Protein AF-0000000085127262 (afdb_homodimer)

Structure (mmCIF, N/CA/C/O backbone):
data_AF-0000000085127262-model_v1
#
loop_
_entity.id
_entity.type
_entity.pdbx_description
1 polymer 'Phenylacetate-CoA oxygenase, PaaI subunit'
#
loop_
_atom_site.group_PDB
_atom_site.id
_atom_site.type_symbol
_atom_site.label_atom_id
_atom_site.label_alt_id
_atom_site.label_comp_id
_atom_site.label_asym_id
_atom_site.label_entity_id
_atom_site.label_seq_id
_atom_site.pdbx_PDB_ins_code
_atom_site.Cartn_x
_atom_site.Cartn_y
_atom_site.Cartn_z
_atom_site.occupancy
_atom_site.B_iso_or_equiv
_atom_site.auth_seq_id
_atom_site.auth_comp_id
_atom_site.auth_asym_id
_atom_site.auth_atom_id
_atom_site.pdbx_PDB_model_num
ATOM 1 N N . MET A 1 1 ? 25.922 8.578 -22.516 1 26.19 1 MET A N 1
ATOM 2 C CA . MET A 1 1 ? 25.25 7.395 -23.062 1 26.19 1 MET A CA 1
ATOM 3 C C . MET A 1 1 ? 24.344 6.762 -22 1 26.19 1 MET A C 1
ATOM 5 O O . MET A 1 1 ? 24.812 6.395 -20.922 1 26.19 1 MET A O 1
ATOM 9 N N . ASN A 1 2 ? 23.125 7.168 -21.75 1 32.66 2 ASN A N 1
ATOM 10 C CA . ASN A 1 2 ? 22.047 6.719 -20.875 1 32.66 2 ASN A CA 1
ATOM 11 C C . ASN A 1 2 ? 21.891 5.203 -20.922 1 32.66 2 ASN A C 1
ATOM 13 O O . ASN A 1 2 ? 21.391 4.656 -21.906 1 32.66 2 ASN A O 1
ATOM 17 N N . ALA A 1 3 ? 22.766 4.441 -20.516 1 37.06 3 ALA A N 1
ATOM 18 C CA . ALA A 1 3 ? 22.719 2.992 -20.688 1 37.06 3 ALA A CA 1
ATOM 19 C C . ALA A 1 3 ? 21.406 2.424 -20.188 1 37.06 3 ALA A C 1
ATOM 21 O O . ALA A 1 3 ? 21.078 2.547 -19 1 37.06 3 ALA A O 1
ATOM 22 N N . SER A 1 4 ? 20.344 2.504 -20.859 1 49 4 SER A N 1
ATOM 23 C CA . SER A 1 4 ? 19.109 1.771 -20.625 1 49 4 SER A CA 1
ATOM 24 C C . SER A 1 4 ? 19.391 0.397 -20.016 1 49 4 SER A C 1
ATOM 26 O O . SER A 1 4 ? 20.188 -0.372 -20.562 1 49 4 SER A O 1
ATOM 28 N N . ALA A 1 5 ? 19.25 0.271 -18.781 1 59.34 5 ALA A N 1
ATOM 29 C CA . ALA A 1 5 ? 19.578 -1.028 -18.188 1 59.34 5 ALA A CA 1
ATOM 30 C C . ALA A 1 5 ? 19.031 -2.166 -19.047 1 59.34 5 ALA A C 1
ATOM 32 O O . ALA A 1 5 ? 17.844 -2.213 -19.359 1 59.34 5 ALA A O 1
ATOM 33 N N . SER A 1 6 ? 19.797 -2.885 -19.656 1 76.62 6 SER A N 1
ATOM 34 C CA . SER A 1 6 ? 19.453 -4.035 -20.484 1 76.62 6 SER A CA 1
ATOM 35 C C . SER A 1 6 ? 18.766 -5.121 -19.656 1 76.62 6 SER A C 1
ATOM 37 O O . SER A 1 6 ? 19.031 -5.254 -18.453 1 76.62 6 SER A O 1
ATOM 39 N N . SER A 1 7 ? 17.672 -5.707 -20.094 1 87.81 7 SER A N 1
ATOM 40 C CA . SER A 1 7 ? 16.953 -6.812 -19.469 1 87.81 7 SER A CA 1
ATOM 41 C C . SER A 1 7 ? 17.859 -8.016 -19.25 1 87.81 7 SER A C 1
ATOM 43 O O . SER A 1 7 ? 18.734 -8.289 -20.062 1 87.81 7 SER A O 1
ATOM 45 N N . ILE A 1 8 ? 17.688 -8.594 -18.125 1 90.75 8 ILE A N 1
ATOM 46 C CA . ILE A 1 8 ? 18.5 -9.766 -17.828 1 90.75 8 ILE A CA 1
ATOM 47 C C . ILE A 1 8 ? 17.922 -10.984 -18.547 1 90.75 8 ILE A C 1
ATOM 49 O O . ILE A 1 8 ? 16.734 -11.016 -18.875 1 90.75 8 ILE A O 1
ATOM 53 N N . ALA A 1 9 ? 18.766 -12 -18.75 1 90.88 9 ALA A N 1
ATOM 54 C CA . ALA A 1 9 ? 18.328 -13.289 -19.281 1 90.88 9 ALA A CA 1
ATOM 55 C C . ALA A 1 9 ? 18.109 -14.297 -18.156 1 90.88 9 ALA A C 1
ATOM 57 O O . ALA A 1 9 ? 18.938 -14.398 -17.234 1 90.88 9 ALA A O 1
ATOM 58 N N . ILE A 1 10 ? 16.984 -14.984 -18.188 1 90.81 10 ILE A N 1
ATOM 59 C CA . ILE A 1 10 ? 16.703 -15.953 -17.141 1 90.81 10 ILE A CA 1
ATOM 60 C C . ILE A 1 10 ? 16.938 -17.375 -17.672 1 90.81 10 ILE A C 1
ATOM 62 O O . ILE A 1 10 ? 16.844 -17.594 -18.875 1 90.81 10 ILE A O 1
ATOM 66 N N . ASP A 1 11 ? 17.312 -18.266 -16.812 1 86.5 11 ASP A N 1
ATOM 67 C CA . ASP A 1 11 ? 17.453 -19.672 -17.156 1 86.5 11 ASP A CA 1
ATOM 68 C C . ASP A 1 11 ? 16.094 -20.375 -17.172 1 86.5 11 ASP A C 1
ATOM 70 O O . ASP A 1 11 ? 15.289 -20.188 -16.25 1 86.5 11 ASP A O 1
ATOM 74 N N . ALA A 1 12 ? 15.836 -21.156 -18.141 1 80.19 12 ALA A N 1
ATOM 75 C CA . ALA A 1 12 ? 14.539 -21.797 -18.359 1 80.19 12 ALA A CA 1
ATOM 76 C C . ALA A 1 12 ? 14.43 -23.109 -17.609 1 80.19 12 ALA A C 1
ATOM 78 O O . ALA A 1 12 ? 13.562 -23.938 -17.891 1 80.19 12 ALA A O 1
ATOM 79 N N . ARG A 1 13 ? 15.273 -23.297 -16.562 1 93.31 13 ARG A N 1
ATOM 80 C CA . ARG A 1 13 ? 15.164 -24.531 -15.773 1 93.31 13 ARG A CA 1
ATOM 81 C C . ARG A 1 13 ? 13.789 -24.625 -15.117 1 93.31 13 ARG A C 1
ATOM 83 O O . ARG A 1 13 ? 13.25 -23.641 -14.617 1 93.31 13 ARG A O 1
ATOM 90 N N . PRO A 1 14 ? 13.297 -25.875 -15.086 1 95.5 14 PRO A N 1
ATOM 91 C CA . PRO A 1 14 ? 11.93 -26.047 -14.578 1 95.5 14 PRO A CA 1
ATOM 92 C C . PRO A 1 14 ? 11.789 -25.625 -13.109 1 95.5 14 PRO A C 1
ATOM 94 O O . PRO A 1 14 ? 10.758 -25.094 -12.719 1 95.5 14 PRO A O 1
ATOM 97 N N . ASP A 1 15 ? 12.812 -25.953 -12.266 1 96.25 15 ASP A N 1
ATOM 98 C CA . ASP A 1 15 ? 12.734 -25.594 -10.852 1 96.25 15 ASP A CA 1
ATOM 99 C C . ASP A 1 15 ? 12.727 -24.078 -10.664 1 96.25 15 ASP A C 1
ATOM 101 O O . ASP A 1 15 ? 11.961 -23.547 -9.859 1 96.25 15 ASP A O 1
ATOM 105 N N . VAL A 1 16 ? 13.531 -23.359 -11.445 1 96.88 16 VAL A N 1
ATOM 106 C CA . VAL A 1 16 ? 13.57 -21.906 -11.414 1 96.88 16 VAL A CA 1
ATOM 107 C C . VAL A 1 16 ? 12.234 -21.344 -11.898 1 96.88 16 VAL A C 1
ATOM 109 O O . VAL A 1 16 ? 11.648 -20.469 -11.258 1 96.88 16 VAL A O 1
ATOM 112 N N . GLN A 1 17 ? 11.75 -21.891 -12.992 1 97.19 17 GLN A N 1
ATOM 113 C CA . GLN A 1 17 ? 10.492 -21.422 -13.555 1 97.19 17 GLN A CA 1
ATOM 114 C C . GLN A 1 17 ? 9.344 -21.625 -12.57 1 97.19 17 GLN A C 1
ATOM 116 O O . GLN A 1 17 ? 8.453 -20.781 -12.461 1 97.19 17 GLN A O 1
ATOM 121 N N . TYR A 1 18 ? 9.344 -22.75 -11.883 1 98.19 18 TYR A N 1
ATOM 122 C CA . TYR A 1 18 ? 8.32 -23.062 -10.891 1 98.19 18 TYR A CA 1
ATOM 123 C C . TYR A 1 18 ? 8.289 -22 -9.797 1 98.19 18 TYR A C 1
ATOM 125 O O . TYR A 1 18 ? 7.223 -21.5 -9.43 1 98.19 18 TYR A O 1
ATOM 133 N N . LEU A 1 19 ? 9.445 -21.594 -9.289 1 98.25 19 LEU A N 1
ATOM 134 C CA . LEU A 1 19 ? 9.547 -20.578 -8.242 1 98.25 19 LEU A CA 1
ATOM 135 C C . LEU A 1 19 ? 9.164 -19.203 -8.781 1 98.25 19 LEU A C 1
ATOM 137 O O . LEU A 1 19 ? 8.516 -18.406 -8.086 1 98.25 19 LEU A O 1
ATOM 141 N N . LEU A 1 20 ? 9.547 -18.906 -10.023 1 98.19 20 LEU A N 1
ATOM 142 C CA . LEU A 1 20 ? 9.211 -17.609 -10.625 1 98.19 20 LEU A CA 1
ATOM 143 C C . LEU A 1 20 ? 7.707 -17.484 -10.812 1 98.19 20 LEU A C 1
ATOM 145 O O . LEU A 1 20 ? 7.152 -16.391 -10.641 1 98.19 20 LEU A O 1
ATOM 149 N N . ARG A 1 21 ? 7.008 -18.562 -11.172 1 98.5 21 ARG A N 1
ATOM 150 C CA . ARG A 1 21 ? 5.555 -18.531 -11.305 1 98.5 21 ARG A CA 1
ATOM 151 C C . ARG A 1 21 ? 4.891 -18.094 -10.008 1 98.5 21 ARG A C 1
ATOM 153 O O . ARG A 1 21 ? 4.008 -17.234 -10.016 1 98.5 21 ARG A O 1
ATOM 160 N N . LEU A 1 22 ? 5.355 -18.656 -8.906 1 98.62 22 LEU A N 1
ATOM 161 C CA . LEU A 1 22 ? 4.812 -18.328 -7.594 1 98.62 22 LEU A CA 1
ATOM 162 C C . LEU A 1 22 ? 5.199 -16.906 -7.188 1 98.62 22 LEU A C 1
ATOM 164 O O . LEU A 1 22 ? 4.34 -16.125 -6.785 1 98.62 22 LEU A O 1
ATOM 168 N N . GLY A 1 23 ? 6.496 -16.625 -7.309 1 98.5 23 GLY A N 1
ATOM 169 C CA . GLY A 1 23 ? 7 -15.312 -6.922 1 98.5 23 GLY A CA 1
ATOM 170 C C . GLY A 1 23 ? 6.363 -14.18 -7.699 1 98.5 23 GLY A C 1
ATOM 171 O O . GLY A 1 23 ? 5.969 -13.164 -7.117 1 98.5 23 GLY A O 1
ATOM 172 N N . ASP A 1 24 ? 6.262 -14.359 -9.039 1 98.25 24 ASP A N 1
ATOM 173 C CA . ASP A 1 24 ? 5.66 -13.344 -9.898 1 98.25 24 ASP A CA 1
ATOM 174 C C . ASP A 1 24 ? 4.18 -13.156 -9.57 1 98.25 24 ASP A C 1
ATOM 176 O O . ASP A 1 24 ? 3.67 -12.031 -9.594 1 98.25 24 ASP A O 1
ATOM 180 N N . THR A 1 25 ? 3.453 -14.242 -9.32 1 98.69 25 THR A N 1
ATOM 181 C CA . THR A 1 25 ? 2.041 -14.148 -8.969 1 98.69 25 THR A CA 1
ATOM 182 C C . THR A 1 25 ? 1.852 -13.32 -7.699 1 98.69 25 THR A C 1
ATOM 184 O O . THR A 1 25 ? 1 -12.43 -7.652 1 98.69 25 THR A O 1
ATOM 187 N N . CYS A 1 26 ? 2.682 -13.578 -6.695 1 98.62 26 CYS A N 1
ATOM 188 C CA . CYS A 1 26 ? 2.627 -12.82 -5.449 1 98.62 26 CYS A CA 1
ATOM 189 C C . CYS A 1 26 ? 2.973 -11.352 -5.691 1 98.62 26 CYS A C 1
ATOM 191 O O . CYS A 1 26 ? 2.275 -10.461 -5.207 1 98.62 26 CYS A O 1
ATOM 193 N N . LEU A 1 27 ? 3.998 -11.094 -6.461 1 98 27 LEU A N 1
ATOM 194 C CA . LEU A 1 27 ? 4.496 -9.75 -6.707 1 98 27 LEU A CA 1
ATOM 195 C C . LEU A 1 27 ? 3.443 -8.898 -7.418 1 98 27 LEU A C 1
ATOM 197 O O . LEU A 1 27 ? 3.145 -7.785 -6.988 1 98 27 LEU A O 1
ATOM 201 N N . ILE A 1 28 ? 2.861 -9.43 -8.477 1 97.69 28 ILE A N 1
ATOM 202 C CA . ILE A 1 28 ? 1.907 -8.695 -9.297 1 97.69 28 ILE A CA 1
ATOM 203 C C . ILE A 1 28 ? 0.607 -8.492 -8.523 1 97.69 28 ILE A C 1
ATOM 205 O O . ILE A 1 28 ? 0.006 -7.422 -8.578 1 97.69 28 ILE A O 1
ATOM 209 N N . LEU A 1 29 ? 0.164 -9.484 -7.789 1 97.88 29 LEU A N 1
ATOM 210 C CA . LEU A 1 29 ? -1.033 -9.344 -6.969 1 97.88 29 LEU A CA 1
ATOM 211 C C . LEU A 1 29 ? -0.826 -8.289 -5.883 1 97.88 29 LEU A C 1
ATOM 213 O O . LEU A 1 29 ? -1.742 -7.527 -5.57 1 97.88 29 LEU A O 1
ATOM 217 N N . ALA A 1 30 ? 0.397 -8.266 -5.285 1 97 30 ALA A N 1
ATOM 218 C CA . ALA A 1 30 ? 0.725 -7.27 -4.266 1 97 30 ALA A CA 1
ATOM 219 C C . ALA A 1 30 ? 0.559 -5.855 -4.809 1 97 30 ALA A C 1
ATOM 221 O O . ALA A 1 30 ? 0.05 -4.973 -4.117 1 97 30 ALA A O 1
ATOM 222 N N . GLN A 1 31 ? 0.988 -5.695 -6.035 1 94.5 31 GLN A N 1
ATOM 223 C CA . GLN A 1 31 ? 0.865 -4.391 -6.68 1 94.5 31 GLN A CA 1
ATOM 224 C C . GLN A 1 31 ? -0.598 -3.973 -6.801 1 94.5 31 GLN A C 1
ATOM 226 O O . GLN A 1 31 ? -0.949 -2.83 -6.504 1 94.5 31 GLN A O 1
ATOM 231 N N . ARG A 1 32 ? -1.413 -4.871 -7.207 1 95.5 32 ARG A N 1
ATOM 232 C CA . ARG A 1 32 ? -2.832 -4.57 -7.363 1 95.5 32 ARG A CA 1
ATOM 233 C C . ARG A 1 32 ? -3.479 -4.262 -6.016 1 95.5 32 ARG A C 1
ATOM 235 O O . ARG A 1 32 ? -4.277 -3.332 -5.902 1 95.5 32 ARG A O 1
ATOM 242 N N . LEU A 1 33 ? -3.115 -5 -4.977 1 95.56 33 LEU A N 1
ATOM 243 C CA . LEU A 1 33 ? -3.686 -4.773 -3.652 1 95.56 33 LEU A CA 1
ATOM 244 C C . LEU A 1 33 ? -3.184 -3.459 -3.062 1 95.56 33 LEU A C 1
ATOM 246 O O . LEU A 1 33 ? -3.914 -2.781 -2.336 1 95.56 33 LEU A O 1
ATOM 250 N N . GLY A 1 34 ? -1.936 -3.148 -3.373 1 93.38 34 GLY A N 1
ATOM 251 C CA . GLY A 1 34 ? -1.371 -1.899 -2.887 1 93.38 34 GLY A CA 1
ATOM 252 C C . GLY A 1 34 ? -2.133 -0.676 -3.359 1 93.38 34 GLY A C 1
ATOM 253 O O . GLY A 1 34 ? -2.104 0.37 -2.707 1 93.38 34 GLY A O 1
ATOM 254 N N . GLN A 1 35 ? -2.889 -0.796 -4.422 1 90.5 35 GLN A N 1
ATOM 255 C CA . GLN A 1 35 ? -3.656 0.304 -4.996 1 90.5 35 GLN A CA 1
ATOM 256 C C . GLN A 1 35 ? -4.824 0.689 -4.094 1 90.5 35 GLN A C 1
ATOM 258 O O . GLN A 1 35 ? -5.434 1.744 -4.277 1 90.5 35 GLN A O 1
ATOM 263 N N . TRP A 1 36 ? -5.086 -0.109 -3.131 1 91.19 36 TRP A N 1
ATOM 264 C CA . TRP A 1 36 ? -6.23 0.143 -2.26 1 91.19 36 TRP A CA 1
ATOM 265 C C . TRP A 1 36 ? -5.82 0.961 -1.041 1 91.19 36 TRP A C 1
ATOM 267 O O . TRP A 1 36 ? -6.672 1.429 -0.282 1 91.19 36 TRP A O 1
ATOM 277 N N . CYS A 1 37 ? -4.527 1.23 -0.863 1 89.88 37 CYS A N 1
ATOM 278 C CA . CYS A 1 37 ? -4.102 2.051 0.266 1 89.88 37 CYS A CA 1
ATOM 279 C C . CYS A 1 37 ? -4.719 3.443 0.189 1 89.88 37 CYS A C 1
ATOM 281 O O . CYS A 1 37 ? -4.449 4.195 -0.751 1 89.88 37 CYS A O 1
ATOM 283 N N . GLY A 1 38 ? -5.59 3.779 1.088 1 84.56 38 GLY A N 1
ATOM 284 C CA . GLY A 1 38 ? -6.266 5.066 1.129 1 84.56 38 GLY A CA 1
ATOM 285 C C . GLY A 1 38 ? -7.5 5.121 0.251 1 84.56 38 GLY A C 1
ATOM 286 O O . GLY A 1 38 ? -8.117 6.18 0.101 1 84.56 38 GLY A O 1
ATOM 287 N N . HIS A 1 39 ? -7.879 3.959 -0.284 1 84.38 39 HIS A N 1
ATOM 288 C CA . HIS A 1 39 ? -8.977 3.967 -1.249 1 84.38 39 HIS A CA 1
ATOM 289 C C . HIS A 1 39 ? -10.039 2.936 -0.886 1 84.38 39 HIS A C 1
ATOM 291 O O . HIS A 1 39 ? -11.07 2.846 -1.548 1 84.38 39 HIS A O 1
ATOM 297 N N . ALA A 1 40 ? -9.797 2.141 0.13 1 84.75 40 ALA A N 1
ATOM 298 C CA . ALA A 1 40 ? -10.758 1.109 0.515 1 84.75 40 ALA A CA 1
ATOM 299 C C . ALA A 1 40 ? -12.039 1.729 1.058 1 84.75 40 ALA A C 1
ATOM 301 O O . ALA A 1 40 ? -12.086 2.932 1.332 1 84.75 40 ALA A O 1
ATOM 302 N N . PRO A 1 41 ? -13.07 0.961 1.174 1 83.69 41 PRO A N 1
ATOM 303 C CA . PRO A 1 41 ? -14.359 1.522 1.578 1 83.69 41 PRO A CA 1
ATOM 304 C C . PRO A 1 41 ? -14.352 2.059 3.008 1 83.69 41 PRO A C 1
ATOM 306 O O . PRO A 1 41 ? -15.125 2.955 3.342 1 83.69 41 PRO A O 1
ATOM 309 N N . ILE A 1 42 ? -13.562 1.481 3.885 1 89.69 42 ILE A N 1
ATOM 310 C CA . ILE A 1 42 ? -13.375 1.938 5.258 1 89.69 42 ILE A CA 1
ATOM 311 C C . ILE A 1 42 ? -11.898 1.825 5.645 1 89.69 42 ILE A C 1
ATOM 313 O O . ILE A 1 42 ? -11.148 1.071 5.027 1 89.69 42 ILE A O 1
ATOM 317 N N . LEU A 1 43 ? -11.523 2.561 6.629 1 91.94 43 LEU A N 1
ATOM 318 C CA . LEU A 1 43 ? -10.125 2.627 7.039 1 91.94 43 LEU A CA 1
ATOM 319 C C . LEU A 1 43 ? -9.625 1.256 7.477 1 91.94 43 LEU A C 1
ATOM 321 O O . LEU A 1 43 ? -8.477 0.898 7.203 1 91.94 43 LEU A O 1
ATOM 325 N N . GLU A 1 44 ? -10.477 0.498 8.133 1 92.06 44 GLU A N 1
ATOM 326 C CA . GLU A 1 44 ? -10.102 -0.85 8.555 1 92.06 44 GLU A CA 1
ATOM 327 C C . GLU A 1 44 ? -9.688 -1.704 7.355 1 92.06 44 GLU A C 1
ATOM 329 O O . GLU A 1 44 ? -8.711 -2.447 7.43 1 92.06 44 GLU A O 1
ATOM 334 N N . GLU A 1 45 ? -10.375 -1.584 6.289 1 92.31 45 GLU A N 1
ATOM 335 C CA . GLU A 1 45 ? -10.055 -2.35 5.086 1 92.31 45 GLU A CA 1
ATOM 336 C C . GLU A 1 45 ? -8.797 -1.812 4.402 1 92.31 45 GLU A C 1
ATOM 338 O O . GLU A 1 45 ? -8.039 -2.57 3.799 1 92.31 45 GLU A O 1
ATOM 343 N N . ASP A 1 46 ? -8.586 -0.513 4.473 1 92.94 46 ASP A N 1
ATOM 344 C CA . ASP A 1 46 ? -7.32 0.049 3.996 1 92.94 46 ASP A CA 1
ATOM 345 C C . ASP A 1 46 ? -6.133 -0.622 4.68 1 92.94 46 ASP A C 1
ATOM 347 O O . ASP A 1 46 ? -5.168 -1.009 4.016 1 92.94 46 ASP A O 1
ATOM 351 N N . ILE A 1 47 ? -6.242 -0.746 5.902 1 94.69 47 ILE A N 1
ATOM 352 C CA . ILE A 1 47 ? -5.188 -1.367 6.695 1 94.69 47 ILE A CA 1
ATOM 353 C C . ILE A 1 47 ? -5.043 -2.836 6.305 1 94.69 47 ILE A C 1
ATOM 355 O O . ILE A 1 47 ? -3.936 -3.316 6.055 1 94.69 47 ILE A O 1
ATOM 359 N N . ALA A 1 48 ? -6.152 -3.545 6.195 1 96.25 48 ALA A N 1
ATOM 360 C CA . ALA A 1 48 ? -6.129 -4.973 5.887 1 96.25 48 ALA A CA 1
ATOM 361 C C . ALA A 1 48 ? -5.508 -5.227 4.516 1 96.25 48 ALA A C 1
ATOM 363 O O . ALA A 1 48 ? -4.617 -6.07 4.379 1 96.25 48 ALA A O 1
ATOM 364 N N . MET A 1 49 ? -5.945 -4.473 3.506 1 96 49 MET A N 1
ATOM 365 C CA . MET A 1 49 ? -5.457 -4.668 2.143 1 96 49 MET A CA 1
ATOM 366 C C . MET A 1 49 ? -3.98 -4.309 2.037 1 96 49 MET A C 1
ATOM 368 O O . MET A 1 49 ? -3.221 -4.984 1.34 1 96 49 MET A O 1
ATOM 372 N N . THR A 1 50 ? -3.59 -3.252 2.686 1 96.12 50 THR A N 1
ATOM 373 C CA . THR A 1 50 ? -2.186 -2.857 2.676 1 96.12 50 THR A CA 1
ATOM 374 C C . THR A 1 50 ? -1.321 -3.912 3.359 1 96.12 50 THR A C 1
ATOM 376 O O . THR A 1 50 ? -0.224 -4.223 2.893 1 96.12 50 THR A O 1
ATOM 379 N N . ASN A 1 51 ? -1.816 -4.484 4.426 1 97.25 51 ASN A N 1
ATOM 380 C CA . ASN A 1 51 ? -1.111 -5.574 5.09 1 97.25 51 ASN A CA 1
ATOM 381 C C . ASN A 1 51 ? -0.967 -6.789 4.18 1 97.25 51 ASN A C 1
ATOM 383 O O . ASN A 1 51 ? 0.091 -7.418 4.141 1 97.25 51 ASN A O 1
ATOM 387 N N . MET A 1 52 ? -1.99 -7.117 3.504 1 98.12 52 MET A N 1
ATOM 388 C CA . MET A 1 52 ? -1.938 -8.266 2.602 1 98.12 52 MET A CA 1
ATOM 389 C C . MET A 1 52 ? -0.942 -8.023 1.472 1 98.12 52 MET A C 1
ATOM 391 O O . MET A 1 52 ? -0.22 -8.938 1.069 1 98.12 52 MET A O 1
ATOM 395 N N . ALA A 1 53 ? -0.957 -6.797 0.956 1 97.38 53 ALA A N 1
ATOM 396 C CA . ALA A 1 53 ? 0.04 -6.445 -0.051 1 97.38 53 ALA A CA 1
ATOM 397 C C . ALA A 1 53 ? 1.455 -6.652 0.481 1 97.38 53 ALA A C 1
ATOM 399 O O . ALA A 1 53 ? 2.307 -7.219 -0.207 1 97.38 53 ALA A O 1
ATOM 400 N N . LEU A 1 54 ? 1.694 -6.262 1.678 1 96.81 54 LEU A N 1
ATOM 401 C CA . LEU A 1 54 ? 2.996 -6.398 2.324 1 96.81 54 LEU A CA 1
ATOM 402 C C . LEU A 1 54 ? 3.387 -7.863 2.457 1 96.81 54 LEU A C 1
ATOM 404 O O . LEU A 1 54 ? 4.527 -8.234 2.174 1 96.81 54 LEU A O 1
ATOM 408 N N . ASP A 1 55 ? 2.449 -8.695 2.896 1 98 55 ASP A N 1
ATOM 409 C CA . ASP A 1 55 ? 2.688 -10.133 2.99 1 98 55 ASP A CA 1
ATOM 410 C C . ASP A 1 55 ? 3.115 -10.703 1.643 1 98 55 ASP A C 1
ATOM 412 O O . ASP A 1 55 ? 4.078 -11.469 1.564 1 98 55 ASP A O 1
ATOM 416 N N . LEU A 1 56 ? 2.441 -10.305 0.634 1 98.56 56 LEU A N 1
ATOM 417 C CA . LEU A 1 56 ? 2.682 -10.836 -0.702 1 98.56 56 LEU A CA 1
ATOM 418 C C . LEU A 1 56 ? 4.027 -10.367 -1.241 1 98.56 56 LEU A C 1
ATOM 420 O O . LEU A 1 56 ? 4.738 -11.133 -1.898 1 98.56 56 LEU A O 1
ATOM 424 N N . VAL A 1 57 ? 4.402 -9.141 -1.02 1 97.5 57 VAL A N 1
ATOM 425 C CA . VAL A 1 57 ? 5.727 -8.672 -1.414 1 97.5 57 VAL A CA 1
ATOM 426 C C . VAL A 1 57 ? 6.801 -9.484 -0.701 1 97.5 57 VAL A C 1
ATOM 428 O O . VAL A 1 57 ? 7.809 -9.859 -1.307 1 97.5 57 VAL A O 1
ATOM 431 N N . GLY A 1 58 ? 6.574 -9.727 0.587 1 97.38 58 GLY A N 1
ATOM 432 C CA . GLY A 1 58 ? 7.5 -10.562 1.337 1 97.38 58 GLY A CA 1
ATOM 433 C C . GLY A 1 58 ? 7.641 -11.961 0.763 1 97.38 58 GLY A C 1
ATOM 434 O O . GLY A 1 58 ? 8.758 -12.477 0.639 1 97.38 58 GLY A O 1
ATOM 435 N N . GLN A 1 59 ? 6.547 -12.578 0.429 1 98.62 59 GLN A N 1
ATOM 436 C CA . GLN A 1 59 ? 6.555 -13.891 -0.205 1 98.62 59 GLN A CA 1
ATOM 437 C C . GLN A 1 59 ? 7.309 -13.859 -1.533 1 98.62 59 GLN A C 1
ATOM 439 O O . GLN A 1 59 ? 8.141 -14.727 -1.802 1 98.62 59 GLN A O 1
ATOM 444 N N . ALA A 1 60 ? 7.016 -12.836 -2.32 1 98.44 60 ALA A N 1
ATOM 445 C CA . ALA A 1 60 ? 7.684 -12.68 -3.607 1 98.44 60 ALA A CA 1
ATOM 446 C C . ALA A 1 60 ? 9.195 -12.555 -3.43 1 98.44 60 ALA A C 1
ATOM 448 O O . ALA A 1 60 ? 9.961 -13.219 -4.129 1 98.44 60 ALA A O 1
ATOM 449 N N . ARG A 1 61 ? 9.633 -11.75 -2.521 1 97.69 61 ARG A N 1
ATOM 450 C CA . ARG A 1 61 ? 11.055 -11.539 -2.27 1 97.69 61 ARG A CA 1
ATOM 451 C C . ARG A 1 61 ? 11.75 -12.852 -1.913 1 97.69 61 ARG A C 1
ATOM 453 O O . ARG A 1 61 ? 12.805 -13.172 -2.461 1 97.69 61 ARG A O 1
ATOM 460 N N . ALA A 1 62 ? 11.148 -13.594 -1.002 1 98.38 62 ALA A N 1
ATOM 461 C CA . ALA A 1 62 ? 11.727 -14.867 -0.573 1 98.38 62 ALA A CA 1
ATOM 462 C C . ALA A 1 62 ? 11.82 -15.844 -1.738 1 98.38 62 ALA A C 1
ATOM 464 O O . ALA A 1 62 ? 12.859 -16.484 -1.935 1 98.38 62 ALA A O 1
ATOM 465 N N . LEU A 1 63 ? 10.781 -15.938 -2.547 1 98.56 63 LEU A N 1
ATOM 466 C CA . LEU A 1 63 ? 10.727 -16.859 -3.67 1 98.56 63 LEU A CA 1
ATOM 467 C C . LEU A 1 63 ? 11.727 -16.469 -4.754 1 98.56 63 LEU A C 1
ATOM 469 O O . LEU A 1 63 ? 12.422 -17.328 -5.309 1 98.56 63 LEU A O 1
ATOM 473 N N . LEU A 1 64 ? 11.797 -15.188 -5.066 1 97.69 64 LEU A N 1
ATOM 474 C CA . LEU A 1 64 ? 12.711 -14.711 -6.098 1 97.69 64 LEU A CA 1
ATOM 475 C C . LEU A 1 64 ? 14.156 -14.867 -5.652 1 97.69 64 LEU A C 1
ATOM 477 O O . LEU A 1 64 ? 15.031 -15.172 -6.469 1 97.69 64 LEU A O 1
ATOM 481 N N . THR A 1 65 ? 14.414 -14.641 -4.344 1 97.38 65 THR A N 1
ATOM 482 C CA . THR A 1 65 ? 15.742 -14.906 -3.812 1 97.38 65 THR A CA 1
ATOM 483 C C . THR A 1 65 ? 16.125 -16.375 -4.02 1 97.38 65 THR A C 1
ATOM 485 O O . THR A 1 65 ? 17.203 -16.672 -4.527 1 97.38 65 THR A O 1
ATOM 488 N N . ARG A 1 66 ? 15.219 -17.281 -3.658 1 97.69 66 ARG A N 1
ATOM 489 C CA . ARG A 1 66 ? 15.492 -18.703 -3.805 1 97.69 66 ARG A CA 1
ATOM 490 C C . ARG A 1 66 ? 15.68 -19.078 -5.273 1 97.69 66 ARG A C 1
ATOM 492 O O . ARG A 1 66 ? 16.562 -19.875 -5.609 1 97.69 66 ARG A O 1
ATOM 499 N N . ALA A 1 67 ? 14.836 -18.516 -6.145 1 97.31 67 ALA A N 1
ATOM 500 C CA . ALA A 1 67 ? 14.969 -18.766 -7.582 1 97.31 67 ALA A CA 1
ATOM 501 C C . ALA A 1 67 ? 16.359 -18.359 -8.078 1 97.31 67 ALA A C 1
ATOM 503 O O . ALA A 1 67 ? 16.969 -19.078 -8.867 1 97.31 67 ALA A O 1
ATOM 504 N N . GLY A 1 68 ? 16.797 -17.172 -7.637 1 96 68 GLY A N 1
ATOM 505 C CA . GLY A 1 68 ? 18.125 -16.719 -8.008 1 96 68 GLY A CA 1
ATOM 506 C C . GLY A 1 68 ? 19.219 -17.672 -7.559 1 96 68 GLY A C 1
ATOM 507 O O . GLY A 1 68 ? 20.188 -17.891 -8.289 1 96 68 GLY A O 1
ATOM 508 N N . GLN A 1 69 ? 19.094 -18.234 -6.391 1 95.31 69 GLN A N 1
ATOM 509 C CA . GLN A 1 69 ? 20.078 -19.188 -5.859 1 95.31 69 GLN A CA 1
ATOM 510 C C . GLN A 1 69 ? 20.094 -20.469 -6.688 1 95.31 69 GLN A C 1
ATOM 512 O O . GLN A 1 69 ? 21.172 -21.031 -6.93 1 95.31 69 GLN A O 1
ATOM 517 N N . LEU A 1 70 ? 18.969 -20.891 -7.156 1 94.19 70 LEU A N 1
ATOM 518 C CA . LEU A 1 70 ? 18.875 -22.125 -7.914 1 94.19 70 LEU A CA 1
ATOM 519 C C . LEU A 1 70 ? 19.359 -21.922 -9.344 1 94.19 70 LEU A C 1
ATOM 521 O O . LEU A 1 70 ? 19.938 -22.844 -9.938 1 94.19 70 LEU A O 1
ATOM 525 N N . GLU A 1 71 ? 19.016 -20.797 -9.922 1 90.62 71 GLU A N 1
ATOM 526 C CA . GLU A 1 71 ? 19.359 -20.516 -11.312 1 90.62 71 GLU A CA 1
ATOM 527 C C . GLU A 1 71 ? 20.859 -20.625 -11.547 1 90.62 71 GLU A C 1
ATOM 529 O O . GLU A 1 71 ? 21.297 -21.109 -12.594 1 90.62 71 GLU A O 1
ATOM 534 N N . GLY A 1 72 ? 21.672 -20.219 -10.578 1 83.25 72 GLY A N 1
ATOM 535 C CA . GLY A 1 72 ? 23.125 -20.312 -10.68 1 83.25 72 GLY A CA 1
ATOM 536 C C . GLY A 1 72 ? 23.734 -19.172 -11.469 1 83.25 72 GLY A C 1
ATOM 537 O O . GLY A 1 72 ? 24.953 -19.125 -11.664 1 83.25 72 GLY A O 1
ATOM 538 N N . ARG A 1 73 ? 23.031 -18.203 -12.055 1 84.31 73 ARG A N 1
ATOM 539 C CA . ARG A 1 73 ? 23.531 -17.047 -12.789 1 84.31 73 ARG A CA 1
ATOM 540 C C . ARG A 1 73 ? 23.734 -15.852 -11.875 1 84.31 73 ARG A C 1
ATOM 542 O O . ARG A 1 73 ? 24.016 -14.75 -12.336 1 84.31 73 ARG A O 1
ATOM 549 N N . ALA A 1 74 ? 23.469 -15.969 -10.586 1 81.88 74 ALA A N 1
ATOM 550 C CA . ALA A 1 74 ? 23.766 -14.984 -9.547 1 81.88 74 ALA A CA 1
ATOM 551 C C . ALA A 1 74 ? 22.797 -13.805 -9.633 1 81.88 74 ALA A C 1
ATOM 553 O O . ALA A 1 74 ? 23.188 -12.656 -9.406 1 81.88 74 ALA A O 1
ATOM 554 N N . HIS A 1 75 ? 21.672 -13.945 -10.234 1 92.12 75 HIS A N 1
ATOM 555 C CA . HIS A 1 75 ? 20.688 -12.867 -10.156 1 92.12 75 HIS A CA 1
ATOM 556 C C . HIS A 1 75 ? 20.109 -12.75 -8.742 1 92.12 75 HIS A C 1
ATOM 558 O O . HIS A 1 75 ? 19.797 -13.758 -8.109 1 92.12 75 HIS A O 1
ATOM 564 N N . ASP A 1 76 ? 20.062 -11.539 -8.219 1 93.19 76 ASP A N 1
ATOM 565 C CA . ASP A 1 76 ? 19.406 -11.336 -6.93 1 93.19 76 ASP A CA 1
ATOM 566 C C . ASP A 1 76 ? 17.922 -11.062 -7.098 1 93.19 76 ASP A C 1
ATOM 568 O O . ASP A 1 76 ? 17.406 -11.031 -8.227 1 93.19 76 ASP A O 1
ATOM 572 N N . GLU A 1 77 ? 17.156 -11.016 -5.984 1 94.94 77 GLU A N 1
ATOM 573 C CA . GLU A 1 77 ? 15.711 -10.859 -6.008 1 94.94 77 GLU A CA 1
ATOM 574 C C . GLU A 1 77 ? 15.297 -9.57 -6.715 1 94.94 77 GLU A C 1
ATOM 576 O O . GLU A 1 77 ? 14.266 -9.523 -7.387 1 94.94 77 GLU A O 1
ATOM 581 N N . ASP A 1 78 ? 16.094 -8.492 -6.672 1 92.81 78 ASP A N 1
ATOM 582 C CA . ASP A 1 78 ? 15.758 -7.223 -7.312 1 92.81 78 ASP A CA 1
ATOM 583 C C . ASP A 1 78 ? 15.898 -7.32 -8.828 1 92.81 78 ASP A C 1
ATOM 585 O O . ASP A 1 78 ? 15.055 -6.816 -9.57 1 92.81 78 ASP A O 1
ATOM 589 N N . GLN A 1 79 ? 16.969 -7.887 -9.227 1 92.38 79 GLN A N 1
ATOM 590 C CA . GLN A 1 79 ? 17.141 -8.094 -10.664 1 92.38 79 GLN A CA 1
ATOM 591 C C . GLN A 1 79 ? 16 -8.922 -11.242 1 92.38 79 GLN A C 1
ATOM 593 O O . GLN A 1 79 ? 15.445 -8.578 -12.289 1 92.38 79 GLN A O 1
ATOM 598 N N . LEU A 1 80 ? 15.641 -9.945 -10.523 1 94.62 80 LEU A N 1
ATOM 599 C CA . LEU A 1 80 ? 14.578 -10.828 -11 1 94.62 80 LEU A CA 1
ATOM 600 C C . LEU A 1 80 ? 13.219 -10.133 -10.93 1 94.62 80 LEU A C 1
ATOM 602 O O . LEU A 1 80 ? 12.352 -10.375 -11.773 1 94.62 80 LEU A O 1
ATOM 606 N N . ALA A 1 81 ? 13.047 -9.227 -10.023 1 94.81 81 ALA A N 1
ATOM 607 C CA . ALA A 1 81 ? 11.773 -8.531 -9.867 1 94.81 81 ALA A CA 1
ATOM 608 C C . ALA A 1 81 ? 11.617 -7.426 -10.906 1 94.81 81 ALA A C 1
ATOM 610 O O . ALA A 1 81 ? 10.516 -7.16 -11.375 1 94.81 81 ALA A O 1
ATOM 611 N N . PHE A 1 82 ? 12.773 -6.82 -11.352 1 93.12 82 PHE A N 1
ATOM 612 C CA . PHE A 1 82 ? 12.555 -5.527 -11.992 1 93.12 82 PHE A CA 1
ATOM 613 C C . PHE A 1 82 ? 13.273 -5.461 -13.336 1 93.12 82 PHE A C 1
ATOM 615 O O . PHE A 1 82 ? 13.039 -4.547 -14.125 1 93.12 82 PHE A O 1
ATOM 622 N N . LEU A 1 83 ? 14.086 -6.395 -13.656 1 91.81 83 LEU A N 1
ATOM 623 C CA . LEU A 1 83 ? 14.922 -6.207 -14.836 1 91.81 83 LEU A CA 1
ATOM 624 C C . LEU A 1 83 ? 14.617 -7.262 -15.891 1 91.81 83 LEU A C 1
ATOM 626 O O . LEU A 1 83 ? 15.359 -7.398 -16.875 1 91.81 83 LEU A O 1
ATOM 630 N N . ARG A 1 84 ? 13.547 -7.988 -15.711 1 94.38 84 ARG A N 1
ATOM 631 C CA . ARG A 1 84 ? 13.148 -8.969 -16.719 1 94.38 84 ARG A CA 1
ATOM 632 C C . ARG A 1 84 ? 12.234 -8.344 -17.766 1 94.38 84 ARG A C 1
ATOM 634 O O . ARG A 1 84 ? 11.594 -7.324 -17.5 1 94.38 84 ARG A O 1
ATOM 641 N N . ASP A 1 85 ? 12.195 -9.023 -18.922 1 94 85 ASP A N 1
ATOM 642 C CA . ASP A 1 85 ? 11.219 -8.633 -19.938 1 94 85 ASP A CA 1
ATOM 643 C C . ASP A 1 85 ? 9.836 -9.195 -19.625 1 94 85 ASP A C 1
ATOM 645 O O . ASP A 1 85 ? 9.711 -10.164 -18.875 1 94 85 ASP A O 1
ATOM 649 N N . GLU A 1 86 ? 8.836 -8.609 -20.188 1 95.56 86 GLU A N 1
ATOM 650 C CA . GLU A 1 86 ? 7.445 -8.977 -19.938 1 95.56 86 GLU A CA 1
ATOM 651 C C . GLU A 1 86 ? 7.223 -10.477 -20.109 1 95.56 86 GLU A C 1
ATOM 653 O O . GLU A 1 86 ? 6.551 -11.109 -19.297 1 95.56 86 GLU A O 1
ATOM 658 N N . ARG A 1 87 ? 7.812 -11.094 -21.141 1 95.56 87 ARG A N 1
ATOM 659 C CA . ARG A 1 87 ? 7.605 -12.5 -21.469 1 95.56 87 ARG A CA 1
ATOM 660 C C . ARG A 1 87 ? 8.273 -13.406 -20.453 1 95.56 87 ARG A C 1
ATOM 662 O O . ARG A 1 87 ? 8.016 -14.609 -20.406 1 95.56 87 ARG A O 1
ATOM 669 N N . ASP A 1 88 ? 9.102 -12.781 -19.594 1 96.19 88 ASP A N 1
ATOM 670 C CA . ASP A 1 88 ? 9.836 -13.562 -18.594 1 96.19 88 ASP A CA 1
ATOM 671 C C . ASP A 1 88 ? 9.18 -13.469 -17.219 1 96.19 88 ASP A C 1
ATOM 673 O O . ASP A 1 88 ? 9.742 -13.93 -16.219 1 96.19 88 ASP A O 1
ATOM 677 N N . TYR A 1 89 ? 8.055 -12.805 -17.172 1 97.38 89 TYR A N 1
ATOM 678 C CA . TYR A 1 89 ? 7.176 -12.906 -16.016 1 97.38 89 TYR A CA 1
ATOM 679 C C . TYR A 1 89 ? 6.172 -14.039 -16.188 1 97.38 89 TYR A C 1
ATOM 681 O O . TYR A 1 89 ? 5.637 -14.242 -17.281 1 97.38 89 TYR A O 1
ATOM 689 N N . PHE A 1 90 ? 5.891 -14.719 -15.047 1 97.94 90 PHE A N 1
ATOM 690 C CA . PHE A 1 90 ? 5.109 -15.945 -15.195 1 97.94 90 PHE A CA 1
ATOM 691 C C . PHE A 1 90 ? 3.947 -15.969 -14.211 1 97.94 90 PHE A C 1
ATOM 693 O O . PHE A 1 90 ? 3.523 -17.031 -13.766 1 97.94 90 PHE A O 1
ATOM 700 N N . ASN A 1 91 ? 3.5 -14.805 -13.797 1 98.38 91 ASN A N 1
ATOM 701 C CA . ASN A 1 91 ? 2.332 -14.719 -12.93 1 98.38 91 ASN A CA 1
ATOM 702 C C . ASN A 1 91 ? 1.073 -15.219 -13.633 1 98.38 91 ASN A C 1
ATOM 704 O O . ASN A 1 91 ? 0.941 -15.078 -14.852 1 98.38 91 ASN A O 1
ATOM 708 N N . ALA A 1 92 ? 0.157 -15.805 -12.844 1 98.31 92 ALA A N 1
ATOM 709 C CA . ALA A 1 92 ? -1.177 -16.094 -13.359 1 98.31 92 ALA A CA 1
ATOM 710 C C . ALA A 1 92 ? -1.866 -14.812 -13.836 1 98.31 92 ALA A C 1
ATOM 712 O O . ALA A 1 92 ? -1.76 -13.766 -13.195 1 98.31 92 ALA A O 1
ATOM 713 N N . THR A 1 93 ? -2.656 -14.914 -14.945 1 98.44 93 THR A N 1
ATOM 714 C CA . THR A 1 93 ? -3.344 -13.758 -15.508 1 98.44 93 THR A CA 1
ATOM 715 C C . THR A 1 93 ? -4.293 -13.133 -14.492 1 98.44 93 THR A C 1
ATOM 717 O O . THR A 1 93 ? -4.465 -11.914 -14.453 1 98.44 93 THR A O 1
ATOM 720 N N . LEU A 1 94 ? -4.867 -13.945 -13.648 1 98.06 94 LEU A N 1
ATOM 721 C CA . LEU A 1 94 ? -5.77 -13.5 -12.594 1 98.06 94 LEU A CA 1
ATOM 722 C C . LEU A 1 94 ? -5.141 -12.367 -11.781 1 98.06 94 LEU A C 1
ATOM 724 O O . LEU A 1 94 ? -5.824 -11.422 -11.391 1 98.06 94 LEU A O 1
ATOM 728 N N . ALA A 1 95 ? -3.801 -12.398 -11.562 1 97.75 95 ALA A N 1
ATOM 729 C CA . ALA A 1 95 ? -3.092 -11.461 -10.695 1 97.75 95 ALA A CA 1
ATOM 730 C C . ALA A 1 95 ? -2.896 -10.117 -11.383 1 97.75 95 ALA A C 1
ATOM 732 O O . ALA A 1 95 ? -2.713 -9.094 -10.719 1 97.75 95 ALA A O 1
ATOM 733 N N . GLU A 1 96 ? -2.875 -10.102 -12.742 1 97.31 96 GLU A N 1
ATOM 734 C CA . GLU A 1 96 ? -2.498 -8.875 -13.43 1 97.31 96 GLU A CA 1
ATOM 735 C C . GLU A 1 96 ? -3.729 -8.07 -13.844 1 97.31 96 GLU A C 1
ATOM 737 O O . GLU A 1 96 ? -3.607 -6.98 -14.398 1 97.31 96 GLU A O 1
ATOM 742 N N . LEU A 1 97 ? -4.961 -8.617 -13.578 1 97.19 97 LEU A N 1
ATOM 743 C CA . LEU A 1 97 ? -6.176 -7.887 -13.914 1 97.19 97 LEU A CA 1
ATOM 744 C C . LEU A 1 97 ? -6.277 -6.594 -13.117 1 97.19 97 LEU A C 1
ATOM 746 O O . LEU A 1 97 ? -5.785 -6.512 -11.992 1 97.19 97 LEU A O 1
ATOM 750 N N . PRO A 1 98 ? -6.887 -5.598 -13.672 1 93.5 98 PRO A N 1
ATOM 751 C CA . PRO A 1 98 ? -6.984 -4.305 -12.992 1 93.5 98 PRO A CA 1
ATOM 752 C C . PRO A 1 98 ? -7.754 -4.391 -11.672 1 93.5 98 PRO A C 1
ATOM 754 O O . PRO A 1 98 ? -8.516 -5.34 -11.461 1 93.5 98 PRO A O 1
ATOM 757 N N . ARG A 1 99 ? -7.465 -3.463 -10.766 1 87.5 99 ARG A N 1
ATOM 758 C CA . ARG A 1 99 ? -8.023 -3.422 -9.414 1 87.5 99 ARG A CA 1
ATOM 759 C C . ARG A 1 99 ? -9.539 -3.572 -9.445 1 87.5 99 ARG A C 1
ATOM 761 O O . ARG A 1 99 ? -10.109 -4.273 -8.609 1 87.5 99 ARG A O 1
ATOM 768 N N . GLY A 1 100 ? -10.266 -2.9 -10.5 1 85.75 100 GLY A N 1
ATOM 769 C CA . GLY A 1 100 ? -11.719 -2.934 -10.523 1 85.75 100 GLY A CA 1
ATOM 770 C C . GLY A 1 100 ? -12.352 -2.311 -9.297 1 85.75 100 GLY A C 1
ATOM 771 O O . GLY A 1 100 ? -11.773 -1.415 -8.68 1 85.75 100 GLY A O 1
ATOM 772 N N . ASP A 1 101 ? -13.664 -2.756 -8.984 1 88.88 101 ASP A N 1
ATOM 773 C CA . ASP A 1 101 ? -14.289 -2.271 -7.754 1 88.88 101 ASP A CA 1
ATOM 774 C C . ASP A 1 101 ? -14.016 -3.225 -6.59 1 88.88 101 ASP A C 1
ATOM 776 O O . ASP A 1 101 ? -13.258 -4.184 -6.73 1 88.88 101 ASP A O 1
ATOM 780 N N . PHE A 1 102 ? -14.602 -2.963 -5.461 1 92.12 102 PHE A N 1
ATOM 781 C CA . PHE A 1 102 ? -14.266 -3.697 -4.246 1 92.12 102 PHE A CA 1
ATOM 782 C C . PHE A 1 102 ? -14.742 -5.141 -4.34 1 92.12 102 PHE A C 1
ATOM 784 O O . PHE A 1 102 ? -14.055 -6.059 -3.891 1 92.12 102 PHE A O 1
ATOM 791 N N . ALA A 1 103 ? -15.93 -5.355 -4.938 1 93.44 103 ALA A N 1
ATOM 792 C CA . ALA A 1 103 ? -16.438 -6.711 -5.129 1 93.44 103 ALA A CA 1
ATOM 793 C C . ALA A 1 103 ? -15.484 -7.539 -5.988 1 93.44 103 ALA A C 1
ATOM 795 O O . ALA A 1 103 ? -15.195 -8.695 -5.664 1 93.44 103 ALA A O 1
ATOM 796 N N . PHE A 1 104 ? -14.984 -6.949 -7.059 1 96.06 104 PHE A N 1
ATOM 797 C CA . PHE A 1 104 ? -14.008 -7.586 -7.941 1 96.06 104 PHE A CA 1
ATOM 798 C C . PHE A 1 104 ? -12.75 -7.953 -7.172 1 96.06 104 PHE A C 1
ATOM 800 O O . PHE A 1 104 ? -12.258 -9.078 -7.277 1 96.06 104 PHE A O 1
ATOM 807 N N . THR A 1 105 ? -12.297 -7.031 -6.371 1 96 105 THR A N 1
ATOM 808 C CA . THR A 1 105 ? -11.047 -7.207 -5.637 1 96 105 THR A CA 1
ATOM 809 C C . THR A 1 105 ? -11.172 -8.344 -4.625 1 96 105 THR A C 1
ATOM 811 O O . THR A 1 105 ? -10.297 -9.211 -4.551 1 96 105 THR A O 1
ATOM 814 N N . VAL A 1 106 ? -12.219 -8.336 -3.852 1 96.38 106 VAL A N 1
ATOM 815 C CA . VAL A 1 106 ? -12.305 -9.328 -2.785 1 96.38 106 VAL A CA 1
ATOM 816 C C . VAL A 1 106 ? -12.539 -10.711 -3.383 1 96.38 106 VAL A C 1
ATOM 818 O O . VAL A 1 106 ? -12.062 -11.711 -2.848 1 96.38 106 VAL A O 1
ATOM 821 N N . LEU A 1 107 ? -13.266 -10.82 -4.5 1 98.12 107 LEU A N 1
ATOM 822 C CA . LEU A 1 107 ? -13.43 -12.117 -5.152 1 98.12 107 LEU A CA 1
ATOM 823 C C . LEU A 1 107 ? -12.109 -12.602 -5.734 1 98.12 107 LEU A C 1
ATOM 825 O O .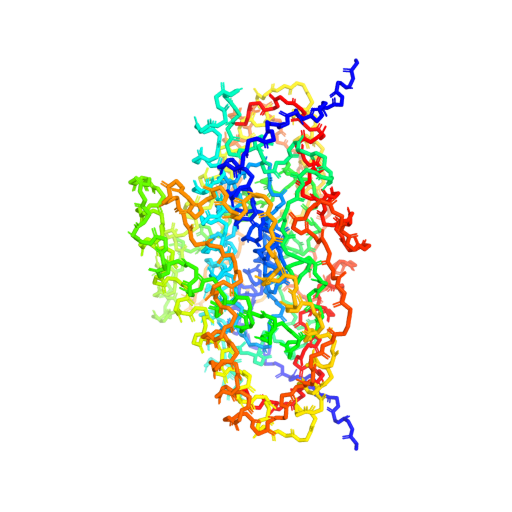 LEU A 1 107 ? -11.758 -13.773 -5.586 1 98.12 107 LEU A O 1
ATOM 829 N N . ARG A 1 108 ? -11.43 -11.727 -6.406 1 98.5 108 ARG A N 1
ATOM 830 C CA . ARG A 1 108 ? -10.109 -12.094 -6.918 1 98.5 108 ARG A CA 1
ATOM 831 C C . ARG A 1 108 ? -9.211 -12.602 -5.797 1 98.5 108 ARG A C 1
ATOM 833 O O . ARG A 1 108 ? -8.516 -13.609 -5.957 1 98.5 108 ARG A O 1
ATOM 840 N N . ASN A 1 109 ? -9.227 -11.852 -4.711 1 98.38 109 ASN A N 1
ATOM 841 C CA . ASN A 1 109 ? -8.398 -12.234 -3.57 1 98.38 109 ASN A CA 1
ATOM 842 C C . ASN A 1 109 ? -8.828 -13.586 -3.002 1 98.38 109 ASN A C 1
ATOM 844 O O . ASN A 1 109 ? -7.988 -14.383 -2.576 1 98.38 109 ASN A O 1
ATOM 848 N N . ALA A 1 110 ? -10.117 -13.828 -2.945 1 98.75 110 ALA A N 1
ATOM 849 C CA . ALA A 1 110 ? -10.594 -15.117 -2.465 1 98.75 110 ALA A CA 1
ATOM 850 C C . ALA A 1 110 ? -10.094 -16.25 -3.357 1 98.75 110 ALA A C 1
ATOM 852 O O . ALA A 1 110 ? -9.602 -17.266 -2.863 1 98.75 110 ALA A O 1
ATOM 853 N N . MET A 1 111 ? -10.211 -16.078 -4.656 1 98.69 111 MET A N 1
ATOM 854 C CA . MET A 1 111 ? -9.758 -17.078 -5.625 1 98.69 111 MET A CA 1
ATOM 855 C C . MET A 1 111 ? -8.258 -17.312 -5.508 1 98.69 111 MET A C 1
ATOM 857 O O . MET A 1 111 ? -7.809 -18.453 -5.406 1 98.69 111 MET A O 1
ATOM 861 N N . ALA A 1 112 ? -7.488 -16.25 -5.492 1 98.81 112 ALA A N 1
ATOM 862 C CA . ALA A 1 112 ? -6.031 -16.328 -5.461 1 98.81 112 ALA A CA 1
ATOM 863 C C . ALA A 1 112 ? -5.539 -16.859 -4.113 1 98.81 112 ALA A C 1
ATOM 865 O O . ALA A 1 112 ? -4.648 -17.703 -4.062 1 98.81 112 ALA A O 1
ATOM 866 N N . ALA A 1 113 ? -6.141 -16.344 -3.021 1 98.81 113 ALA A N 1
ATOM 867 C CA . ALA A 1 113 ? -5.695 -16.734 -1.688 1 98.81 113 ALA A CA 1
ATOM 868 C C . ALA A 1 113 ? -6 -18.203 -1.418 1 98.81 113 ALA A C 1
ATOM 870 O O . ALA A 1 113 ? -5.223 -18.891 -0.759 1 98.81 113 ALA A O 1
ATOM 871 N N . THR A 1 114 ? -7.141 -18.672 -1.846 1 98.88 114 THR A N 1
ATOM 872 C CA . THR A 1 114 ? -7.453 -20.094 -1.698 1 98.88 114 THR A CA 1
ATOM 873 C C . THR A 1 114 ? -6.438 -20.953 -2.445 1 98.88 114 THR A C 1
ATOM 875 O O . THR A 1 114 ? -5.93 -21.938 -1.899 1 98.88 114 THR A O 1
ATOM 878 N N . TRP A 1 115 ? -6.102 -20.578 -3.664 1 98.81 115 TRP A N 1
ATOM 879 C CA . TRP A 1 115 ? -5.113 -21.312 -4.449 1 98.81 115 TRP A CA 1
ATOM 880 C C . TRP A 1 115 ? -3.748 -21.281 -3.77 1 98.81 115 TRP A C 1
ATOM 882 O O . TRP A 1 115 ? -3.092 -22.312 -3.629 1 98.81 115 TRP A O 1
ATOM 892 N N . LEU A 1 116 ? -3.332 -20.094 -3.326 1 98.88 116 LEU A N 1
ATOM 893 C CA . LEU A 1 116 ? -2.041 -19.938 -2.666 1 98.88 116 LEU A CA 1
ATOM 894 C C . LEU A 1 116 ? -1.987 -20.75 -1.377 1 98.88 116 LEU A C 1
ATOM 896 O O . LEU A 1 116 ? -0.968 -21.375 -1.072 1 98.88 116 LEU A O 1
ATOM 900 N N . ARG A 1 117 ? -3.068 -20.688 -0.587 1 98.88 117 ARG A N 1
ATOM 901 C CA . ARG A 1 117 ? -3.107 -21.438 0.664 1 98.88 117 ARG A CA 1
ATOM 902 C C . ARG A 1 117 ? -2.928 -22.938 0.411 1 98.88 117 ARG A C 1
ATOM 904 O O . ARG A 1 117 ? -2.15 -23.594 1.102 1 98.88 117 ARG A O 1
ATOM 911 N N . LEU A 1 118 ? -3.633 -23.5 -0.552 1 98.88 118 LEU A N 1
ATOM 912 C CA . LEU A 1 118 ? -3.506 -24.906 -0.909 1 98.88 118 LEU A CA 1
ATOM 913 C C . LEU A 1 118 ? -2.096 -25.219 -1.399 1 98.88 118 LEU A C 1
ATOM 915 O O . LEU A 1 118 ? -1.534 -26.266 -1.065 1 98.88 118 LEU A O 1
ATOM 919 N N . MET A 1 119 ? -1.505 -24.312 -2.203 1 98.88 119 MET A N 1
ATOM 920 C CA . MET A 1 119 ? -0.144 -24.469 -2.713 1 98.88 119 MET A CA 1
ATOM 921 C C . MET A 1 119 ? 0.865 -24.484 -1.569 1 98.88 119 MET A C 1
ATOM 923 O O . MET A 1 119 ? 1.694 -25.391 -1.487 1 98.88 119 MET A O 1
ATOM 927 N N . TRP A 1 120 ? 0.758 -23.5 -0.675 1 98.88 120 TRP A N 1
ATOM 928 C CA . TRP A 1 120 ? 1.69 -23.422 0.445 1 98.88 120 TRP A CA 1
ATOM 929 C C . TRP A 1 120 ? 1.564 -24.641 1.343 1 98.88 120 TRP A C 1
ATOM 931 O O . TRP A 1 120 ? 2.564 -25.156 1.851 1 98.88 120 TRP A O 1
ATOM 941 N N . GLU A 1 121 ? 0.368 -25.125 1.562 1 98.75 121 GLU A N 1
ATOM 942 C CA . GLU A 1 121 ? 0.132 -26.312 2.361 1 98.75 121 GLU A CA 1
ATOM 943 C C . GLU A 1 121 ? 0.917 -27.516 1.819 1 98.75 121 GLU A C 1
ATOM 945 O O . GLU A 1 121 ? 1.454 -28.312 2.59 1 98.75 121 GLU A O 1
ATOM 950 N N . ARG A 1 122 ? 0.951 -27.641 0.514 1 98.81 122 ARG A N 1
ATOM 951 C CA . ARG A 1 122 ? 1.707 -28.719 -0.119 1 98.81 122 ARG A CA 1
ATOM 952 C C . ARG A 1 122 ? 3.205 -28.438 -0.065 1 98.81 122 ARG A C 1
ATOM 954 O O . ARG A 1 122 ? 4.004 -29.344 0.169 1 98.81 122 ARG A O 1
ATOM 961 N N . LEU A 1 123 ? 3.633 -27.188 -0.197 1 98.81 123 LEU A N 1
ATOM 962 C CA . LEU A 1 123 ? 5.035 -26.812 -0.324 1 98.81 123 LEU A CA 1
ATOM 963 C C . LEU A 1 123 ? 5.746 -26.891 1.022 1 98.81 123 LEU A C 1
ATOM 965 O O . LEU A 1 123 ? 6.977 -26.938 1.079 1 98.81 123 LEU A O 1
ATOM 969 N N . VAL A 1 124 ? 4.996 -26.922 2.117 1 98.69 124 VAL A N 1
ATOM 970 C CA . VAL A 1 124 ? 5.605 -27.125 3.428 1 98.69 124 VAL A CA 1
ATOM 971 C C . VAL A 1 124 ? 6.359 -28.438 3.453 1 98.69 124 VAL A C 1
ATOM 973 O O . VAL A 1 124 ? 7.336 -28.594 4.191 1 98.69 124 VAL A O 1
ATOM 976 N N . GLN A 1 125 ? 5.98 -29.375 2.543 1 98.25 125 GLN A N 1
ATOM 977 C CA . GLN A 1 125 ? 6.59 -30.703 2.479 1 98.25 125 GLN A CA 1
ATOM 978 C C . GLN A 1 125 ? 7.566 -30.797 1.309 1 98.25 125 GLN A C 1
ATOM 980 O O . GLN A 1 125 ? 7.93 -31.891 0.889 1 98.25 125 GLN A O 1
ATOM 985 N N . SER A 1 126 ? 7.969 -29.688 0.762 1 98.75 126 SER A N 1
ATOM 986 C CA . SER A 1 126 ? 8.875 -29.672 -0.378 1 98.75 126 SER A CA 1
ATOM 987 C C . SER A 1 126 ? 10.195 -30.375 -0.045 1 98.75 126 SER A C 1
ATOM 989 O O . SER A 1 126 ? 10.68 -30.281 1.085 1 98.75 126 SER A O 1
ATOM 991 N N . SER A 1 127 ? 10.828 -30.984 -1.039 1 98.38 127 SER A N 1
ATOM 992 C CA . SER A 1 127 ? 12.156 -31.562 -0.9 1 98.38 127 SER A CA 1
ATOM 993 C C . SER A 1 127 ? 13.227 -30.484 -0.76 1 98.38 127 SER A C 1
ATOM 995 O O . SER A 1 127 ? 14.344 -30.766 -0.333 1 98.38 127 SER A O 1
ATOM 997 N N . ASP A 1 128 ? 12.922 -29.281 -1.163 1 98.44 128 ASP A N 1
ATOM 998 C CA . ASP A 1 128 ? 13.773 -28.125 -0.961 1 98.44 128 ASP A CA 1
ATOM 999 C C . ASP A 1 128 ? 13.508 -27.469 0.393 1 98.44 128 ASP A C 1
ATOM 1001 O O . ASP A 1 128 ? 12.484 -26.812 0.578 1 98.44 128 ASP A O 1
ATOM 1005 N N . ALA A 1 129 ? 14.469 -27.578 1.295 1 98.31 129 ALA A N 1
ATOM 1006 C CA . ALA A 1 129 ? 14.273 -27.156 2.68 1 98.31 129 ALA A CA 1
ATOM 1007 C C . ALA A 1 129 ? 14.016 -25.656 2.77 1 98.31 129 ALA A C 1
ATOM 1009 O O . ALA A 1 129 ? 13.234 -25.203 3.611 1 98.31 129 ALA A O 1
ATOM 1010 N N . GLU A 1 130 ? 14.664 -24.906 1.948 1 98.06 130 GLU A N 1
ATOM 1011 C CA . GLU A 1 130 ? 14.453 -23.469 1.953 1 98.06 130 GLU A CA 1
ATOM 1012 C C . GLU A 1 130 ? 13.039 -23.125 1.481 1 98.06 130 GLU A C 1
ATOM 1014 O O . GLU A 1 130 ? 12.375 -22.266 2.076 1 98.06 130 GLU A O 1
ATOM 1019 N N . LEU A 1 131 ? 12.602 -23.766 0.448 1 98.69 131 LEU A N 1
ATOM 1020 C CA . LEU A 1 131 ? 11.25 -23.547 -0.048 1 98.69 131 LEU A CA 1
ATOM 1021 C C . LEU A 1 131 ? 10.211 -23.969 0.989 1 98.69 131 LEU A C 1
ATOM 1023 O O . LEU A 1 131 ? 9.203 -23.297 1.178 1 98.69 131 LEU A O 1
ATOM 1027 N N . ALA A 1 132 ? 10.469 -25.047 1.664 1 98.81 132 ALA A N 1
ATOM 1028 C CA . ALA A 1 132 ? 9.57 -25.5 2.717 1 98.81 132 ALA A CA 1
ATOM 1029 C C . ALA A 1 132 ? 9.445 -24.469 3.832 1 98.81 132 ALA A C 1
ATOM 1031 O O . ALA A 1 132 ? 8.359 -24.25 4.363 1 98.81 132 ALA A O 1
ATOM 1032 N N . ALA A 1 133 ? 10.531 -23.844 4.172 1 98.75 133 ALA A N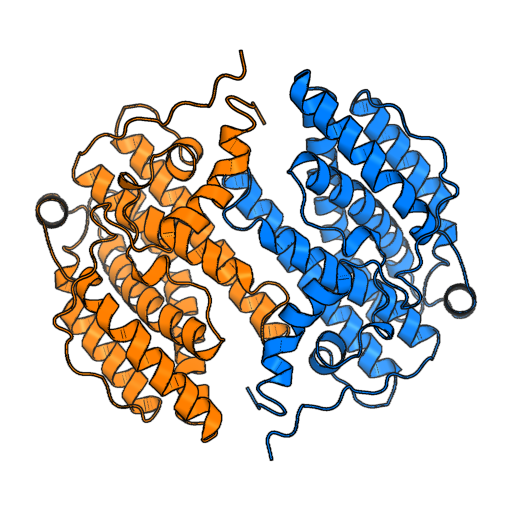 1
ATOM 1033 C CA . ALA A 1 133 ? 10.539 -22.812 5.207 1 98.75 133 ALA A CA 1
ATOM 1034 C C . ALA A 1 133 ? 9.758 -21.578 4.758 1 98.75 133 ALA A C 1
ATOM 1036 O O . ALA A 1 133 ? 8.984 -21 5.535 1 98.75 133 ALA A O 1
ATOM 1037 N N . ILE A 1 134 ? 9.938 -21.172 3.502 1 98.75 134 ILE A N 1
ATOM 1038 C CA . ILE A 1 134 ? 9.172 -20.062 2.938 1 98.75 134 ILE A CA 1
ATOM 1039 C C . ILE A 1 134 ? 7.684 -20.375 2.998 1 98.75 134 ILE A C 1
ATOM 1041 O O . ILE A 1 134 ? 6.879 -19.547 3.414 1 98.75 134 ILE A O 1
ATOM 1045 N N . ALA A 1 135 ? 7.34 -21.594 2.66 1 98.88 135 ALA A N 1
ATOM 1046 C CA . ALA A 1 135 ? 5.945 -22.016 2.615 1 98.88 135 ALA A CA 1
ATOM 1047 C C . ALA A 1 135 ? 5.32 -22 4.008 1 98.88 135 ALA A C 1
ATOM 1049 O O . ALA A 1 135 ? 4.16 -21.609 4.168 1 98.88 135 ALA A O 1
ATOM 1050 N N . ALA A 1 136 ? 6.062 -22.422 4.992 1 98.75 136 ALA A N 1
ATOM 1051 C CA . ALA A 1 136 ? 5.551 -22.469 6.359 1 98.75 136 ALA A CA 1
ATOM 1052 C C . ALA A 1 136 ? 5.148 -21.078 6.84 1 98.75 136 ALA A C 1
ATOM 1054 O O . ALA A 1 136 ? 4.09 -20.906 7.445 1 98.75 136 ALA A O 1
ATOM 1055 N N . LYS A 1 137 ? 5.922 -20.141 6.52 1 98.38 137 LYS A N 1
ATOM 1056 C CA . LYS A 1 137 ? 5.602 -18.75 6.887 1 98.38 137 LYS A CA 1
ATOM 1057 C C . LYS A 1 137 ? 4.441 -18.219 6.055 1 98.38 137 LYS A C 1
ATOM 1059 O O . LYS A 1 137 ? 3.525 -17.594 6.586 1 98.38 137 LYS A O 1
ATOM 1064 N N . ALA A 1 138 ? 4.434 -18.453 4.797 1 98.75 138 ALA A N 1
ATOM 1065 C CA . ALA A 1 138 ? 3.445 -17.922 3.857 1 98.75 138 ALA A CA 1
ATOM 1066 C C . ALA A 1 138 ? 2.07 -18.531 4.109 1 98.75 138 ALA A C 1
ATOM 1068 O O . ALA A 1 138 ? 1.045 -17.891 3.867 1 98.75 138 ALA A O 1
ATOM 1069 N N . LEU A 1 139 ? 2.072 -19.781 4.625 1 98.81 139 LEU A N 1
ATOM 1070 C CA . LEU A 1 139 ? 0.82 -20.5 4.832 1 98.81 139 LEU A CA 1
ATOM 1071 C C . LEU A 1 139 ? -0.071 -19.766 5.828 1 98.81 139 LEU A C 1
ATOM 1073 O O . LEU A 1 139 ? -1.271 -19.609 5.598 1 98.81 139 LEU A O 1
ATOM 1077 N N . LYS A 1 140 ? 0.491 -19.281 6.891 1 98.19 140 LYS A N 1
ATOM 1078 C CA . LYS A 1 140 ? -0.273 -18.531 7.883 1 98.19 140 LYS A CA 1
ATOM 1079 C C . LYS A 1 140 ? -0.866 -17.25 7.277 1 98.19 140 LYS A C 1
ATOM 1081 O O . LYS A 1 140 ? -2.037 -16.938 7.5 1 98.19 140 LYS A O 1
ATOM 1086 N N . GLU A 1 141 ? -0.085 -16.578 6.516 1 98.56 141 GLU A N 1
ATOM 1087 C CA . GLU A 1 141 ? -0.526 -15.359 5.855 1 98.56 141 GLU A CA 1
ATOM 1088 C C . GLU A 1 141 ? -1.642 -15.641 4.855 1 98.56 141 GLU A C 1
ATOM 1090 O O . GLU A 1 141 ? -2.639 -14.922 4.809 1 98.56 141 GLU A O 1
ATOM 1095 N N . ALA A 1 142 ? -1.499 -16.703 4.094 1 98.69 142 ALA A N 1
ATOM 1096 C CA . ALA A 1 142 ? -2.49 -17.047 3.08 1 98.69 142 ALA A CA 1
ATOM 1097 C C . ALA A 1 142 ? -3.816 -17.438 3.723 1 98.69 142 ALA A C 1
ATOM 1099 O O . ALA A 1 142 ? -4.887 -17.172 3.172 1 98.69 142 ALA A O 1
ATOM 1100 N N . ARG A 1 143 ? -3.762 -18.078 4.895 1 98.56 143 ARG A N 1
ATOM 1101 C CA . ARG A 1 143 ? -4.984 -18.406 5.621 1 98.56 143 ARG A CA 1
ATOM 1102 C C . ARG A 1 143 ? -5.746 -17.141 6.016 1 98.56 143 ARG A C 1
ATOM 1104 O O . ARG A 1 143 ? -6.969 -17.078 5.879 1 98.56 143 ARG A O 1
ATOM 1111 N N . TYR A 1 144 ? -4.98 -16.219 6.469 1 98.38 144 TYR A N 1
ATOM 1112 C CA . TYR A 1 144 ? -5.59 -14.945 6.816 1 98.38 144 TYR A CA 1
ATOM 1113 C C . TYR A 1 144 ? -6.207 -14.281 5.59 1 98.38 144 TYR A C 1
ATOM 1115 O O . TYR A 1 144 ? -7.32 -13.758 5.652 1 98.38 144 TYR A O 1
ATOM 1123 N N . HIS A 1 145 ? -5.496 -14.242 4.465 1 98.69 145 HIS A N 1
ATOM 1124 C CA . HIS A 1 145 ? -6 -13.656 3.229 1 98.69 145 HIS A CA 1
ATOM 1125 C C . HIS A 1 145 ? -7.297 -14.328 2.787 1 98.69 145 HIS A C 1
ATOM 1127 O O . HIS A 1 145 ? -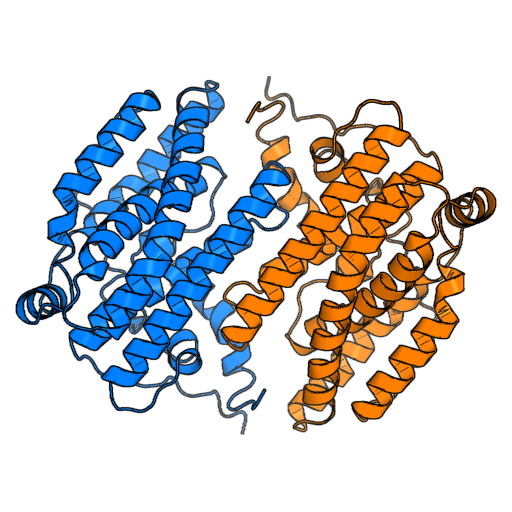8.266 -13.656 2.432 1 98.69 145 HIS A O 1
ATOM 1133 N N . GLU A 1 146 ? -7.254 -15.633 2.805 1 98.69 146 GLU A N 1
ATOM 1134 C CA . GLU A 1 146 ? -8.406 -16.438 2.389 1 98.69 146 GLU A CA 1
ATOM 1135 C C . GLU A 1 146 ? -9.617 -16.141 3.264 1 98.69 146 GLU A C 1
ATOM 1137 O O . GLU A 1 146 ? -10.719 -15.922 2.752 1 98.69 146 GLU A O 1
ATOM 1142 N N . GLN A 1 147 ? -9.422 -16.109 4.531 1 98.5 147 GLN A N 1
ATOM 1143 C CA . GLN A 1 147 ? -10.516 -15.836 5.457 1 98.5 147 GLN A CA 1
ATOM 1144 C C . GLN A 1 147 ? -11.078 -14.438 5.254 1 98.5 147 GLN A C 1
ATOM 1146 O O . GLN A 1 147 ? -12.297 -14.258 5.168 1 98.5 147 GLN A O 1
ATOM 1151 N N . HIS A 1 148 ? -10.219 -13.492 5.176 1 98.12 148 H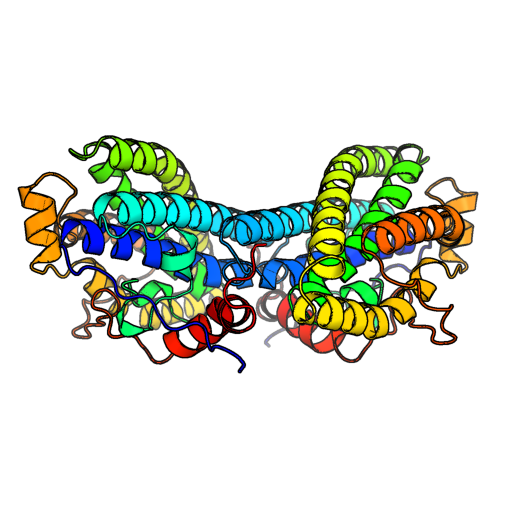IS A N 1
ATOM 1152 C CA . HIS A 1 148 ? -10.633 -12.102 4.977 1 98.12 148 HIS A CA 1
ATOM 1153 C C . HIS A 1 148 ? -11.445 -11.945 3.699 1 98.12 148 HIS A C 1
ATOM 1155 O O . HIS A 1 148 ? -12.555 -11.406 3.727 1 98.12 148 HIS A O 1
ATOM 1161 N N . ALA A 1 149 ? -10.914 -12.414 2.621 1 98.19 149 ALA A N 1
ATOM 1162 C CA . ALA A 1 149 ? -11.578 -12.289 1.326 1 98.19 149 ALA A CA 1
ATOM 1163 C C . ALA A 1 149 ? -12.891 -13.055 1.305 1 98.19 149 ALA A C 1
ATOM 1165 O O . ALA A 1 149 ? -13.898 -12.562 0.794 1 98.19 149 ALA A O 1
ATOM 1166 N N . GLY A 1 150 ? -12.828 -14.242 1.854 1 98.19 150 GLY A N 1
ATOM 1167 C CA . GLY A 1 150 ? -14.039 -15.039 1.916 1 98.19 150 GLY A CA 1
ATOM 1168 C C . GLY A 1 150 ? -15.164 -14.367 2.682 1 98.19 150 GLY A C 1
ATOM 1169 O O . GLY A 1 150 ? -16.312 -14.359 2.236 1 98.19 150 GLY A O 1
ATOM 1170 N N . ASP A 1 151 ? -14.867 -13.797 3.816 1 96.88 151 ASP A N 1
ATOM 1171 C CA . ASP A 1 151 ? -15.852 -13.086 4.621 1 96.88 151 ASP A CA 1
ATOM 1172 C C . ASP A 1 151 ? -16.516 -11.969 3.812 1 96.88 151 ASP A C 1
ATOM 1174 O O . ASP A 1 151 ? -17.734 -11.781 3.893 1 96.88 151 ASP A O 1
ATOM 1178 N N . TRP A 1 152 ? -15.789 -11.289 3.049 1 95.56 152 TRP A N 1
ATOM 1179 C CA . TRP A 1 152 ? -16.328 -10.188 2.254 1 95.56 152 TRP A CA 1
ATOM 1180 C C . TRP A 1 152 ? -17.172 -10.719 1.101 1 95.56 152 TRP A C 1
ATOM 1182 O O . TRP A 1 152 ? -18.203 -10.133 0.75 1 95.56 152 TRP A O 1
ATOM 1192 N N . VAL A 1 153 ? -16.719 -11.805 0.478 1 97.12 153 VAL A N 1
ATOM 1193 C CA . VAL A 1 153 ? -17.516 -12.391 -0.596 1 97.12 153 VAL A CA 1
ATOM 1194 C C . VAL A 1 153 ? -18.891 -12.758 -0.073 1 97.12 153 VAL A C 1
ATOM 1196 O O . VAL A 1 153 ? -19.906 -12.461 -0.712 1 97.12 153 VAL A O 1
ATOM 1199 N N . VAL A 1 154 ? -18.906 -13.344 1.087 1 97.06 154 VAL A N 1
ATOM 1200 C CA . VAL A 1 154 ? -20.172 -13.734 1.686 1 97.06 154 VAL A CA 1
ATOM 1201 C C . VAL A 1 154 ? -21 -12.5 2.018 1 97.06 154 VAL A C 1
ATOM 1203 O O . VAL A 1 154 ? -22.188 -12.422 1.679 1 97.06 154 VAL A O 1
ATOM 1206 N N . ARG A 1 155 ? -20.406 -11.5 2.613 1 93.12 155 ARG A N 1
ATOM 1207 C CA . ARG A 1 155 ? -21.078 -10.273 3.018 1 93.12 155 ARG A CA 1
ATOM 1208 C C . ARG A 1 155 ? -21.672 -9.555 1.811 1 93.12 155 ARG A C 1
ATOM 1210 O O . ARG A 1 155 ? -22.812 -9.07 1.865 1 93.12 155 ARG A O 1
ATOM 1217 N N . LEU A 1 156 ? -20.969 -9.445 0.741 1 91.44 156 LEU A N 1
ATOM 1218 C CA . LEU A 1 156 ? -21.422 -8.734 -0.449 1 91.44 156 LEU A CA 1
ATOM 1219 C C . LEU A 1 156 ? -22.406 -9.578 -1.249 1 91.44 156 LEU A C 1
ATOM 1221 O O . LEU A 1 156 ? -23.359 -9.055 -1.815 1 91.44 156 LEU A O 1
ATOM 1225 N N . GLY A 1 157 ? -22.125 -10.836 -1.312 1 92.5 157 GLY A N 1
ATOM 1226 C CA . GLY A 1 157 ? -23 -11.727 -2.047 1 92.5 157 GLY A CA 1
ATOM 1227 C C . GLY A 1 157 ? -24.375 -11.883 -1.4 1 92.5 157 GLY A C 1
ATOM 1228 O O . GLY A 1 157 ? -25.391 -11.984 -2.096 1 92.5 157 GLY A O 1
ATOM 1229 N N . ASP A 1 158 ? -24.438 -11.914 -0.107 1 88.81 158 ASP A N 1
ATOM 1230 C CA . ASP A 1 158 ? -25.672 -12.078 0.656 1 88.81 158 ASP A CA 1
ATOM 1231 C C . ASP A 1 158 ? -26.156 -10.742 1.201 1 88.81 158 ASP A C 1
ATOM 1233 O O . ASP A 1 158 ? -26.891 -10.703 2.186 1 88.81 158 ASP A O 1
ATOM 1237 N N . GLY A 1 159 ? -25.656 -9.695 0.634 1 86.5 159 GLY A N 1
ATOM 1238 C CA . GLY A 1 159 ? -26.016 -8.367 1.099 1 86.5 159 GLY A CA 1
ATOM 1239 C C . GLY A 1 159 ? -27.172 -7.75 0.33 1 86.5 159 GLY A C 1
ATOM 1240 O O . GLY A 1 159 ? -28.203 -8.391 0.125 1 86.5 159 GLY A O 1
ATOM 1241 N N . THR A 1 160 ? -27.109 -6.531 -0.013 1 85.94 160 THR A N 1
ATOM 1242 C CA . THR A 1 160 ? -28.141 -5.816 -0.76 1 85.94 160 THR A CA 1
ATOM 1243 C C . THR A 1 160 ? -28.219 -6.316 -2.199 1 85.94 160 THR A C 1
ATOM 1245 O O . THR A 1 160 ? -27.312 -7.031 -2.658 1 85.94 160 THR A O 1
ATOM 1248 N N . GLU A 1 161 ? -29.234 -5.906 -2.83 1 88.56 161 GLU A N 1
ATOM 1249 C CA . GLU A 1 161 ? -29.359 -6.262 -4.238 1 88.56 161 GLU A CA 1
ATOM 1250 C C . GLU A 1 161 ? -28.203 -5.695 -5.062 1 88.56 161 GLU A C 1
ATOM 1252 O O . GLU A 1 161 ? -27.672 -6.375 -5.945 1 88.56 161 GLU A O 1
ATOM 1257 N N . GLU A 1 162 ? -27.828 -4.535 -4.758 1 87.25 162 GLU A N 1
ATOM 1258 C CA . GLU A 1 162 ? -26.719 -3.893 -5.477 1 87.25 162 GLU A CA 1
ATOM 1259 C C . GLU A 1 162 ? -25.406 -4.637 -5.25 1 87.25 162 GLU A C 1
ATOM 1261 O O . GLU A 1 162 ? -24.672 -4.906 -6.199 1 87.25 162 GLU A O 1
ATOM 1266 N N . SER A 1 163 ? -25.109 -4.926 -3.979 1 88.56 163 SER A N 1
ATOM 1267 C CA . SER A 1 163 ? -23.859 -5.641 -3.682 1 88.56 163 SER A CA 1
ATOM 1268 C C . SER A 1 163 ? -23.859 -7.016 -4.336 1 88.56 163 SER A C 1
ATOM 1270 O O . SER A 1 163 ? -22.812 -7.469 -4.82 1 88.56 163 SER A O 1
ATOM 1272 N N . ARG A 1 164 ? -25 -7.656 -4.359 1 91.88 164 ARG A N 1
ATOM 1273 C CA . ARG A 1 164 ? -25.109 -8.961 -5.004 1 91.88 164 ARG A CA 1
ATOM 1274 C C . ARG A 1 164 ? -24.844 -8.859 -6.5 1 91.88 164 ARG A C 1
ATOM 1276 O O . ARG A 1 164 ? -24.109 -9.68 -7.062 1 91.88 164 ARG A O 1
ATOM 1283 N N . GLN A 1 165 ? -25.406 -7.887 -7.121 1 93 165 GLN A N 1
ATOM 1284 C CA . GLN A 1 165 ? -25.203 -7.688 -8.555 1 93 165 GLN A CA 1
ATOM 1285 C C . GLN A 1 165 ? -23.734 -7.445 -8.883 1 93 165 GLN A C 1
ATOM 1287 O O . GLN A 1 165 ? -23.219 -7.961 -9.875 1 93 165 GLN A O 1
ATOM 1292 N N . ARG A 1 166 ? -23.031 -6.703 -8.047 1 92.31 166 ARG A N 1
ATOM 1293 C CA . ARG A 1 166 ? -21.609 -6.434 -8.25 1 92.31 166 ARG A CA 1
ATOM 1294 C C . ARG A 1 166 ? -20.781 -7.707 -8.102 1 92.31 166 ARG A C 1
ATOM 1296 O O . ARG A 1 166 ? -19.844 -7.93 -8.852 1 92.31 166 ARG A O 1
ATOM 1303 N N . MET A 1 167 ? -21.203 -8.523 -7.164 1 95.12 167 MET A N 1
ATOM 1304 C CA . MET A 1 167 ? -20.5 -9.789 -6.957 1 95.12 167 MET A CA 1
ATOM 1305 C C . MET A 1 167 ? -20.719 -10.734 -8.141 1 95.12 167 MET A C 1
ATOM 1307 O O . MET A 1 167 ? -19.781 -11.391 -8.594 1 95.12 167 MET A O 1
ATOM 1311 N N . GLU A 1 168 ? -21.922 -10.742 -8.617 1 96.44 168 GLU A N 1
ATOM 1312 C CA . GLU A 1 168 ? -22.234 -11.578 -9.773 1 96.44 168 GLU A CA 1
ATOM 1313 C C . GLU A 1 168 ? -21.469 -11.117 -11.008 1 96.44 168 GLU A C 1
ATOM 1315 O O . GLU A 1 168 ? -20.969 -11.938 -11.781 1 96.44 168 GLU A O 1
ATOM 1320 N N . ALA A 1 169 ? -21.406 -9.844 -11.156 1 95.44 169 ALA A N 1
ATOM 1321 C CA . ALA A 1 169 ? -20.625 -9.289 -12.258 1 95.44 169 ALA A CA 1
ATOM 1322 C C . ALA A 1 169 ? -19.156 -9.664 -12.141 1 95.44 169 ALA A C 1
ATOM 1324 O O . ALA A 1 169 ? -18.531 -10.055 -13.125 1 95.44 169 ALA A O 1
ATOM 1325 N N . ALA A 1 170 ? -18.594 -9.555 -10.938 1 96.69 170 ALA A N 1
ATOM 1326 C CA . ALA A 1 170 ? -17.203 -9.93 -10.68 1 96.69 170 ALA A CA 1
ATOM 1327 C C . ALA A 1 170 ? -16.969 -11.406 -11 1 96.69 170 ALA A C 1
ATOM 1329 O O . ALA A 1 170 ? -15.961 -11.758 -11.609 1 96.69 170 ALA A O 1
ATOM 1330 N N . LEU A 1 171 ? -17.938 -12.219 -10.586 1 96.94 171 LEU A N 1
ATOM 1331 C CA . LEU A 1 171 ? -17.844 -13.656 -10.844 1 96.94 171 LEU A CA 1
ATOM 1332 C C . LEU A 1 171 ? -17.797 -13.938 -12.344 1 96.94 171 LEU A C 1
ATOM 1334 O O . LEU A 1 171 ? -16.969 -14.734 -12.805 1 96.94 171 LEU A O 1
ATOM 1338 N N . GLY A 1 172 ? -18.656 -13.266 -13.039 1 95.25 172 GLY A N 1
ATOM 1339 C CA . GLY A 1 172 ? -18.688 -13.43 -14.484 1 95.25 172 GLY A CA 1
ATOM 1340 C C . GLY A 1 172 ? -17.391 -13.031 -15.164 1 95.25 172 GLY A C 1
ATOM 1341 O O . GLY A 1 172 ? -17 -13.625 -16.172 1 95.25 172 GLY A O 1
ATOM 1342 N N . GLN A 1 173 ? -16.688 -12.078 -14.617 1 95.38 173 GLN A N 1
ATOM 1343 C CA . GLN A 1 173 ? -15.461 -11.555 -15.211 1 95.38 173 GLN A CA 1
ATOM 1344 C C . GLN A 1 173 ? -14.25 -12.383 -14.789 1 95.38 173 GLN A C 1
ATOM 1346 O O . GLN A 1 173 ? -13.359 -12.656 -15.602 1 95.38 173 GLN A O 1
ATOM 1351 N N . LEU A 1 174 ? -14.242 -12.867 -13.562 1 97.38 174 LEU A N 1
ATOM 1352 C CA . LEU A 1 174 ? -13.016 -13.398 -12.984 1 97.38 174 LEU A CA 1
ATOM 1353 C C . LEU A 1 174 ? -12.938 -14.914 -13.164 1 97.38 174 LEU A C 1
ATOM 1355 O O . LEU A 1 174 ? -11.844 -15.477 -13.266 1 97.38 174 LEU A O 1
ATOM 1359 N N . TRP A 1 175 ? -14.078 -15.57 -13.227 1 97.25 175 TRP A N 1
ATOM 1360 C CA . TRP A 1 175 ? -14.117 -17.016 -13.078 1 97.25 175 TRP A CA 1
ATOM 1361 C C . TRP A 1 175 ? -13.344 -17.703 -14.211 1 97.25 175 TRP A C 1
ATOM 1363 O O . TRP A 1 175 ? -12.688 -18.719 -14 1 97.25 175 TRP A O 1
ATOM 1373 N N . ARG A 1 176 ? -13.375 -17.125 -15.391 1 95.81 176 ARG A N 1
ATOM 1374 C CA . ARG A 1 176 ? -12.773 -17.719 -16.578 1 95.81 176 ARG A CA 1
ATOM 1375 C C . ARG A 1 176 ? -11.258 -17.797 -16.453 1 95.81 176 ARG A C 1
ATOM 1377 O O . ARG A 1 176 ? -10.617 -18.578 -17.156 1 95.81 176 ARG A O 1
ATOM 1384 N N . TYR A 1 177 ? -10.672 -17.031 -15.609 1 97.19 177 TYR A N 1
ATOM 1385 C CA . TYR A 1 177 ? -9.219 -17 -15.469 1 97.19 177 TYR A CA 1
ATOM 1386 C C . TYR A 1 177 ? -8.734 -18.094 -14.523 1 97.19 177 TYR A C 1
ATOM 1388 O O . TYR A 1 177 ? -7.531 -18.344 -14.406 1 97.19 177 TYR A O 1
ATOM 1396 N N . ALA A 1 178 ? -9.656 -18.797 -13.812 1 96.5 178 ALA A N 1
ATOM 1397 C CA . ALA A 1 178 ? -9.281 -19.828 -12.852 1 96.5 178 ALA 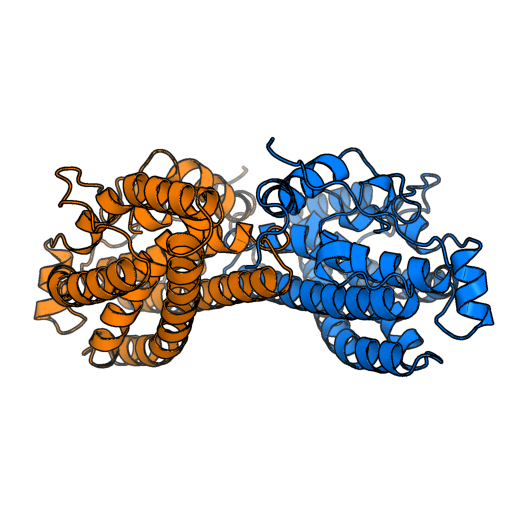A CA 1
ATOM 1398 C C . ALA A 1 178 ? -8.641 -21.031 -13.562 1 96.5 178 ALA A C 1
ATOM 1400 O O . ALA A 1 178 ? -7.762 -21.688 -13.008 1 96.5 178 ALA A O 1
ATOM 1401 N N . ALA A 1 179 ? -9.023 -21.266 -14.789 1 96 179 ALA A N 1
ATOM 1402 C CA . ALA A 1 179 ? -8.586 -22.453 -15.516 1 96 179 ALA A CA 1
ATOM 1403 C C . ALA A 1 179 ? -7.066 -22.5 -15.641 1 96 179 ALA A C 1
ATOM 1405 O O . ALA A 1 179 ? -6.465 -23.578 -15.594 1 96 179 ALA A O 1
ATOM 1406 N N . GLU A 1 180 ? -6.465 -21.344 -15.781 1 97.19 180 GLU A N 1
ATOM 1407 C CA . GLU A 1 180 ? -5.02 -21.25 -15.938 1 97.19 180 GLU A CA 1
ATOM 1408 C C . GLU A 1 180 ? -4.289 -21.844 -14.734 1 97.19 180 GLU A C 1
ATOM 1410 O O . GLU A 1 180 ? -3.199 -22.391 -14.875 1 97.19 180 GLU A O 1
ATOM 1415 N N . LEU A 1 181 ? -4.859 -21.781 -13.562 1 97.19 181 LEU A N 1
ATOM 1416 C CA . LEU A 1 181 ? -4.246 -22.219 -12.312 1 97.19 181 LEU A CA 1
ATOM 1417 C C . LEU A 1 181 ? -4.105 -23.734 -12.273 1 97.19 181 LEU A C 1
ATOM 1419 O O . LEU A 1 181 ? -3.359 -24.281 -11.453 1 97.19 181 LEU A O 1
ATOM 1423 N N . PHE A 1 182 ? -4.715 -24.422 -13.25 1 97 182 PHE A N 1
ATOM 1424 C CA . PHE A 1 182 ? -4.754 -25.875 -13.102 1 97 182 PHE A CA 1
ATOM 1425 C C . PHE A 1 182 ? -4.332 -26.562 -14.391 1 97 182 PHE A C 1
ATOM 1427 O O . PHE A 1 182 ? -4.68 -27.734 -14.625 1 97 182 PHE A O 1
ATOM 1434 N N . THR A 1 183 ? -3.682 -25.844 -15.227 1 94 183 THR A N 1
ATOM 1435 C CA . THR A 1 183 ? -3.15 -26.391 -16.469 1 94 183 THR A CA 1
ATOM 1436 C C . THR A 1 183 ? -1.674 -26.75 -16.312 1 94 183 THR A C 1
ATOM 1438 O O . THR A 1 183 ? -0.837 -25.859 -16.109 1 94 183 THR A O 1
ATOM 1441 N N . ASP A 1 184 ? -1.375 -28 -16.516 1 95.94 184 ASP A N 1
ATOM 1442 C CA . ASP A 1 184 ? -0.01 -28.453 -16.281 1 95.94 184 ASP A CA 1
ATOM 1443 C C . ASP A 1 184 ? 0.826 -28.375 -17.562 1 95.94 184 ASP A C 1
ATOM 1445 O O . ASP A 1 184 ? 0.281 -28.312 -18.656 1 95.94 184 ASP A O 1
ATOM 1449 N N . ASP A 1 185 ? 2.076 -28.281 -17.375 1 96.25 185 ASP A N 1
ATOM 1450 C CA . ASP A 1 185 ? 3.068 -28.406 -18.438 1 96.25 185 ASP A CA 1
ATOM 1451 C C . ASP A 1 185 ? 4.328 -29.109 -17.922 1 96.25 185 ASP A C 1
ATOM 1453 O O . ASP A 1 185 ? 4.289 -29.812 -16.922 1 96.25 185 ASP A O 1
ATOM 1457 N N . ALA A 1 186 ? 5.383 -29.031 -18.703 1 96.69 186 ALA A N 1
ATOM 1458 C CA . ALA A 1 186 ? 6.613 -29.75 -18.391 1 96.69 186 ALA A CA 1
ATOM 1459 C C . ALA A 1 186 ? 7.223 -29.266 -17.078 1 96.69 186 ALA A C 1
ATOM 1461 O O . ALA A 1 186 ? 7.832 -30.031 -16.344 1 96.69 186 ALA A O 1
ATOM 1462 N N . THR A 1 187 ? 7.031 -27.984 -16.781 1 97.06 187 THR A N 1
ATOM 1463 C CA . THR A 1 187 ? 7.535 -27.422 -15.531 1 97.06 187 THR A CA 1
ATOM 1464 C C . THR A 1 187 ? 6.852 -28.062 -14.328 1 97.06 187 THR A C 1
ATOM 1466 O O . THR A 1 187 ? 7.512 -28.422 -13.352 1 97.06 187 THR A O 1
ATOM 1469 N N . ASP A 1 188 ? 5.59 -28.281 -14.43 1 97.56 188 ASP A N 1
ATOM 1470 C CA . ASP A 1 188 ? 4.82 -28.906 -13.359 1 97.56 188 ASP A CA 1
ATOM 1471 C C . ASP A 1 188 ? 5.246 -30.359 -13.156 1 97.56 188 ASP A C 1
ATOM 1473 O O . ASP A 1 188 ? 5.434 -30.812 -12.023 1 97.56 188 ASP A O 1
ATOM 1477 N N . ALA A 1 189 ? 5.387 -31.016 -14.258 1 97.88 189 ALA A N 1
ATOM 1478 C CA . ALA A 1 189 ? 5.789 -32.406 -14.203 1 97.88 189 ALA A CA 1
ATOM 1479 C C . ALA A 1 189 ? 7.152 -32.562 -13.531 1 97.88 189 ALA A C 1
ATOM 1481 O O . ALA A 1 189 ? 7.355 -33.469 -12.727 1 97.88 189 ALA A O 1
ATOM 1482 N N . ALA A 1 190 ? 8.039 -31.719 -13.875 1 98 190 ALA A N 1
ATOM 1483 C CA . ALA A 1 190 ? 9.383 -31.766 -13.312 1 98 190 ALA A CA 1
ATOM 1484 C C . ALA A 1 190 ? 9.367 -31.484 -11.812 1 98 190 ALA A C 1
ATOM 1486 O O . ALA A 1 190 ? 10.062 -32.125 -11.039 1 98 190 ALA A O 1
ATOM 1487 N N . ALA A 1 191 ? 8.586 -30.469 -11.422 1 97.75 191 ALA A N 1
ATOM 1488 C CA . ALA A 1 191 ? 8.484 -30.125 -10.008 1 97.75 191 ALA A CA 1
ATOM 1489 C C . ALA A 1 191 ? 7.938 -31.297 -9.195 1 97.75 191 ALA A C 1
ATOM 1491 O O . ALA A 1 191 ? 8.469 -31.625 -8.133 1 97.75 191 ALA A O 1
ATOM 1492 N N . ARG A 1 192 ? 6.926 -31.938 -9.734 1 97.81 192 ARG A N 1
ATOM 1493 C CA . ARG A 1 192 ? 6.328 -33.094 -9.07 1 97.81 192 ARG A CA 1
ATOM 1494 C C . ARG A 1 192 ? 7.324 -34.25 -8.969 1 97.81 192 ARG A C 1
ATOM 1496 O O . ARG A 1 192 ? 7.469 -34.844 -7.898 1 97.81 192 ARG A O 1
ATOM 1503 N N . ALA A 1 193 ? 8.016 -34.5 -10.023 1 98.06 193 ALA A N 1
ATOM 1504 C CA . ALA A 1 193 ? 8.953 -35.625 -10.086 1 98.06 193 ALA A CA 1
ATOM 1505 C C . ALA A 1 193 ? 10.109 -35.438 -9.117 1 98.06 193 ALA A C 1
ATOM 1507 O O . ALA A 1 193 ? 10.578 -36.375 -8.5 1 98.06 193 ALA A O 1
ATOM 1508 N N . SER A 1 194 ? 10.586 -34.188 -8.945 1 97.94 194 SER A N 1
ATOM 1509 C CA . SER A 1 194 ? 11.75 -33.906 -8.102 1 97.94 194 SER A CA 1
ATOM 1510 C C . SER A 1 194 ? 11.344 -33.75 -6.645 1 97.94 194 SER A C 1
ATOM 1512 O O . SER A 1 194 ? 12.195 -33.688 -5.758 1 97.94 194 SER A O 1
ATOM 1514 N N . GLY A 1 195 ? 10.008 -33.562 -6.422 1 98.38 195 GLY A N 1
ATOM 1515 C CA . GLY A 1 195 ? 9.531 -33.344 -5.07 1 98.38 195 GLY A CA 1
ATOM 1516 C C . GLY A 1 195 ? 9.57 -31.875 -4.672 1 98.38 195 GLY A C 1
ATOM 1517 O O . GLY A 1 195 ? 9.375 -31.531 -3.504 1 98.38 195 GLY A O 1
ATOM 1518 N N . LEU A 1 196 ? 9.906 -31.031 -5.598 1 98.5 196 LEU A N 1
ATOM 1519 C CA . LEU A 1 196 ? 9.922 -29.594 -5.312 1 98.5 196 LEU A CA 1
ATOM 1520 C C . LEU A 1 196 ? 8.547 -29.109 -4.891 1 98.5 196 LEU A C 1
ATOM 1522 O O . LEU A 1 196 ? 8.414 -28.406 -3.887 1 98.5 196 LEU A O 1
ATOM 1526 N N . GLY A 1 197 ? 7.535 -29.453 -5.562 1 98.44 197 GLY A N 1
ATOM 1527 C CA . GLY A 1 197 ? 6.16 -29.062 -5.285 1 98.44 197 GLY A CA 1
ATOM 1528 C C . GLY A 1 197 ? 5.148 -29.812 -6.133 1 98.44 197 GLY A C 1
ATOM 1529 O O . GLY A 1 197 ? 5.52 -30.562 -7.031 1 98.44 197 GLY A O 1
ATOM 1530 N N . PRO A 1 198 ? 3.895 -29.656 -5.863 1 98.69 198 PRO A N 1
ATOM 1531 C CA . PRO A 1 198 ? 2.852 -30.312 -6.645 1 98.69 198 PRO A CA 1
ATOM 1532 C C . PRO A 1 198 ? 2.721 -29.75 -8.055 1 98.69 198 PRO A C 1
ATOM 1534 O O . PRO A 1 198 ? 3.119 -28.609 -8.305 1 98.69 198 PRO A O 1
ATOM 1537 N N . ALA A 1 199 ? 2.219 -30.609 -8.945 1 98.38 199 ALA A N 1
ATOM 1538 C CA . ALA A 1 199 ? 1.646 -30.016 -10.148 1 98.38 199 ALA A CA 1
ATOM 1539 C C . ALA A 1 199 ? 0.434 -29.156 -9.812 1 98.38 199 ALA A C 1
ATOM 1541 O O . ALA A 1 199 ? -0.363 -29.5 -8.938 1 98.38 199 ALA A O 1
ATOM 1542 N N . TRP A 1 200 ? 0.276 -28 -10.523 1 97.88 200 TRP A N 1
ATOM 1543 C CA . TRP A 1 200 ? -0.785 -27.047 -10.203 1 97.88 200 TRP A CA 1
ATOM 1544 C C . TRP A 1 200 ? -2.158 -27.703 -10.352 1 97.88 200 TRP A C 1
ATOM 1546 O O . TRP A 1 200 ? -3.082 -27.391 -9.594 1 97.88 200 TRP A O 1
ATOM 1556 N N . SER A 1 201 ? -2.309 -28.672 -11.273 1 97.81 201 SER A N 1
ATOM 1557 C CA . SER A 1 201 ? -3.578 -29.328 -11.531 1 97.81 201 SER A CA 1
ATOM 1558 C C . SER A 1 201 ? -4.027 -30.156 -10.32 1 97.81 201 SER A C 1
ATOM 1560 O O . SER A 1 201 ? -5.215 -30.438 -10.164 1 97.81 201 SER A O 1
ATOM 1562 N N . GLU A 1 202 ? -3.111 -30.547 -9.477 1 98.31 202 GLU A N 1
ATOM 1563 C CA . GLU A 1 202 ? -3.434 -31.328 -8.289 1 98.31 202 GLU A CA 1
ATOM 1564 C C . GLU A 1 202 ? -4.25 -30.531 -7.289 1 98.31 202 GLU A C 1
ATOM 1566 O O . GLU A 1 202 ? -4.863 -31.094 -6.379 1 98.31 202 GLU A O 1
ATOM 1571 N N . LEU A 1 203 ? -4.242 -29.219 -7.414 1 98.56 203 LEU A N 1
ATOM 1572 C CA . LEU A 1 203 ? -4.949 -28.359 -6.48 1 98.56 203 LEU A CA 1
ATOM 1573 C C . LEU A 1 203 ? -6.371 -28.078 -6.957 1 98.56 203 LEU A C 1
ATOM 1575 O O . LEU A 1 203 ? -7.164 -27.469 -6.242 1 98.56 203 LEU A O 1
ATOM 1579 N N . ARG A 1 204 ? -6.734 -28.547 -8.164 1 97.81 204 ARG A N 1
ATOM 1580 C CA . ARG A 1 204 ? -8.008 -28.188 -8.789 1 97.81 204 ARG A CA 1
ATOM 1581 C C . ARG A 1 204 ? -9.18 -28.656 -7.941 1 97.81 204 ARG A C 1
ATOM 1583 O O . ARG A 1 204 ? -10.055 -27.859 -7.594 1 97.81 204 ARG A O 1
ATOM 1590 N N . GLU A 1 205 ? -9.219 -29.875 -7.609 1 98 205 GLU A N 1
ATOM 1591 C CA . GLU A 1 205 ? -10.375 -30.453 -6.926 1 98 205 GLU A CA 1
ATOM 1592 C C . GLU A 1 205 ? -10.578 -29.812 -5.555 1 98 205 GLU A C 1
ATOM 1594 O O . GLU A 1 205 ? -11.672 -29.344 -5.238 1 98 205 GLU A O 1
ATOM 1599 N N . PRO A 1 206 ? -9.531 -29.719 -4.703 1 98.69 206 PRO A N 1
ATOM 1600 C CA . PRO A 1 206 ? -9.758 -29.047 -3.422 1 98.69 206 PRO A CA 1
ATOM 1601 C C . PRO A 1 206 ? -10.125 -27.578 -3.58 1 98.69 206 PRO A C 1
ATOM 1603 O O . PRO A 1 206 ? -10.914 -27.047 -2.801 1 98.69 206 PRO A O 1
ATOM 1606 N N . TRP A 1 207 ? -9.523 -26.891 -4.535 1 98.44 207 TRP A N 1
ATOM 1607 C CA . TRP A 1 207 ? -9.852 -25.5 -4.785 1 98.44 207 TRP A CA 1
ATOM 1608 C C . TRP A 1 207 ? -11.32 -25.344 -5.172 1 98.44 207 TRP A C 1
ATOM 1610 O O . TRP A 1 207 ? -12.023 -24.484 -4.629 1 98.44 207 TRP A O 1
ATOM 1620 N N . GLN A 1 208 ? -11.805 -26.188 -6.086 1 97.62 208 GLN A N 1
ATOM 1621 C CA . GLN A 1 208 ? -13.188 -26.141 -6.543 1 97.62 208 GLN A CA 1
ATOM 1622 C C . GLN A 1 208 ? -14.156 -26.422 -5.398 1 97.62 208 GLN A C 1
ATOM 1624 O O . GLN A 1 208 ? -15.203 -25.781 -5.293 1 97.62 208 GLN A O 1
ATOM 1629 N N . ALA A 1 209 ? -13.797 -27.328 -4.594 1 98.44 209 ALA A N 1
ATOM 1630 C CA . ALA A 1 209 ? -14.648 -27.672 -3.455 1 98.44 209 ALA A CA 1
ATOM 1631 C C . ALA A 1 209 ? -14.773 -26.484 -2.496 1 98.44 209 ALA A C 1
ATOM 1633 O O . ALA A 1 209 ? -15.875 -26.156 -2.047 1 98.44 209 ALA A O 1
ATOM 1634 N N . GLU A 1 210 ? -13.664 -25.844 -2.201 1 98.5 210 GLU A N 1
ATOM 1635 C CA . GLU A 1 210 ? -13.68 -24.719 -1.271 1 98.5 210 GLU A CA 1
ATOM 1636 C C . GLU A 1 210 ? -14.383 -23.5 -1.878 1 98.5 210 GLU A C 1
ATOM 1638 O O . GLU A 1 210 ? -15.125 -22.797 -1.189 1 98.5 210 GLU A O 1
ATOM 1643 N N . MET A 1 211 ? -14.148 -23.25 -3.166 1 98.12 211 MET A N 1
ATOM 1644 C CA . MET A 1 211 ? -14.844 -22.156 -3.84 1 98.12 211 MET A CA 1
ATOM 1645 C C . MET A 1 211 ? -16.344 -22.406 -3.883 1 98.12 211 MET A C 1
ATOM 1647 O O . MET A 1 211 ? -17.141 -21.484 -3.701 1 98.12 211 MET A O 1
ATOM 1651 N N . ALA A 1 212 ? -16.703 -23.688 -4.168 1 97.94 212 ALA A N 1
ATOM 1652 C CA . ALA A 1 212 ? -18.125 -24.031 -4.188 1 97.94 212 ALA A CA 1
ATOM 1653 C C . ALA A 1 212 ? -18.781 -23.766 -2.836 1 97.94 212 ALA A C 1
ATOM 1655 O O . ALA A 1 212 ? -19.875 -23.188 -2.771 1 97.94 212 ALA A O 1
ATOM 1656 N N . ALA A 1 213 ? -18.141 -24.156 -1.767 1 98.5 213 ALA A N 1
ATOM 1657 C CA . ALA A 1 213 ? -18.656 -23.922 -0.419 1 98.5 213 ALA A CA 1
ATOM 1658 C C . ALA A 1 213 ? -18.781 -22.422 -0.135 1 98.5 213 ALA A C 1
ATOM 1660 O O . ALA A 1 213 ? -19.797 -21.984 0.426 1 98.5 213 ALA A O 1
ATOM 1661 N N . LEU A 1 214 ? -17.812 -21.609 -0.513 1 98.56 214 LEU A N 1
ATOM 1662 C CA . LEU A 1 214 ? -17.797 -20.156 -0.304 1 98.56 214 LEU A CA 1
ATOM 1663 C C . LEU A 1 214 ? -18.938 -19.5 -1.066 1 98.56 214 LEU A C 1
ATOM 1665 O O . LEU A 1 214 ? -19.688 -18.688 -0.505 1 98.56 214 LEU A O 1
ATOM 1669 N N . LEU A 1 215 ? -19.094 -19.875 -2.348 1 98.31 215 LEU A N 1
ATOM 1670 C CA . LEU A 1 215 ? -20.125 -19.266 -3.184 1 98.31 215 LEU A CA 1
ATOM 1671 C C . LEU A 1 215 ? -21.516 -19.672 -2.707 1 98.31 215 LEU A C 1
ATOM 1673 O O . LEU A 1 215 ? -22.453 -18.859 -2.742 1 98.31 215 LEU A O 1
ATOM 1677 N N . GLN A 1 216 ? -21.594 -20.922 -2.268 1 97.94 216 GLN A N 1
ATOM 1678 C CA . GLN A 1 216 ? -22.859 -21.344 -1.699 1 97.94 216 GLN A CA 1
ATOM 1679 C C . GLN A 1 216 ? -23.234 -20.516 -0.473 1 97.94 216 GLN A C 1
ATOM 1681 O O . GLN A 1 216 ? -24.375 -20.062 -0.341 1 97.94 216 GLN A O 1
ATOM 1686 N N . GLU A 1 217 ? -22.297 -20.344 0.401 1 97.75 217 GLU A N 1
ATOM 1687 C CA . GLU A 1 217 ? -22.516 -19.516 1.587 1 97.75 217 GLU A CA 1
ATOM 1688 C C . GLU A 1 217 ? -22.891 -18.094 1.206 1 97.75 217 GLU A C 1
ATOM 1690 O O . GLU A 1 217 ? -23.688 -17.453 1.889 1 97.75 217 GLU A O 1
ATOM 1695 N N . ALA A 1 218 ? -22.375 -17.578 0.124 1 97.25 218 ALA A N 1
ATOM 1696 C CA . ALA A 1 218 ? -22.625 -16.219 -0.355 1 97.25 218 ALA A CA 1
ATOM 1697 C C . ALA A 1 218 ? -23.906 -16.156 -1.186 1 97.25 218 ALA A C 1
ATOM 1699 O O . ALA A 1 218 ? -24.266 -15.102 -1.704 1 97.25 218 ALA A O 1
ATOM 1700 N N . THR A 1 219 ? -24.578 -17.328 -1.346 1 96.62 219 THR A N 1
ATOM 1701 C CA . THR A 1 219 ? -25.812 -17.469 -2.109 1 96.62 219 THR A CA 1
ATOM 1702 C C . THR A 1 219 ? -25.594 -17.109 -3.574 1 96.62 219 THR A C 1
ATOM 1704 O O . THR A 1 219 ? -26.438 -16.469 -4.203 1 96.62 219 THR A O 1
ATOM 1707 N N . LEU A 1 220 ? -24.438 -17.422 -4.047 1 97.19 220 LEU A N 1
ATOM 1708 C CA . LEU A 1 220 ? -24.078 -17.203 -5.445 1 97.19 220 LEU A CA 1
ATOM 1709 C C . LEU A 1 220 ? -23.953 -18.531 -6.184 1 97.19 220 LEU A C 1
ATOM 1711 O O . LEU A 1 220 ? -23.516 -19.531 -5.605 1 97.19 220 LEU A O 1
ATOM 1715 N N . ASP A 1 221 ? -24.234 -18.516 -7.414 1 95.62 221 ASP A N 1
ATOM 1716 C CA . ASP A 1 221 ? -24.078 -19.719 -8.242 1 95.62 221 ASP A CA 1
ATOM 1717 C C . ASP A 1 221 ? -22.656 -19.812 -8.789 1 95.62 221 ASP A C 1
ATOM 1719 O O . ASP A 1 221 ? -22.109 -18.828 -9.289 1 95.62 221 ASP A O 1
ATOM 1723 N N . MET A 1 222 ? -22.109 -20.922 -8.641 1 95 222 MET A N 1
ATOM 1724 C CA . MET A 1 222 ? -20.797 -21.156 -9.242 1 95 222 MET A CA 1
ATOM 1725 C C . MET A 1 222 ? -20.906 -21.219 -10.758 1 95 222 MET A C 1
ATOM 1727 O O . MET A 1 222 ? -21.734 -21.969 -11.297 1 95 222 MET A O 1
ATOM 1731 N N . PRO A 1 223 ? -20.141 -20.453 -11.453 1 95.12 223 PRO A N 1
ATOM 1732 C CA . PRO A 1 223 ? -20.203 -20.5 -12.914 1 95.12 223 PRO A CA 1
ATOM 1733 C C . PRO A 1 223 ? -19.719 -21.844 -13.484 1 95.12 223 PRO A C 1
ATOM 1735 O O . PRO A 1 223 ? -18.969 -22.562 -12.82 1 95.12 223 PRO A O 1
ATOM 1738 N N . ALA A 1 224 ? -20.109 -22.078 -14.672 1 91.06 224 ALA A N 1
ATOM 1739 C CA . ALA A 1 224 ? -19.609 -23.234 -15.398 1 91.06 224 ALA A CA 1
ATOM 1740 C C . ALA A 1 224 ? -18.156 -23.031 -15.797 1 91.06 224 ALA A C 1
ATOM 1742 O O . ALA A 1 224 ? -17.656 -21.906 -15.82 1 91.06 224 ALA A O 1
ATOM 1743 N N . GLU A 1 225 ? -17.547 -24.172 -16.047 1 85.31 225 GLU A N 1
ATOM 1744 C CA . GLU A 1 225 ? -16.156 -24.078 -16.531 1 85.31 225 GLU A CA 1
ATOM 1745 C C . GLU A 1 225 ? -16.078 -23.344 -17.859 1 85.31 225 GLU A C 1
ATOM 1747 O O . GLU A 1 225 ? -16.922 -23.531 -18.734 1 85.31 225 GLU A O 1
ATOM 1752 N N . SER A 1 226 ? -15.164 -22.469 -17.906 1 88.44 226 SER A N 1
ATOM 1753 C CA . SER A 1 226 ? -14.961 -21.688 -19.125 1 88.44 226 SER A CA 1
ATOM 1754 C C . SER A 1 226 ? -14.008 -22.391 -20.078 1 88.44 226 SER A C 1
ATOM 1756 O O . SER A 1 226 ? -13.078 -23.062 -19.656 1 88.44 226 SER A O 1
ATOM 1758 N N . ALA A 1 227 ? -14.242 -22.219 -21.406 1 89.25 227 ALA A N 1
ATOM 1759 C CA . ALA A 1 227 ? -13.344 -22.719 -22.438 1 89.25 227 ALA A CA 1
ATOM 1760 C C . ALA A 1 227 ? -12.141 -21.797 -22.609 1 89.25 227 ALA A C 1
ATOM 1762 O O . ALA A 1 227 ? -11.133 -22.172 -23.203 1 89.25 227 ALA A O 1
ATOM 1763 N N . PHE A 1 228 ? -12.312 -20.625 -22.094 1 91.88 228 PHE A N 1
ATOM 1764 C CA . PHE A 1 228 ? -11.242 -19.641 -22.172 1 91.88 228 PHE A CA 1
ATOM 1765 C C . PHE A 1 228 ? -10.016 -20.109 -21.391 1 91.88 228 PHE A C 1
ATOM 1767 O O . PHE A 1 228 ? -10.141 -20.641 -20.297 1 91.88 228 PHE A O 1
ATOM 1774 N N . ARG A 1 229 ? -8.844 -19.938 -22.062 1 92.81 229 ARG A N 1
ATOM 1775 C CA . ARG A 1 229 ? -7.59 -20.297 -21.406 1 92.81 229 ARG A CA 1
ATOM 1776 C C . ARG A 1 229 ? -6.582 -19.156 -21.5 1 92.81 229 ARG A C 1
ATOM 1778 O O . ARG A 1 229 ? -6.016 -18.906 -22.562 1 92.81 229 ARG A O 1
ATOM 1785 N N . SER A 1 230 ? -6.426 -18.453 -20.359 1 96.38 230 SER A N 1
ATOM 1786 C CA . SER A 1 230 ? -5.336 -17.484 -20.281 1 96.38 230 SER A CA 1
ATOM 1787 C C . SER A 1 230 ? -3.992 -18.172 -20.078 1 96.38 230 SER A C 1
ATOM 1789 O O . SER A 1 230 ? -3.945 -19.359 -19.703 1 96.38 230 SER A O 1
ATOM 1791 N N . THR A 1 231 ? -2.871 -17.406 -20.391 1 96.88 231 THR A N 1
ATOM 1792 C CA . THR A 1 231 ? -1.576 -18.062 -20.422 1 96.88 231 THR A CA 1
ATOM 1793 C C . THR A 1 231 ? -0.505 -17.203 -19.75 1 96.88 231 THR A C 1
ATOM 1795 O O . THR A 1 231 ? 0.649 -17.203 -20.188 1 96.88 231 THR A O 1
ATOM 1798 N N . GLY A 1 232 ? -0.875 -16.422 -18.75 1 97.19 232 GLY A N 1
ATOM 1799 C CA . GLY A 1 232 ? 0.091 -15.578 -18.062 1 97.19 232 GLY A CA 1
ATOM 1800 C C . GLY A 1 232 ? 1.242 -16.359 -17.469 1 97.19 232 GLY A C 1
ATOM 1801 O O . GLY A 1 232 ? 2.393 -15.922 -17.516 1 97.19 232 GLY A O 1
ATOM 1802 N N . ARG A 1 233 ? 0.986 -17.516 -16.953 1 96.19 233 ARG A N 1
ATOM 1803 C CA . ARG A 1 233 ? 2.004 -18.312 -16.281 1 96.19 233 ARG A CA 1
ATOM 1804 C C . ARG A 1 233 ? 3.053 -18.812 -17.266 1 96.19 233 ARG A C 1
ATOM 1806 O O . ARG A 1 233 ? 4.09 -19.344 -16.875 1 96.19 233 ARG A O 1
ATOM 1813 N N . ASN A 1 234 ? 2.811 -18.672 -18.594 1 95.5 234 ASN A N 1
ATOM 1814 C CA . ASN A 1 234 ? 3.752 -19.062 -19.641 1 95.5 234 ASN A CA 1
ATOM 1815 C C . ASN A 1 234 ? 4.379 -17.844 -20.312 1 95.5 234 ASN A C 1
ATOM 1817 O O . ASN A 1 234 ? 4.953 -17.953 -21.391 1 95.5 234 ASN A O 1
ATOM 1821 N N . GLY A 1 235 ? 4.176 -16.688 -19.766 1 96.69 235 GLY A N 1
ATOM 1822 C CA . GLY A 1 235 ? 4.816 -15.484 -20.25 1 96.69 235 GLY A CA 1
ATOM 1823 C C . GLY A 1 235 ? 3.996 -14.758 -21.297 1 96.69 235 GLY A C 1
ATOM 1824 O O . GLY A 1 235 ? 4.461 -13.781 -21.891 1 96.69 235 GLY A O 1
ATOM 1825 N N . VAL A 1 236 ? 2.793 -15.266 -21.625 1 97.44 236 VAL A N 1
ATOM 1826 C CA . VAL A 1 236 ? 1.87 -14.594 -22.547 1 97.44 236 VAL A CA 1
ATOM 1827 C C . VAL A 1 236 ? 0.755 -13.922 -21.75 1 97.44 236 VAL A C 1
ATOM 1829 O O . VAL A 1 236 ? -0.172 -14.586 -21.281 1 97.44 236 VAL A O 1
ATOM 1832 N N . HIS A 1 237 ? 0.826 -12.609 -21.719 1 97.88 237 HIS A N 1
ATOM 1833 C CA . HIS A 1 237 ? 0.018 -11.867 -20.75 1 97.88 237 HIS A CA 1
ATOM 1834 C C . HIS A 1 237 ? -1.115 -11.117 -21.438 1 97.88 237 HIS A C 1
ATOM 1836 O O . HIS A 1 237 ? -1.162 -11.047 -22.672 1 97.88 237 HIS A O 1
ATOM 1842 N N . SER A 1 238 ? -2.1 -10.742 -20.656 1 96.62 238 SER A N 1
ATOM 1843 C CA . SER A 1 238 ? -3.133 -9.836 -21.141 1 96.62 238 SER A CA 1
ATOM 1844 C C . SER A 1 238 ? -2.568 -8.445 -21.406 1 96.62 238 SER A C 1
ATOM 1846 O O . SER A 1 238 ? -1.397 -8.18 -21.125 1 96.62 238 SER A O 1
ATOM 1848 N N . GLU A 1 239 ? -3.424 -7.578 -21.906 1 94.62 239 GLU A N 1
ATOM 1849 C CA . GLU A 1 239 ? -3.033 -6.211 -22.234 1 94.62 239 GLU A CA 1
ATOM 1850 C C . GLU A 1 239 ? -2.691 -5.422 -20.969 1 94.62 239 GLU A C 1
ATOM 1852 O O . GLU A 1 239 ? -2.055 -4.367 -21.031 1 94.62 239 GLU A O 1
ATOM 1857 N N . HIS A 1 240 ? -3.068 -5.926 -19.812 1 94.75 240 HIS A N 1
ATOM 1858 C CA . HIS A 1 240 ? -2.906 -5.184 -18.562 1 94.75 240 HIS A CA 1
ATOM 1859 C C . HIS A 1 240 ? -1.473 -5.27 -18.062 1 94.75 240 HIS A C 1
ATOM 1861 O O . HIS A 1 240 ? -1.033 -4.418 -17.281 1 94.75 240 HIS A O 1
ATOM 1867 N N . MET A 1 241 ? -0.707 -6.273 -18.438 1 95.56 241 MET A N 1
ATOM 1868 C CA . MET A 1 241 ? 0.626 -6.527 -17.906 1 95.56 241 MET A CA 1
ATOM 1869 C C . MET A 1 241 ? 1.599 -5.426 -18.312 1 95.56 241 MET A C 1
ATOM 1871 O O . MET A 1 241 ? 2.428 -4.992 -17.516 1 95.56 241 MET A O 1
ATOM 1875 N N . GLY A 1 242 ? 1.491 -4.977 -19.516 1 92.44 242 GLY A N 1
ATOM 1876 C CA . GLY A 1 242 ? 2.379 -3.93 -20 1 92.44 242 GLY A CA 1
ATOM 1877 C C . GLY A 1 242 ? 2.344 -2.676 -19.141 1 92.44 242 GLY A C 1
ATOM 1878 O O . GLY A 1 242 ? 3.391 -2.109 -18.828 1 92.44 242 GLY A O 1
ATOM 1879 N N . PHE A 1 243 ? 1.158 -2.264 -18.703 1 89.12 243 PHE A N 1
ATOM 1880 C CA . PHE A 1 243 ? 0.98 -1.067 -17.891 1 89.12 243 PHE A CA 1
ATOM 1881 C C . PHE A 1 243 ? 1.598 -1.255 -16.516 1 89.12 243 PHE A C 1
ATOM 1883 O O . PHE A 1 243 ? 2.283 -0.364 -16.016 1 89.12 243 PHE A O 1
ATOM 1890 N N . ILE A 1 244 ? 1.442 -2.402 -15.953 1 90.69 244 ILE A N 1
ATOM 1891 C CA . ILE A 1 244 ? 1.965 -2.709 -14.625 1 90.69 244 ILE A CA 1
ATOM 1892 C C . ILE A 1 244 ? 3.492 -2.699 -14.664 1 90.69 244 ILE A C 1
ATOM 1894 O O . ILE A 1 244 ? 4.133 -2.086 -13.805 1 90.69 244 ILE A O 1
ATOM 1898 N N . LEU A 1 245 ? 4.035 -3.338 -15.664 1 91.06 245 LEU A N 1
ATOM 1899 C CA . LEU A 1 245 ? 5.48 -3.508 -15.734 1 91.06 245 LEU A CA 1
ATOM 1900 C C . LEU A 1 245 ? 6.172 -2.176 -16 1 91.06 245 LEU A C 1
ATOM 1902 O O . LEU A 1 245 ? 7.258 -1.92 -15.477 1 91.06 245 LEU A O 1
ATOM 1906 N N . ALA A 1 246 ? 5.555 -1.372 -16.859 1 88.31 246 ALA A N 1
ATOM 1907 C CA . ALA A 1 246 ? 6.117 -0.053 -17.141 1 88.31 246 ALA A CA 1
ATOM 1908 C C . ALA A 1 246 ? 6.297 0.749 -15.852 1 88.31 246 ALA A C 1
ATOM 1910 O O . ALA A 1 246 ? 7.328 1.388 -15.648 1 88.31 246 ALA A O 1
ATOM 1911 N N . GLU A 1 247 ? 5.355 0.628 -14.977 1 85.88 247 GLU A N 1
ATOM 1912 C CA . GLU A 1 247 ? 5.41 1.343 -13.711 1 85.88 247 GLU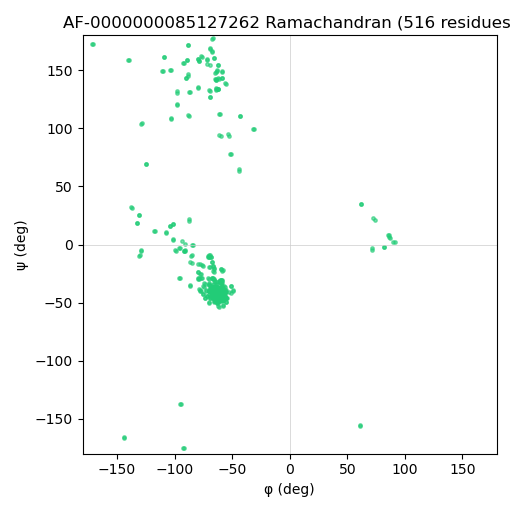 A CA 1
ATOM 1913 C C . GLU A 1 247 ? 6.414 0.698 -12.758 1 85.88 247 GLU A C 1
ATOM 1915 O O . GLU A 1 247 ? 7.211 1.393 -12.117 1 85.88 247 GLU A O 1
ATOM 1920 N N . MET A 1 248 ? 6.383 -0.557 -12.734 1 86.56 248 MET A N 1
ATOM 1921 C CA . MET A 1 248 ? 7.211 -1.317 -11.805 1 86.56 248 MET A CA 1
ATOM 1922 C C . MET A 1 248 ? 8.688 -1.157 -12.141 1 86.56 248 MET A C 1
ATOM 1924 O O . MET A 1 248 ? 9.531 -1.065 -11.242 1 86.56 248 MET A O 1
ATOM 1928 N N . GLN A 1 249 ? 9.008 -1.095 -13.383 1 87 249 GLN A N 1
ATOM 1929 C CA . GLN A 1 249 ? 10.398 -1.17 -13.812 1 87 249 GLN A CA 1
ATOM 1930 C C . GLN A 1 249 ? 10.961 0.22 -14.102 1 87 249 GLN A C 1
ATOM 1932 O O . GLN A 1 249 ? 12.156 0.372 -14.336 1 87 249 GLN A O 1
ATOM 1937 N N . HIS A 1 250 ? 10.172 1.179 -14.031 1 81.44 250 HIS A N 1
ATOM 1938 C CA . HIS A 1 250 ? 10.539 2.527 -14.445 1 81.44 250 HIS A CA 1
ATOM 1939 C C . HIS A 1 250 ? 11.789 3.008 -13.711 1 81.44 250 HIS A C 1
ATOM 1941 O O . HIS A 1 250 ? 12.758 3.445 -14.336 1 81.44 250 HIS A O 1
ATOM 1947 N N . LEU A 1 251 ? 11.797 2.871 -12.453 1 77.44 251 LEU A N 1
ATOM 1948 C CA . LEU A 1 251 ? 12.867 3.43 -11.641 1 77.44 251 LEU A CA 1
ATOM 1949 C C . LEU A 1 251 ? 14.18 2.684 -11.875 1 77.44 251 LEU A C 1
ATOM 1951 O O . LEU A 1 251 ? 15.234 3.305 -12.023 1 77.44 251 LEU A O 1
ATOM 1955 N N . GLN A 1 252 ? 14.109 1.409 -11.875 1 75.5 252 GLN A N 1
ATOM 1956 C CA . GLN A 1 252 ? 15.312 0.609 -12.078 1 75.5 252 GLN A CA 1
ATOM 1957 C C . GLN A 1 252 ? 15.922 0.868 -13.461 1 75.5 252 GLN A C 1
ATOM 1959 O O . GLN A 1 252 ? 17.141 0.9 -13.609 1 75.5 252 GLN A O 1
ATOM 1964 N N . ARG A 1 253 ? 15.062 1.039 -14.367 1 74.69 253 ARG A N 1
ATOM 1965 C CA . ARG A 1 253 ? 15.562 1.247 -15.727 1 74.69 253 ARG A CA 1
ATOM 1966 C C . ARG A 1 253 ? 16.031 2.684 -15.922 1 74.69 253 ARG A C 1
ATOM 1968 O O . ARG A 1 253 ? 16.953 2.939 -16.703 1 74.69 253 ARG A O 1
ATOM 1975 N N . ALA A 1 254 ? 15.43 3.57 -15.188 1 70.12 254 ALA A N 1
ATOM 1976 C CA . ALA A 1 254 ? 15.844 4.969 -15.242 1 70.12 254 ALA A CA 1
ATOM 1977 C C . ALA A 1 254 ? 17.156 5.188 -14.477 1 70.12 254 ALA A C 1
ATOM 1979 O O . ALA A 1 254 ? 17.906 6.117 -14.773 1 70.12 254 ALA A O 1
ATOM 1980 N N . TYR A 1 255 ? 17.359 4.375 -13.492 1 68.44 255 TYR A N 1
ATOM 1981 C CA . TYR A 1 255 ? 18.547 4.492 -12.672 1 68.44 255 TYR A CA 1
ATOM 1982 C C . TYR A 1 255 ? 19.312 3.172 -12.633 1 68.44 255 TYR A C 1
ATOM 1984 O O . TYR A 1 255 ? 19.438 2.549 -11.578 1 68.44 255 TYR A O 1
ATOM 1992 N N . PRO A 1 256 ? 19.875 2.914 -13.898 1 59.25 256 PRO A N 1
ATOM 1993 C CA . PRO A 1 256 ? 20.562 1.626 -13.961 1 59.25 256 PRO A CA 1
ATOM 1994 C C . PRO A 1 256 ? 21.781 1.556 -13.031 1 59.25 256 PRO A C 1
ATOM 1996 O O . PRO A 1 256 ? 22.516 2.531 -12.898 1 59.25 256 PR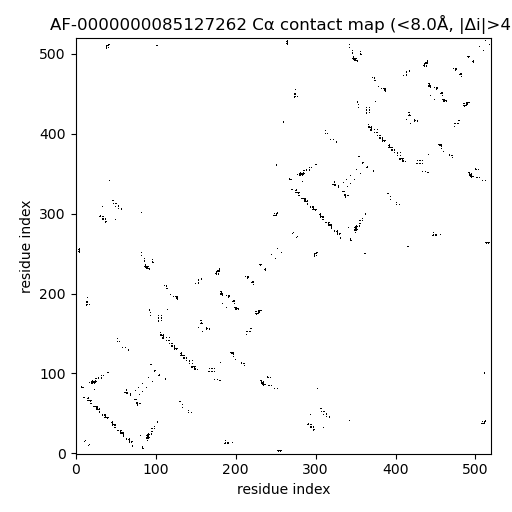O A O 1
ATOM 1999 N N . GLY A 1 257 ? 21.953 0.45 -12.461 1 56.84 257 GLY A N 1
ATOM 2000 C CA . GLY A 1 257 ? 23.141 0.254 -11.641 1 56.84 257 GLY A CA 1
ATOM 2001 C C . GLY A 1 257 ? 23.109 1.036 -10.344 1 56.84 257 GLY A C 1
ATOM 2002 O O . GLY A 1 257 ? 24.125 1.144 -9.648 1 56.84 257 GLY A O 1
ATOM 2003 N N . GLY A 1 258 ? 22.078 1.777 -10.211 1 53.38 258 GLY A N 1
ATOM 2004 C CA . GLY A 1 258 ? 22.078 2.688 -9.07 1 53.38 258 GLY A CA 1
ATOM 2005 C C . GLY A 1 258 ? 22.156 1.977 -7.734 1 53.38 258 GLY A C 1
ATOM 2006 O O . GLY A 1 258 ? 21.469 0.977 -7.52 1 53.38 258 GLY A O 1
ATOM 2007 N N . VAL A 1 259 ? 23.484 1.869 -7.277 1 53.72 259 VAL A N 1
ATOM 2008 C CA . VAL A 1 259 ? 23.703 1.441 -5.902 1 53.72 259 VAL A CA 1
ATOM 2009 C C . VAL A 1 259 ? 22.906 2.332 -4.949 1 53.72 259 VAL A C 1
ATOM 2011 O O . VAL A 1 259 ? 23.109 3.549 -4.91 1 53.72 259 VAL A O 1
ATOM 2014 N N . TRP A 1 260 ? 21.844 1.77 -4.727 1 51.56 260 TRP A N 1
ATOM 2015 C CA . TRP A 1 260 ? 21.031 2.484 -3.746 1 51.56 260 TRP A CA 1
ATOM 2016 C C . TRP A 1 260 ? 21.453 2.119 -2.326 1 51.56 260 TRP A C 1
ATOM 2018 O O . TRP A 1 260 ? 21.875 0.989 -2.066 1 51.56 260 TRP A O 1
ATOM 2028 N N . MET B 1 1 ? -33.844 5.133 -6.652 1 26.05 1 MET B N 1
ATOM 2029 C CA . MET B 1 1 ? -33.281 6.426 -6.309 1 26.05 1 MET B CA 1
ATOM 2030 C C . MET B 1 1 ? -31.859 6.254 -5.746 1 26.05 1 MET B C 1
ATOM 2032 O O . MET B 1 1 ? -31.656 5.559 -4.75 1 26.05 1 MET B O 1
ATOM 2036 N N . ASN B 1 2 ? -30.781 6.129 -6.473 1 31.53 2 ASN B N 1
ATOM 2037 C CA . ASN B 1 2 ? -29.344 6.047 -6.23 1 31.53 2 ASN B CA 1
ATOM 2038 C C . ASN B 1 2 ? -28.891 7.078 -5.199 1 31.53 2 ASN B C 1
ATOM 2040 O O . ASN B 1 2 ? -28.844 8.273 -5.492 1 31.53 2 ASN B O 1
ATOM 2044 N N . ALA B 1 3 ? -29.281 7.055 -4.035 1 36.66 3 ALA B N 1
ATOM 2045 C CA . ALA B 1 3 ? -29 8.109 -3.064 1 36.66 3 ALA B CA 1
ATOM 2046 C C . ALA B 1 3 ? -27.516 8.438 -3.02 1 36.66 3 ALA B C 1
ATOM 2048 O O . ALA B 1 3 ? -26.703 7.59 -2.654 1 36.66 3 ALA B O 1
ATOM 2049 N N . SER B 1 4 ? -26.938 9.148 -3.877 1 48.16 4 SER B N 1
ATOM 2050 C CA . SER B 1 4 ? -25.609 9.742 -3.795 1 48.16 4 SER B CA 1
ATOM 2051 C C . SER B 1 4 ? -25.25 10.094 -2.354 1 48.16 4 SER B C 1
ATOM 2053 O O . SER B 1 4 ? -26 10.797 -1.676 1 48.16 4 SER B O 1
ATOM 2055 N N . ALA B 1 5 ? -24.516 9.281 -1.739 1 58.59 5 ALA B N 1
ATOM 2056 C CA . ALA B 1 5 ? -24.234 9.594 -0.343 1 58.59 5 ALA B CA 1
ATOM 2057 C C . ALA B 1 5 ? -23.906 11.078 -0.168 1 58.59 5 ALA B C 1
ATOM 2059 O O . ALA B 1 5 ? -23 11.594 -0.821 1 58.59 5 ALA B O 1
ATOM 2060 N N . SER B 1 6 ? -24.672 11.805 0.403 1 75.62 6 SER B N 1
ATOM 2061 C CA . SER B 1 6 ? -24.484 13.234 0.674 1 75.62 6 SER B CA 1
ATOM 2062 C C . SER B 1 6 ? -23.297 13.477 1.597 1 75.62 6 SER B C 1
ATOM 2064 O O . SER B 1 6 ? -22.984 12.633 2.436 1 75.62 6 SER B O 1
ATOM 2066 N N . SER B 1 7 ? -22.406 14.398 1.316 1 87.56 7 SER B N 1
ATOM 2067 C CA . SER B 1 7 ? -21.266 14.82 2.125 1 87.56 7 SER B CA 1
ATOM 2068 C C . SER B 1 7 ? -21.703 15.242 3.523 1 87.56 7 SER B C 1
ATOM 2070 O O . SER B 1 7 ? -22.781 15.797 3.699 1 87.56 7 SER B O 1
ATOM 2072 N N . ILE B 1 8 ? -20.938 14.828 4.445 1 90.44 8 ILE B N 1
ATOM 2073 C CA . ILE B 1 8 ? -21.266 15.188 5.82 1 90.44 8 ILE B CA 1
ATOM 2074 C C . ILE B 1 8 ? -20.828 16.625 6.098 1 90.44 8 ILE B C 1
ATOM 2076 O O . ILE B 1 8 ? -19.922 17.141 5.426 1 90.44 8 ILE B O 1
ATOM 2080 N N . ALA B 1 9 ? -21.438 17.25 7.098 1 90.81 9 ALA B N 1
ATOM 2081 C CA . ALA B 1 9 ? -21.016 18.562 7.582 1 90.81 9 ALA B CA 1
ATOM 2082 C C . ALA B 1 9 ? -20.125 18.453 8.812 1 90.81 9 ALA B C 1
ATOM 2084 O O . ALA B 1 9 ? -20.422 17.688 9.734 1 90.81 9 ALA B O 1
ATOM 2085 N N . ILE B 1 10 ? -19 19.141 8.781 1 90.62 10 ILE B N 1
ATOM 2086 C CA . ILE B 1 10 ? -18.094 19.062 9.922 1 90.62 10 ILE B CA 1
ATOM 2087 C C . ILE B 1 10 ? -18.219 20.328 10.773 1 90.62 10 ILE B C 1
ATOM 2089 O O . ILE B 1 10 ? -18.641 21.375 10.281 1 90.62 10 ILE B O 1
ATOM 2093 N N . ASP B 1 11 ? -17.984 20.188 12.055 1 86.06 11 ASP B N 1
ATOM 2094 C CA . ASP B 1 11 ? -17.953 21.328 12.961 1 86.06 11 ASP B CA 1
ATOM 2095 C C . ASP B 1 11 ? -16.625 22.078 12.875 1 86.06 11 ASP B C 1
ATOM 2097 O O . ASP B 1 11 ? -15.562 21.453 12.898 1 86.06 11 ASP B O 1
ATOM 2101 N N . ALA B 1 12 ? -16.656 23.344 12.82 1 79.38 12 ALA B N 1
ATOM 2102 C CA . ALA B 1 12 ? -15.484 24.172 12.594 1 79.38 12 ALA B CA 1
ATOM 2103 C C . ALA B 1 12 ? -14.781 24.5 13.906 1 79.38 12 ALA B C 1
ATOM 2105 O O . ALA B 1 12 ? -13.984 25.453 13.977 1 79.38 12 ALA B O 1
ATOM 2106 N N . ARG B 1 13 ? -15 23.688 14.961 1 93.38 13 ARG B N 1
ATOM 2107 C CA . ARG B 1 13 ? -14.297 23.938 16.219 1 93.38 13 ARG B CA 1
ATOM 2108 C C . ARG B 1 13 ? -12.789 23.812 16.031 1 93.38 13 ARG B C 1
ATOM 2110 O O . ARG B 1 13 ? -12.32 22.906 15.328 1 93.38 13 ARG B O 1
ATOM 2117 N N . PRO B 1 14 ? -12.086 24.688 16.75 1 95.56 14 PRO B N 1
ATOM 2118 C CA . PRO B 1 14 ? -10.633 24.719 16.531 1 95.56 14 PRO B CA 1
ATOM 2119 C C . PRO B 1 14 ? -9.961 23.406 16.922 1 95.56 14 PRO B C 1
ATOM 2121 O O . PRO B 1 14 ? -8.992 22.984 16.281 1 95.56 14 PRO B O 1
ATOM 2124 N N . ASP B 1 15 ? -10.414 22.766 18.062 1 96.25 15 ASP B N 1
ATOM 2125 C CA . ASP B 1 15 ? -9.797 21.516 18.5 1 96.25 15 ASP B CA 1
ATOM 2126 C C . ASP B 1 15 ? -10.031 20.406 17.484 1 96.25 15 ASP B C 1
ATOM 2128 O O . ASP B 1 15 ? -9.125 19.641 17.172 1 96.25 15 ASP B O 1
ATOM 2132 N N . VAL B 1 16 ? -11.227 20.344 16.906 1 96.88 16 VAL B N 1
ATOM 2133 C CA . VAL B 1 16 ? -11.555 19.375 15.875 1 96.88 16 VAL B CA 1
ATOM 2134 C C . VAL B 1 16 ? -10.719 19.641 14.625 1 96.88 16 VAL B C 1
ATOM 2136 O O . VAL B 1 16 ? -10.117 18.734 14.055 1 96.88 16 VAL B O 1
ATOM 2139 N N . GLN B 1 17 ? -10.664 20.906 14.234 1 97.12 17 GLN B N 1
ATOM 2140 C CA . GLN B 1 17 ? -9.906 21.281 13.047 1 97.12 17 GLN B CA 1
ATOM 2141 C C . GLN B 1 17 ? -8.43 20.938 13.203 1 97.12 17 GLN B C 1
ATOM 2143 O O . GLN B 1 17 ? -7.785 20.5 12.242 1 97.12 17 GLN B O 1
ATOM 2148 N N . TYR B 1 18 ? -7.895 21.172 14.391 1 98.19 18 TYR B N 1
ATOM 2149 C CA . TYR B 1 18 ? -6.5 20.859 14.672 1 98.19 18 TYR B CA 1
ATOM 2150 C C . TYR B 1 18 ? -6.215 19.375 14.453 1 98.19 18 TYR B C 1
ATOM 2152 O O . TYR B 1 18 ? -5.223 19.016 13.812 1 98.19 18 TYR B O 1
ATOM 2160 N N . LEU B 1 19 ? -7.09 18.5 14.93 1 98.25 19 LEU B N 1
ATOM 2161 C CA . LEU B 1 19 ? -6.934 17.047 14.766 1 98.25 19 LEU B CA 1
ATOM 2162 C C . LEU B 1 19 ? -7.129 16.641 13.312 1 98.25 19 LEU B C 1
ATOM 2164 O O . LEU B 1 19 ? -6.426 15.766 12.812 1 98.25 19 LEU B O 1
ATOM 2168 N N . LEU B 1 20 ? -8.07 17.266 12.625 1 98.12 20 LEU B N 1
ATOM 2169 C CA . LEU B 1 20 ? -8.32 16.953 11.219 1 98.12 20 LEU B CA 1
ATOM 2170 C C . LEU B 1 20 ? -7.117 17.328 10.359 1 98.12 20 LEU B C 1
ATOM 2172 O O . LEU B 1 20 ? -6.785 16.609 9.406 1 98.12 20 LEU B O 1
ATOM 2176 N N . ARG B 1 21 ? -6.43 18.438 10.648 1 98.5 21 ARG B N 1
ATOM 2177 C CA . ARG B 1 21 ? -5.227 18.828 9.922 1 98.5 21 ARG B CA 1
ATOM 2178 C C . ARG B 1 21 ? -4.168 17.734 9.977 1 98.5 21 ARG B C 1
ATOM 2180 O O . ARG B 1 21 ? -3.582 17.375 8.953 1 98.5 21 ARG B O 1
ATOM 2187 N N . LEU B 1 22 ? -3.969 17.188 11.18 1 98.62 22 LEU B N 1
ATOM 2188 C CA . LEU B 1 22 ? -2.986 16.125 11.375 1 98.62 22 LEU B CA 1
ATOM 2189 C C . LEU B 1 22 ? -3.447 14.828 10.719 1 98.62 22 LEU B C 1
ATOM 2191 O O . LEU B 1 22 ? -2.693 14.211 9.961 1 98.62 22 LEU B O 1
ATOM 2195 N N . GLY B 1 23 ? -4.695 14.453 11.016 1 98.5 23 GLY B N 1
ATOM 2196 C CA . GLY B 1 23 ? -5.246 13.219 10.477 1 98.5 23 GLY B CA 1
ATOM 2197 C C . GLY B 1 23 ? -5.273 13.195 8.953 1 98.5 23 GLY B C 1
ATOM 2198 O O . GLY B 1 23 ? -4.891 12.203 8.344 1 98.5 23 GLY B O 1
ATOM 2199 N N . ASP B 1 24 ? -5.738 14.32 8.352 1 98.19 24 ASP B N 1
ATOM 2200 C CA . ASP B 1 24 ? -5.809 14.422 6.898 1 98.19 24 ASP B CA 1
ATOM 2201 C C . ASP B 1 24 ? -4.414 14.383 6.277 1 98.19 24 ASP B C 1
ATOM 2203 O O . ASP B 1 24 ? -4.219 13.781 5.219 1 98.19 24 ASP B O 1
ATOM 2207 N N . THR B 1 25 ? -3.436 15.047 6.883 1 98.69 25 THR B N 1
ATOM 2208 C CA . THR B 1 25 ? -2.068 15.031 6.375 1 98.69 25 THR B CA 1
ATOM 2209 C C . THR B 1 25 ? -1.521 13.609 6.34 1 98.69 25 THR B C 1
ATOM 2211 O O . THR B 1 25 ? -0.947 13.188 5.332 1 98.69 25 THR B O 1
ATOM 2214 N N . CYS B 1 26 ? -1.75 12.859 7.41 1 98.62 26 CYS B N 1
ATOM 2215 C CA . CYS B 1 26 ? -1.317 11.469 7.469 1 98.62 26 CYS B CA 1
ATOM 2216 C C . CYS B 1 26 ? -2.035 10.633 6.422 1 98.62 26 CYS B C 1
ATOM 2218 O O . CYS B 1 26 ? -1.405 9.852 5.707 1 98.62 26 CYS B O 1
ATOM 2220 N N . LEU B 1 27 ? -3.324 10.812 6.281 1 98 27 LEU B N 1
ATOM 2221 C CA . LEU B 1 27 ? -4.148 10.016 5.383 1 98 27 LEU B CA 1
ATOM 2222 C C . LEU B 1 27 ? -3.725 10.219 3.932 1 98 27 LEU B C 1
ATOM 2224 O O . LEU B 1 27 ? -3.508 9.25 3.201 1 98 27 LEU B O 1
ATOM 2228 N N . ILE B 1 28 ? -3.58 11.469 3.521 1 97.69 28 ILE B N 1
ATOM 2229 C CA . ILE B 1 28 ? -3.264 11.797 2.137 1 97.69 28 ILE B CA 1
ATOM 2230 C C . ILE B 1 28 ? -1.831 11.375 1.818 1 97.69 28 ILE B C 1
ATOM 2232 O O . ILE B 1 28 ? -1.558 10.852 0.738 1 97.69 28 ILE B O 1
ATOM 2236 N N . LEU B 1 29 ? -0.907 11.57 2.729 1 97.88 29 LEU B N 1
ATOM 2237 C CA . LEU B 1 29 ? 0.468 11.125 2.521 1 97.88 29 LEU B CA 1
ATOM 2238 C C . LEU B 1 29 ? 0.541 9.609 2.396 1 97.88 29 LEU B C 1
ATOM 2240 O O . LEU B 1 29 ? 1.316 9.086 1.595 1 97.88 29 LEU B O 1
ATOM 2244 N N . ALA B 1 30 ? -0.268 8.891 3.227 1 97 30 ALA B N 1
ATOM 2245 C CA . ALA B 1 30 ? -0.315 7.43 3.164 1 97 30 ALA B CA 1
ATOM 2246 C C . ALA B 1 30 ? -0.711 6.953 1.77 1 97 30 ALA B C 1
ATOM 2248 O O . ALA B 1 30 ? -0.15 5.984 1.256 1 97 30 ALA B O 1
ATOM 2249 N N . GLN B 1 31 ? -1.659 7.66 1.199 1 94.5 31 GLN B N 1
ATOM 2250 C CA . GLN B 1 31 ? -2.109 7.32 -0.146 1 94.5 31 GLN B CA 1
ATOM 2251 C C . GLN B 1 31 ? -0.974 7.453 -1.156 1 94.5 31 GLN B C 1
ATOM 2253 O O . GLN B 1 31 ? -0.78 6.574 -2 1 94.5 31 GLN B O 1
ATOM 2258 N N . ARG B 1 32 ? -0.257 8.508 -1.062 1 95.5 32 ARG B N 1
ATOM 2259 C CA . ARG B 1 32 ? 0.85 8.734 -1.986 1 95.5 32 ARG B CA 1
ATOM 2260 C C . ARG B 1 32 ? 1.94 7.684 -1.802 1 95.5 32 ARG B C 1
ATOM 2262 O O . ARG B 1 32 ? 2.49 7.172 -2.779 1 95.5 32 ARG B O 1
ATOM 2269 N N . LEU B 1 33 ? 2.238 7.316 -0.56 1 95.69 33 LEU B N 1
ATOM 2270 C CA . LEU B 1 33 ? 3.271 6.316 -0.296 1 95.69 33 LEU B CA 1
ATOM 2271 C C . LEU B 1 33 ? 2.814 4.93 -0.737 1 95.69 33 LEU B C 1
ATOM 2273 O O . LEU B 1 33 ? 3.625 4.117 -1.182 1 95.69 33 LEU B O 1
ATOM 2277 N N . GLY B 1 34 ? 1.527 4.695 -0.581 1 93.56 34 GLY B N 1
ATOM 2278 C CA . GLY B 1 34 ? 0.985 3.414 -1 1 93.56 34 GLY B CA 1
ATOM 2279 C C . GLY B 1 34 ? 1.183 3.137 -2.479 1 93.56 34 GLY B C 1
ATOM 2280 O O . GLY B 1 34 ? 1.223 1.978 -2.896 1 93.56 34 GLY B O 1
ATOM 2281 N N . GLN B 1 35 ? 1.394 4.156 -3.268 1 90.62 35 GLN B N 1
ATOM 2282 C CA . GLN B 1 35 ? 1.574 4.035 -4.711 1 90.62 35 GLN B CA 1
ATOM 2283 C C . GLN B 1 35 ? 2.91 3.377 -5.043 1 90.62 35 GLN B C 1
ATOM 2285 O O . GLN B 1 35 ? 3.137 2.963 -6.184 1 90.62 35 GLN B O 1
ATOM 2290 N N . TRP B 1 36 ? 3.736 3.24 -4.078 1 91.44 36 TRP B N 1
ATOM 2291 C CA . TRP B 1 36 ? 5.062 2.686 -4.316 1 91.44 36 TRP B CA 1
ATOM 2292 C C . TRP B 1 36 ? 5.066 1.173 -4.117 1 91.44 36 TRP B C 1
ATOM 2294 O O . TRP B 1 36 ? 6.043 0.499 -4.449 1 91.44 36 TRP B O 1
ATOM 2304 N N . CYS B 1 37 ? 3.969 0.584 -3.658 1 90.06 37 CYS B N 1
ATOM 2305 C CA . CYS B 1 37 ? 3.922 -0.865 -3.5 1 90.06 37 CYS B CA 1
ATOM 2306 C C . CYS B 1 37 ? 4.121 -1.565 -4.84 1 90.06 37 CYS B C 1
ATOM 2308 O O . CYS B 1 37 ? 3.311 -1.412 -5.754 1 90.06 37 CYS B O 1
ATOM 2310 N N . GLY B 1 38 ? 5.211 -2.244 -5.008 1 85.06 38 GLY B N 1
ATOM 2311 C CA . GLY B 1 38 ? 5.539 -2.949 -6.238 1 85.06 38 GLY B CA 1
ATOM 2312 C C . GLY B 1 38 ? 6.223 -2.068 -7.266 1 85.06 38 GLY B C 1
ATOM 2313 O O . GLY B 1 38 ? 6.465 -2.496 -8.398 1 85.06 38 GLY B O 1
ATOM 2314 N N . HIS B 1 39 ? 6.57 -0.857 -6.848 1 84.69 39 HIS B N 1
ATOM 2315 C CA . HIS B 1 39 ? 7.098 0.085 -7.828 1 84.69 39 HIS B CA 1
ATOM 2316 C C . HIS B 1 39 ? 8.406 0.705 -7.344 1 84.69 39 HIS B C 1
ATOM 2318 O O . HIS B 1 39 ? 9.039 1.469 -8.07 1 84.69 39 HIS B O 1
ATOM 2324 N N . ALA B 1 40 ? 8.797 0.411 -6.129 1 85.25 40 ALA B N 1
ATOM 2325 C CA . ALA B 1 40 ? 10.023 0.995 -5.59 1 85.25 40 ALA B CA 1
ATOM 2326 C C . ALA B 1 40 ? 11.25 0.466 -6.32 1 85.25 40 ALA B C 1
ATOM 2328 O O . ALA B 1 40 ? 11.156 -0.487 -7.098 1 85.25 40 ALA B O 1
ATOM 2329 N N . PRO B 1 41 ? 12.375 1.094 -6.137 1 84 41 PRO B N 1
ATOM 2330 C CA . PRO B 1 41 ? 13.562 0.708 -6.902 1 84 41 PRO B CA 1
ATOM 2331 C C . PRO B 1 41 ? 14.062 -0.692 -6.551 1 84 41 PRO B C 1
ATOM 2333 O O . PRO B 1 41 ? 14.695 -1.349 -7.379 1 84 41 PRO B O 1
ATOM 2336 N N . ILE B 1 42 ? 13.859 -1.135 -5.336 1 89.94 42 ILE B N 1
ATOM 2337 C CA . ILE B 1 42 ? 14.203 -2.479 -4.883 1 89.94 42 ILE B CA 1
ATOM 2338 C C . ILE B 1 42 ? 13.109 -3.006 -3.957 1 89.94 42 ILE B C 1
ATOM 2340 O O . ILE B 1 42 ? 12.344 -2.227 -3.389 1 89.94 42 ILE B O 1
ATOM 2344 N N . LEU B 1 43 ? 13.062 -4.293 -3.826 1 92.12 43 LEU B N 1
ATOM 2345 C CA . LEU B 1 43 ? 12.008 -4.938 -3.051 1 92.12 43 LEU B CA 1
ATOM 2346 C C . LEU B 1 43 ? 12.047 -4.48 -1.597 1 92.12 43 LEU B C 1
ATOM 2348 O O . LEU B 1 43 ? 11 -4.301 -0.969 1 92.12 43 LEU B O 1
ATOM 2352 N N . GLU B 1 44 ? 13.242 -4.285 -1.075 1 92.31 44 GLU B N 1
ATOM 2353 C CA . GLU B 1 44 ? 13.391 -3.805 0.296 1 92.31 44 GLU B CA 1
ATOM 2354 C C . GLU B 1 44 ? 12.68 -2.469 0.488 1 92.31 44 GLU B C 1
ATOM 2356 O O . GLU B 1 44 ? 12.016 -2.252 1.504 1 92.31 44 GLU B O 1
ATOM 2361 N N . GLU B 1 45 ? 12.773 -1.611 -0.457 1 92.62 45 GLU B N 1
ATOM 2362 C CA . GLU B 1 45 ? 12.133 -0.304 -0.373 1 92.62 45 GLU B CA 1
ATOM 2363 C C . GLU B 1 45 ? 10.625 -0.418 -0.576 1 92.62 45 GLU B C 1
ATOM 2365 O O . GLU B 1 45 ? 9.852 0.354 -0.001 1 92.62 45 GLU B O 1
ATOM 2370 N N . ASP B 1 46 ? 10.188 -1.357 -1.398 1 93.25 46 ASP B N 1
ATOM 2371 C CA . ASP B 1 46 ? 8.758 -1.643 -1.501 1 93.25 46 ASP B CA 1
ATOM 2372 C C . ASP B 1 46 ? 8.164 -1.966 -0.132 1 93.25 46 ASP B C 1
ATOM 2374 O O . ASP B 1 46 ? 7.109 -1.438 0.234 1 93.25 46 ASP B O 1
ATOM 2378 N N . ILE B 1 47 ? 8.828 -2.758 0.544 1 94.81 47 ILE B N 1
ATOM 2379 C CA . ILE B 1 47 ? 8.391 -3.164 1.875 1 94.81 47 ILE B CA 1
ATOM 2380 C C . ILE B 1 47 ? 8.406 -1.96 2.814 1 94.81 47 ILE B C 1
ATOM 2382 O O . ILE B 1 47 ? 7.434 -1.705 3.525 1 94.81 47 ILE B O 1
ATOM 2386 N N . ALA B 1 48 ? 9.477 -1.189 2.799 1 96.38 48 ALA B N 1
ATOM 2387 C CA . ALA B 1 48 ? 9.633 -0.048 3.695 1 96.38 48 ALA B CA 1
ATOM 2388 C C . ALA B 1 48 ? 8.539 0.992 3.451 1 96.38 48 ALA B C 1
ATOM 2390 O O . ALA B 1 48 ? 7.883 1.445 4.391 1 96.38 48 ALA B O 1
ATOM 2391 N N . MET B 1 49 ? 8.32 1.343 2.176 1 96.12 49 MET B N 1
ATOM 2392 C CA . MET B 1 49 ? 7.336 2.367 1.831 1 96.12 49 MET B CA 1
ATOM 2393 C C . MET B 1 49 ? 5.922 1.9 2.164 1 96.12 49 MET B C 1
ATOM 2395 O O . MET B 1 49 ? 5.098 2.686 2.639 1 96.12 49 MET B O 1
ATOM 2399 N N . THR B 1 50 ? 5.645 0.664 1.894 1 96.19 50 THR B N 1
ATOM 2400 C CA . THR B 1 50 ? 4.328 0.119 2.217 1 96.19 50 THR B CA 1
ATOM 2401 C C . THR B 1 50 ? 4.102 0.109 3.725 1 96.19 50 THR B C 1
ATOM 2403 O O . THR B 1 50 ? 3.004 0.416 4.195 1 96.19 50 THR B O 1
ATOM 2406 N N . ASN B 1 51 ? 5.121 -0.199 4.473 1 97.25 51 ASN B N 1
ATOM 2407 C CA . ASN B 1 51 ? 5.031 -0.14 5.93 1 97.25 51 ASN B CA 1
ATOM 2408 C C . ASN B 1 51 ? 4.766 1.281 6.418 1 97.25 51 ASN B C 1
ATOM 2410 O O . ASN B 1 51 ? 3.959 1.489 7.324 1 97.25 51 ASN B O 1
ATOM 2414 N N . MET B 1 52 ? 5.441 2.205 5.859 1 98.19 52 MET B N 1
ATOM 2415 C CA . MET B 1 52 ? 5.246 3.596 6.262 1 98.19 52 MET B CA 1
ATOM 2416 C C . MET B 1 52 ? 3.83 4.062 5.941 1 98.19 52 MET B C 1
ATOM 2418 O O . MET B 1 52 ? 3.219 4.793 6.723 1 98.19 52 MET B O 1
ATOM 2422 N N . ALA B 1 53 ? 3.35 3.652 4.77 1 97.38 53 ALA B N 1
ATOM 2423 C CA . ALA B 1 53 ? 1.961 3.955 4.43 1 97.38 53 ALA B CA 1
ATOM 2424 C C . ALA B 1 53 ? 1.005 3.395 5.477 1 97.38 53 ALA B C 1
ATOM 2426 O O . ALA B 1 53 ? 0.079 4.082 5.914 1 97.38 53 ALA B O 1
ATOM 2427 N N . LEU B 1 54 ? 1.241 2.219 5.914 1 96.81 54 LEU B N 1
ATOM 2428 C CA . LEU B 1 54 ? 0.419 1.552 6.918 1 96.81 54 LEU B CA 1
ATOM 2429 C C . LEU B 1 54 ? 0.449 2.312 8.242 1 96.81 54 LEU B C 1
ATOM 2431 O O . LEU B 1 54 ? -0.592 2.512 8.867 1 96.81 54 LEU B O 1
ATOM 2435 N N . ASP B 1 55 ? 1.637 2.715 8.664 1 98 55 ASP B N 1
ATOM 2436 C CA . ASP B 1 55 ? 1.777 3.52 9.875 1 98 55 ASP B CA 1
ATOM 2437 C C . ASP B 1 55 ? 0.934 4.789 9.797 1 98 55 ASP B C 1
ATOM 2439 O O . ASP B 1 55 ? 0.226 5.133 10.742 1 98 55 ASP B O 1
ATOM 2443 N N . LEU B 1 56 ? 0.987 5.422 8.68 1 98.56 56 LEU B N 1
ATOM 2444 C CA . LEU B 1 56 ? 0.305 6.695 8.492 1 98.56 56 LEU B CA 1
ATOM 2445 C C . LEU B 1 56 ? -1.208 6.504 8.461 1 98.56 56 LEU B C 1
ATOM 2447 O O . LEU B 1 56 ? -1.953 7.328 9 1 98.56 56 LEU B O 1
ATOM 2451 N N . VAL B 1 57 ? -1.704 5.473 7.84 1 97.5 57 VAL B N 1
ATOM 2452 C CA . VAL B 1 57 ? -3.133 5.176 7.875 1 97.5 57 VAL B CA 1
ATOM 2453 C C . VAL B 1 57 ? -3.58 4.949 9.312 1 97.5 57 VAL B C 1
ATOM 2455 O O . VAL B 1 57 ? -4.645 5.426 9.727 1 97.5 57 VAL B O 1
ATOM 2458 N N . GLY B 1 58 ? -2.754 4.207 10.062 1 97.38 58 GLY B N 1
ATOM 2459 C CA . GLY B 1 58 ? -3.053 3.994 11.469 1 97.38 58 GLY B CA 1
ATOM 2460 C C . GLY B 1 58 ? -3.131 5.281 12.266 1 97.38 58 GLY B C 1
ATOM 2461 O O . GLY B 1 58 ? -4.047 5.469 13.07 1 97.38 58 GLY B O 1
ATOM 2462 N N . GLN B 1 59 ? -2.193 6.16 12.055 1 98.62 59 GLN B N 1
ATOM 2463 C CA . GLN B 1 59 ? -2.201 7.473 12.703 1 98.62 59 GLN B CA 1
ATOM 2464 C C . GLN B 1 59 ? -3.447 8.266 12.32 1 98.62 59 GLN B C 1
ATOM 2466 O O . GLN B 1 59 ? -4.113 8.836 13.188 1 98.62 59 GLN B O 1
ATOM 2471 N N . ALA B 1 60 ? -3.76 8.25 11.031 1 98.44 60 ALA B N 1
ATOM 2472 C CA . ALA B 1 60 ? -4.945 8.953 10.547 1 98.44 60 ALA B CA 1
ATOM 2473 C C . ALA B 1 60 ? -6.211 8.422 11.211 1 98.44 60 ALA B C 1
ATOM 2475 O O . ALA B 1 60 ? -7.047 9.195 11.68 1 98.44 60 ALA B O 1
ATOM 2476 N N . ARG B 1 61 ? -6.363 7.137 11.281 1 97.69 61 ARG B N 1
ATOM 2477 C CA . ARG B 1 61 ? -7.535 6.512 11.891 1 97.69 61 ARG B CA 1
ATOM 2478 C C . ARG B 1 61 ? -7.703 6.945 13.344 1 97.69 61 ARG B C 1
ATOM 2480 O O . ARG B 1 61 ? -8.797 7.328 13.758 1 97.69 61 ARG B O 1
ATOM 2487 N N . ALA B 1 62 ? -6.617 6.887 14.086 1 98.38 62 ALA B N 1
ATOM 2488 C CA . ALA B 1 62 ? -6.664 7.266 15.492 1 98.38 62 ALA B CA 1
ATOM 2489 C C . ALA B 1 62 ? -7.055 8.734 15.656 1 98.38 62 ALA B C 1
ATOM 2491 O O . ALA B 1 62 ? -7.902 9.07 16.484 1 98.38 62 ALA B O 1
ATOM 2492 N N . LEU B 1 63 ? -6.484 9.602 14.852 1 98.56 63 LEU B N 1
ATOM 2493 C CA . LEU B 1 63 ? -6.734 11.039 14.93 1 98.56 63 LEU B CA 1
ATOM 2494 C C . LEU B 1 63 ? -8.172 11.359 14.516 1 98.56 63 LEU B C 1
ATOM 2496 O O . LEU B 1 63 ? -8.836 12.172 15.164 1 98.56 63 LEU B O 1
ATOM 2500 N N . LEU B 1 64 ? -8.641 10.758 13.445 1 97.62 64 LEU B N 1
ATOM 2501 C CA . LEU B 1 64 ? -9.992 11.016 12.969 1 97.62 64 LEU B CA 1
ATOM 2502 C C . LEU B 1 64 ? -11.031 10.484 13.953 1 97.62 64 LEU B C 1
ATOM 2504 O O . LEU B 1 64 ? -12.086 11.086 14.133 1 97.62 64 LEU B O 1
ATOM 2508 N N . THR B 1 65 ? -10.719 9.32 14.57 1 97.44 65 THR B N 1
ATOM 2509 C CA . THR B 1 65 ? -11.586 8.82 15.625 1 97.44 65 THR B CA 1
ATOM 2510 C C . THR B 1 65 ? -11.703 9.828 16.766 1 97.44 65 THR B C 1
ATOM 2512 O O . THR B 1 65 ? -12.812 10.164 17.188 1 97.44 65 THR B O 1
ATOM 2515 N N . ARG B 1 66 ? -10.562 10.344 17.219 1 97.75 66 ARG B N 1
ATOM 2516 C CA . ARG B 1 66 ? -10.562 11.312 18.312 1 97.75 66 ARG B CA 1
ATOM 2517 C C . ARG B 1 66 ? -11.289 12.586 17.906 1 97.75 66 ARG B C 1
ATOM 2519 O O . ARG B 1 66 ? -12.047 13.156 18.703 1 97.75 66 ARG B O 1
ATOM 2526 N N . ALA B 1 67 ? -11.055 13.055 16.688 1 97.31 67 ALA B N 1
ATOM 2527 C CA . ALA B 1 67 ? -11.75 14.234 16.172 1 97.31 67 ALA B CA 1
ATOM 2528 C C . ALA B 1 67 ? -13.258 14.047 16.219 1 97.31 67 ALA B C 1
ATOM 2530 O O . ALA B 1 67 ? -13.992 14.953 16.609 1 97.31 67 ALA B O 1
ATOM 2531 N N . GLY B 1 68 ? -13.703 12.859 15.773 1 96 68 GLY B N 1
ATOM 2532 C CA . GLY B 1 68 ? -15.125 12.555 15.836 1 96 68 GLY B CA 1
ATOM 2533 C C . GLY B 1 68 ? -15.688 12.609 17.234 1 96 68 GLY B C 1
ATOM 2534 O O . GLY B 1 68 ? -16.797 13.086 17.453 1 96 68 GLY B O 1
ATOM 2535 N N . GLN B 1 69 ? -14.938 12.133 18.203 1 95.38 69 GLN B N 1
ATOM 2536 C CA . GLN B 1 69 ? -15.352 12.148 19.609 1 95.38 69 GLN B CA 1
ATOM 2537 C C . GLN B 1 69 ? -15.469 13.578 20.125 1 95.38 69 GLN B C 1
ATOM 2539 O O . GLN B 1 69 ? -16.391 13.898 20.891 1 95.38 69 GLN B O 1
ATOM 2544 N N . LEU B 1 70 ? -14.594 14.422 19.703 1 94.19 70 LEU B N 1
ATOM 2545 C CA . LEU B 1 70 ? -14.578 15.805 20.172 1 94.19 70 LEU B CA 1
ATOM 2546 C C . LEU B 1 70 ? -15.672 16.625 19.5 1 94.19 70 LEU B C 1
ATOM 2548 O O . LEU B 1 70 ? -16.266 17.516 20.125 1 94.19 70 LEU B O 1
ATOM 2552 N N . GLU B 1 71 ? -15.875 16.391 18.219 1 90.62 71 GLU B N 1
ATOM 2553 C CA . GLU B 1 71 ? -16.844 17.156 17.453 1 90.62 71 GLU B CA 1
ATOM 2554 C C . GLU B 1 71 ? -18.234 17.078 18.062 1 90.62 71 GLU B C 1
ATOM 2556 O O . GLU B 1 71 ? -18.969 18.062 18.078 1 90.62 71 GLU B O 1
ATOM 2561 N N . GLY B 1 72 ? -18.609 15.914 18.625 1 83.69 72 GLY B N 1
ATOM 2562 C CA . GLY B 1 72 ? -19.906 15.758 19.281 1 83.69 72 GLY B CA 1
ATOM 2563 C C . GLY B 1 72 ? -21.031 15.477 18.312 1 83.69 72 GLY B C 1
ATOM 2564 O O . GLY B 1 72 ? -22.188 15.352 18.719 1 83.69 72 GLY B O 1
ATOM 2565 N N . ARG B 1 73 ? -20.859 15.414 16.984 1 85 73 ARG B N 1
ATOM 2566 C CA . ARG B 1 73 ? -21.875 15.117 15.992 1 85 73 ARG B CA 1
ATOM 2567 C C . ARG B 1 73 ? -21.891 13.625 15.656 1 85 73 ARG B C 1
ATOM 2569 O O . ARG B 1 73 ? -22.562 13.203 14.711 1 85 73 ARG B O 1
ATOM 2576 N N . ALA B 1 74 ? -21.078 12.805 16.297 1 82.5 74 ALA B N 1
ATOM 2577 C CA . ALA B 1 74 ? -21.078 11.344 16.234 1 82.5 74 ALA B CA 1
ATOM 2578 C C . ALA B 1 74 ? -20.547 10.859 14.891 1 82.5 74 ALA B C 1
ATOM 2580 O O . ALA B 1 74 ? -21.031 9.867 14.344 1 82.5 74 ALA B O 1
ATOM 2581 N N . HIS B 1 75 ? -19.781 11.633 14.195 1 92.06 75 HIS B N 1
ATOM 2582 C CA . HIS B 1 75 ? -19.125 11.094 13.008 1 92.06 75 HIS B CA 1
ATOM 2583 C C . HIS B 1 75 ? -18.031 10.102 13.398 1 92.06 75 HIS B C 1
ATOM 2585 O O . HIS B 1 75 ? -17.266 10.344 14.328 1 92.06 75 HIS B O 1
ATOM 2591 N N . ASP B 1 76 ? -18.016 8.953 12.75 1 93.06 76 ASP B N 1
ATOM 2592 C CA . ASP B 1 76 ? -16.922 8.008 12.984 1 93.06 76 ASP B CA 1
ATOM 2593 C C . ASP B 1 76 ? -15.758 8.273 12.047 1 93.06 76 ASP B C 1
ATOM 2595 O O . ASP B 1 76 ? -15.812 9.188 11.219 1 93.06 76 ASP B O 1
ATOM 2599 N N . GLU B 1 77 ? -14.617 7.594 12.258 1 94.75 77 GLU B N 1
ATOM 2600 C CA . GLU B 1 77 ? -13.391 7.824 11.5 1 94.75 77 GLU B CA 1
ATOM 2601 C C . GLU B 1 77 ? -13.609 7.598 10.008 1 94.75 77 GLU B C 1
ATOM 2603 O O . GLU B 1 77 ? -13.016 8.281 9.172 1 94.75 77 GLU B O 1
ATOM 2608 N N . ASP B 1 78 ? -14.523 6.699 9.578 1 92.69 78 ASP B N 1
ATOM 2609 C CA . ASP B 1 78 ? -14.781 6.422 8.172 1 92.69 78 ASP B CA 1
ATOM 2610 C C . ASP B 1 78 ? -15.547 7.57 7.516 1 92.69 78 ASP B C 1
ATOM 2612 O O . ASP B 1 78 ? -15.234 7.969 6.391 1 92.69 78 ASP B O 1
ATOM 2616 N N . GLN B 1 79 ? -16.531 8 8.195 1 92.31 79 GLN B N 1
ATOM 2617 C CA . GLN B 1 79 ? -17.281 9.148 7.684 1 92.31 79 GLN B CA 1
ATOM 2618 C C . GLN B 1 79 ? -16.359 10.352 7.492 1 92.31 79 GLN B C 1
ATOM 2620 O O . GLN B 1 79 ? -16.406 11.016 6.453 1 92.31 79 GLN B O 1
ATOM 2625 N N . LEU B 1 80 ? -15.508 10.57 8.469 1 94.5 80 LEU B N 1
ATOM 2626 C CA . LEU B 1 80 ? -14.602 11.711 8.406 1 94.5 80 LEU B CA 1
ATOM 2627 C C . LEU B 1 80 ? -13.539 11.5 7.328 1 94.5 80 LEU B C 1
ATOM 2629 O O . LEU B 1 80 ? -13.102 12.461 6.691 1 94.5 80 LEU B O 1
ATOM 2633 N N . ALA B 1 81 ? -13.18 10.289 7.055 1 94.62 81 ALA B N 1
ATOM 2634 C CA . ALA B 1 81 ? -12.148 9.992 6.07 1 94.62 81 ALA B CA 1
ATOM 2635 C C . ALA B 1 81 ? -12.703 10.078 4.648 1 94.62 81 ALA B C 1
ATOM 2637 O O . ALA B 1 81 ? -11.992 10.484 3.723 1 94.62 81 ALA B O 1
ATOM 2638 N N . PHE B 1 82 ? -14.031 9.773 4.477 1 92.94 82 PHE B N 1
ATOM 2639 C CA . PHE B 1 82 ? -14.398 9.461 3.098 1 92.94 82 PHE B CA 1
ATOM 2640 C C . PHE B 1 82 ? -15.625 10.25 2.67 1 92.94 82 PHE B C 1
ATOM 2642 O O . PHE B 1 82 ? -15.961 10.297 1.483 1 92.94 82 PHE B O 1
ATOM 2649 N N . LEU B 1 83 ? -16.281 10.906 3.551 1 91.62 83 LEU B N 1
ATOM 2650 C CA . LEU B 1 83 ? -17.578 11.469 3.174 1 91.62 83 LEU B CA 1
ATOM 2651 C C . LEU B 1 83 ? -17.562 12.992 3.268 1 91.62 83 LEU B C 1
ATOM 2653 O O . LEU B 1 83 ? -18.609 13.641 3.195 1 91.62 83 LEU B O 1
ATOM 2657 N N . ARG B 1 84 ? -16.391 13.562 3.42 1 94.25 84 ARG B N 1
ATOM 2658 C CA . ARG B 1 84 ? -16.281 15.016 3.451 1 94.25 84 ARG B CA 1
ATOM 2659 C C . ARG B 1 84 ? -16.078 15.578 2.051 1 94.25 84 ARG B C 1
ATOM 2661 O O . ARG B 1 84 ? -15.625 14.875 1.149 1 94.25 84 ARG B O 1
ATOM 2668 N N . ASP B 1 85 ? -16.422 16.891 1.931 1 93.81 85 ASP B N 1
ATOM 2669 C CA . ASP B 1 85 ? -16.109 17.594 0.694 1 93.81 85 ASP B CA 1
ATOM 2670 C C . ASP B 1 85 ? -14.641 18.016 0.665 1 93.81 85 ASP B C 1
ATOM 2672 O O . ASP B 1 85 ? -13.992 18.109 1.711 1 93.81 85 ASP B O 1
ATOM 2676 N N . GLU B 1 86 ? -14.133 18.281 -0.505 1 95.5 86 GLU B N 1
ATOM 2677 C CA . GLU B 1 86 ? -12.734 18.609 -0.716 1 95.5 86 GLU B CA 1
ATOM 2678 C C . GLU B 1 86 ? -12.297 19.75 0.197 1 95.5 86 GLU B C 1
ATOM 2680 O O . GLU B 1 86 ? -11.219 19.703 0.79 1 95.5 86 GLU B O 1
ATOM 2685 N N . ARG B 1 87 ? -13.133 20.797 0.387 1 95.44 87 ARG B N 1
ATOM 2686 C CA . ARG B 1 87 ? -12.789 21.984 1.16 1 95.44 87 ARG B CA 1
ATOM 2687 C C . ARG B 1 87 ? -12.727 21.672 2.65 1 95.44 87 ARG B C 1
ATOM 2689 O O . ARG B 1 87 ? -12.219 22.469 3.439 1 95.44 87 ARG B O 1
ATOM 2696 N N . ASP B 1 88 ? -13.195 20.453 2.994 1 96.06 88 ASP B N 1
ATOM 2697 C CA . ASP B 1 88 ? -13.234 20.062 4.402 1 96.06 88 ASP B CA 1
ATOM 2698 C C . ASP B 1 88 ? -12.078 19.141 4.75 1 96.06 88 ASP B C 1
ATOM 2700 O O . ASP B 1 88 ? -12.031 18.594 5.852 1 96.06 88 ASP B O 1
ATOM 2704 N N . TYR B 1 89 ? -11.219 18.922 3.781 1 97.25 89 TYR B N 1
ATOM 2705 C CA . TYR B 1 89 ? -9.922 18.312 4.07 1 97.25 89 TYR B CA 1
ATOM 2706 C C . TYR B 1 89 ? -8.883 19.391 4.375 1 97.25 89 TYR B C 1
ATOM 2708 O O . TYR B 1 89 ? -8.852 20.438 3.727 1 97.25 89 TYR B O 1
ATOM 2716 N N . PHE B 1 90 ? -7.992 19.047 5.348 1 97.88 90 PHE B N 1
ATOM 2717 C CA . PHE B 1 90 ? -7.113 20.109 5.828 1 97.88 90 PHE B CA 1
ATOM 2718 C C . PHE B 1 90 ? -5.664 19.656 5.84 1 97.88 90 PHE B C 1
ATOM 2720 O O . PHE B 1 90 ? -4.871 20.109 6.668 1 97.88 90 PHE B O 1
ATOM 2727 N N . ASN B 1 91 ? -5.34 18.688 5 1 98.38 91 ASN B N 1
ATOM 2728 C CA . ASN B 1 91 ? -3.957 18.25 4.875 1 98.38 91 ASN B CA 1
ATOM 2729 C C . ASN B 1 91 ? -3.062 19.359 4.324 1 98.38 91 ASN B C 1
ATOM 2731 O O . ASN B 1 91 ? -3.512 20.188 3.537 1 98.38 91 ASN B O 1
ATOM 2735 N N . ALA B 1 92 ? -1.778 19.359 4.762 1 98.31 92 ALA B N 1
ATOM 2736 C CA . ALA B 1 92 ? -0.783 20.203 4.117 1 98.31 92 ALA B CA 1
ATOM 2737 C C . ALA B 1 92 ? -0.659 19.875 2.633 1 98.31 92 ALA B C 1
ATOM 2739 O O . ALA B 1 92 ? -0.692 18.719 2.242 1 98.31 92 ALA B O 1
ATOM 2740 N N . THR B 1 93 ? -0.431 20.922 1.787 1 98.44 93 THR B N 1
ATOM 2741 C CA . THR B 1 93 ? -0.327 20.734 0.343 1 98.44 93 THR B CA 1
ATOM 2742 C C . THR B 1 93 ? 0.82 19.797 -0 1 98.44 93 THR B C 1
ATOM 2744 O O . THR B 1 93 ? 0.728 19.016 -0.954 1 98.44 93 THR B O 1
ATOM 2747 N N . LEU B 1 94 ? 1.858 19.812 0.773 1 98.06 94 LEU B N 1
ATOM 2748 C CA . LEU B 1 94 ? 3.014 18.938 0.597 1 98.06 94 LEU B CA 1
ATOM 2749 C C . LEU B 1 94 ? 2.58 17.484 0.463 1 98.06 94 LEU B C 1
ATOM 2751 O O . LEU B 1 94 ? 3.148 16.734 -0.333 1 98.06 94 LEU B O 1
ATOM 2755 N N . ALA B 1 95 ? 1.517 17.062 1.185 1 97.75 95 ALA B N 1
ATOM 2756 C CA . ALA B 1 95 ? 1.082 15.664 1.254 1 97.75 95 ALA B CA 1
ATOM 2757 C C . ALA B 1 95 ? 0.322 15.266 -0.007 1 97.75 95 ALA B C 1
ATOM 2759 O O . ALA B 1 95 ? 0.24 14.078 -0.34 1 97.75 95 ALA B O 1
ATOM 2760 N N . GLU B 1 96 ? -0.301 16.25 -0.702 1 97.38 96 GLU B N 1
ATOM 2761 C CA . GLU B 1 96 ? -1.195 15.883 -1.797 1 97.38 96 GLU B CA 1
ATOM 2762 C C . GLU B 1 96 ? -0.471 15.93 -3.139 1 97.38 96 GLU B C 1
ATOM 2764 O O . GLU B 1 96 ? -1.055 15.609 -4.176 1 97.38 96 GLU B O 1
ATOM 2769 N N . LEU B 1 97 ? 0.837 16.359 -3.145 1 97.19 97 LEU B N 1
ATOM 2770 C CA . LEU B 1 97 ? 1.595 16.391 -4.391 1 97.19 97 LEU B CA 1
ATOM 2771 C C . LEU B 1 97 ? 1.755 14.992 -4.977 1 97.19 97 LEU B C 1
ATOM 2773 O O . LEU B 1 97 ? 1.8 14.008 -4.234 1 97.19 97 LEU B O 1
ATOM 2777 N N . PRO B 1 98 ? 1.842 14.891 -6.266 1 93.69 98 PRO B N 1
ATOM 2778 C CA . PRO B 1 98 ? 1.95 13.578 -6.906 1 93.69 98 PRO B CA 1
ATOM 2779 C C . PRO B 1 98 ? 3.215 12.828 -6.496 1 93.69 98 PRO B C 1
ATOM 2781 O O . PRO B 1 98 ? 4.176 13.438 -6.023 1 93.69 98 PRO B O 1
ATOM 2784 N N . ARG B 1 99 ? 3.158 11.492 -6.586 1 88 99 ARG B N 1
ATOM 2785 C CA . ARG B 1 99 ? 4.227 10.594 -6.16 1 88 99 ARG B CA 1
ATOM 2786 C C . ARG B 1 99 ? 5.57 11.039 -6.727 1 88 99 ARG B C 1
ATOM 2788 O O . ARG B 1 99 ? 6.586 10.992 -6.031 1 88 99 ARG B O 1
ATOM 2795 N N . GLY B 1 100 ? 5.602 11.531 -8.102 1 86.31 100 GLY B N 1
ATOM 2796 C CA . GLY B 1 100 ? 6.867 11.883 -8.727 1 86.31 100 GLY B CA 1
ATOM 2797 C C . GLY B 1 100 ? 7.828 10.711 -8.828 1 86.31 100 GLY B C 1
ATOM 2798 O O . GLY B 1 100 ? 7.398 9.555 -8.922 1 86.31 100 GLY B O 1
ATOM 2799 N N . ASP B 1 101 ? 9.211 11.055 -8.898 1 89.12 101 ASP B N 1
ATOM 2800 C CA . ASP B 1 101 ? 10.188 9.977 -8.891 1 89.12 101 ASP B CA 1
ATOM 2801 C C . ASP B 1 101 ? 10.664 9.68 -7.473 1 89.12 101 ASP B C 1
ATOM 2803 O O . ASP B 1 101 ? 10.141 10.242 -6.508 1 89.12 101 ASP B O 1
ATOM 2807 N N . PHE B 1 102 ? 11.617 8.797 -7.336 1 92.5 102 PHE B N 1
ATOM 2808 C CA . PHE B 1 102 ? 12.016 8.312 -6.023 1 92.5 102 PHE B CA 1
ATOM 2809 C C . PHE B 1 102 ? 12.703 9.414 -5.223 1 92.5 102 PHE B C 1
ATOM 2811 O O . PHE B 1 102 ? 12.5 9.531 -4.012 1 92.5 102 PHE B O 1
ATOM 2818 N N . ALA B 1 103 ? 13.523 10.242 -5.887 1 93.69 103 ALA B N 1
ATOM 2819 C CA . ALA B 1 103 ? 14.172 11.367 -5.219 1 93.69 103 ALA B CA 1
ATOM 2820 C C . ALA B 1 103 ? 13.141 12.328 -4.637 1 93.69 103 ALA B C 1
ATOM 2822 O O . ALA B 1 103 ? 13.273 12.781 -3.496 1 93.69 103 ALA B O 1
ATOM 2823 N N . PHE B 1 104 ? 12.102 12.633 -5.418 1 96.06 104 PHE B N 1
ATOM 2824 C CA . PHE B 1 104 ? 11 13.484 -4.98 1 96.06 104 PHE B CA 1
ATOM 2825 C C . PHE B 1 104 ? 10.305 12.883 -3.758 1 96.06 104 PHE B C 1
ATOM 2827 O O . PHE B 1 104 ? 10.07 13.586 -2.77 1 96.06 104 PHE B O 1
ATOM 2834 N N . THR B 1 105 ? 10.078 11.602 -3.814 1 96.19 105 THR B N 1
ATOM 2835 C CA . THR B 1 105 ? 9.352 10.914 -2.758 1 96.19 105 THR B CA 1
ATOM 2836 C C . THR B 1 105 ? 10.141 10.93 -1.453 1 96.19 105 THR B C 1
ATOM 2838 O O . THR B 1 105 ? 9.602 11.25 -0.394 1 96.19 105 THR B O 1
ATOM 2841 N N . VAL B 1 106 ? 11.391 10.57 -1.522 1 96.5 106 VAL B N 1
ATOM 2842 C CA . VAL B 1 106 ? 12.148 10.445 -0.279 1 96.5 106 VAL B CA 1
ATOM 2843 C C . VAL B 1 106 ? 12.383 11.828 0.328 1 96.5 106 VAL B C 1
ATOM 2845 O O . VAL B 1 106 ? 12.414 11.977 1.552 1 96.5 106 VAL B O 1
ATOM 2848 N N . LEU B 1 107 ? 12.555 12.875 -0.49 1 98.12 107 LEU B N 1
ATOM 2849 C CA . LEU B 1 107 ? 12.688 14.219 0.052 1 98.12 107 LEU B CA 1
ATOM 2850 C C . LEU B 1 107 ? 11.383 14.688 0.691 1 98.12 107 LEU B C 1
ATOM 2852 O O . LEU B 1 107 ? 11.391 15.258 1.784 1 98.12 107 LEU B O 1
ATOM 2856 N N . ARG B 1 108 ? 10.297 14.461 -0.005 1 98.5 108 ARG B N 1
ATOM 2857 C CA . ARG B 1 108 ? 9.008 14.797 0.582 1 98.5 108 ARG B CA 1
ATOM 2858 C C . ARG B 1 108 ? 8.82 14.109 1.929 1 98.5 108 ARG B C 1
ATOM 2860 O O . ARG B 1 108 ? 8.352 14.727 2.891 1 98.5 108 ARG B O 1
ATOM 2867 N N . ASN B 1 109 ? 9.156 12.828 1.935 1 98.44 109 ASN B N 1
ATOM 2868 C CA . ASN B 1 109 ? 9.016 12.07 3.17 1 98.44 109 ASN B CA 1
ATOM 2869 C C . ASN B 1 109 ? 9.93 12.609 4.27 1 98.44 109 ASN B C 1
ATOM 2871 O O . ASN B 1 109 ? 9.555 12.625 5.441 1 98.44 109 ASN B O 1
ATOM 2875 N N . ALA B 1 110 ? 11.125 13 3.904 1 98.75 110 ALA B N 1
ATOM 2876 C CA . ALA B 1 110 ? 12.031 13.586 4.895 1 98.75 110 ALA B CA 1
ATOM 2877 C C . ALA B 1 110 ? 11.445 14.867 5.484 1 98.75 110 ALA B C 1
ATOM 2879 O O . ALA B 1 110 ? 11.445 15.047 6.703 1 98.75 110 ALA B O 1
ATOM 2880 N N . MET B 1 111 ? 10.938 15.734 4.629 1 98.69 111 MET B N 1
ATOM 2881 C CA . MET B 1 111 ? 10.328 16.984 5.062 1 98.69 111 MET B CA 1
ATOM 2882 C C . MET B 1 111 ? 9.117 16.734 5.953 1 98.69 111 MET B C 1
ATOM 2884 O O . MET B 1 111 ? 9.016 17.297 7.043 1 98.69 111 MET B O 1
ATOM 2888 N N . ALA B 1 112 ? 8.234 15.867 5.523 1 98.81 112 ALA B N 1
ATOM 2889 C CA . ALA B 1 112 ? 6.988 15.586 6.238 1 98.81 112 ALA B CA 1
ATOM 2890 C C . ALA B 1 112 ? 7.262 14.828 7.535 1 98.81 112 ALA B C 1
ATOM 2892 O O . ALA B 1 112 ? 6.688 15.148 8.578 1 98.81 112 ALA B O 1
ATOM 2893 N N . ALA B 1 113 ? 8.156 13.828 7.457 1 98.81 113 ALA B N 1
ATOM 2894 C CA . ALA B 1 113 ? 8.438 13 8.625 1 98.81 113 ALA B CA 1
ATOM 2895 C C . ALA B 1 113 ? 9.141 13.82 9.719 1 98.81 113 ALA B C 1
ATOM 2897 O O . ALA B 1 113 ? 8.891 13.609 10.906 1 98.81 113 ALA B O 1
ATOM 2898 N N . THR B 1 114 ? 10.047 14.672 9.344 1 98.88 114 THR B N 1
ATOM 2899 C CA . THR B 1 114 ? 10.688 15.547 10.328 1 98.88 114 THR B CA 1
ATOM 2900 C C . THR B 1 114 ? 9.656 16.438 11.016 1 98.88 114 THR B C 1
ATOM 2902 O O . THR B 1 114 ? 9.656 16.547 12.242 1 98.88 114 THR B O 1
ATOM 2905 N N . TRP B 1 115 ? 8.742 17.031 10.258 1 98.81 115 TRP B N 1
ATOM 2906 C CA . TRP B 1 115 ? 7.691 17.859 10.82 1 98.81 115 TRP B CA 1
ATOM 2907 C C . TRP B 1 115 ? 6.793 17.047 11.75 1 98.81 115 TRP B C 1
ATOM 2909 O O . TRP B 1 115 ? 6.496 17.469 12.867 1 98.81 115 TRP B O 1
ATOM 2919 N N . LEU B 1 116 ? 6.375 15.867 11.297 1 98.88 116 LEU B N 1
ATOM 2920 C CA . LEU B 1 116 ? 5.504 15.008 12.086 1 98.88 116 LEU B CA 1
ATOM 2921 C C . LEU B 1 116 ? 6.195 14.57 13.375 1 98.88 116 LEU B C 1
ATOM 2923 O O . LEU B 1 116 ? 5.574 14.539 14.438 1 98.88 116 LEU B O 1
ATOM 2927 N N . ARG B 1 117 ? 7.473 14.188 13.266 1 98.88 117 ARG B N 1
ATOM 2928 C CA . ARG B 1 117 ? 8.219 13.758 14.445 1 98.88 117 ARG B CA 1
ATOM 2929 C C . ARG B 1 117 ? 8.266 14.867 15.484 1 98.88 117 ARG B C 1
ATOM 2931 O O . ARG B 1 117 ? 8.039 14.625 16.672 1 98.88 117 ARG B O 1
ATOM 2938 N N . LEU B 1 118 ? 8.586 16.094 15.094 1 98.88 118 LEU B N 1
ATOM 2939 C CA . LEU B 1 118 ? 8.617 17.234 16 1 98.88 118 LEU B CA 1
ATOM 2940 C C . LEU B 1 118 ? 7.234 17.5 16.594 1 98.88 118 LEU B C 1
ATOM 2942 O O . LEU B 1 118 ? 7.113 17.812 17.781 1 98.88 118 LEU B O 1
ATOM 2946 N N . MET B 1 119 ? 6.168 17.375 15.781 1 98.88 119 MET B N 1
ATOM 2947 C CA . MET B 1 119 ? 4.789 17.562 16.219 1 98.88 119 MET B CA 1
ATOM 2948 C C . MET B 1 119 ? 4.414 16.516 17.281 1 98.88 119 MET B C 1
ATOM 2950 O O . MET B 1 119 ? 3.92 16.859 18.344 1 98.88 119 MET B O 1
ATOM 2954 N N . TRP B 1 120 ? 4.691 15.25 16.953 1 98.88 120 TRP B N 1
ATOM 2955 C CA . TRP B 1 120 ? 4.352 14.18 17.891 1 98.88 120 TRP B CA 1
ATOM 2956 C C . TRP B 1 120 ? 5.117 14.336 19.203 1 98.88 120 TRP B C 1
ATOM 2958 O O . TRP B 1 120 ? 4.574 14.078 20.281 1 98.88 120 TRP B O 1
ATOM 2968 N N . GLU B 1 121 ? 6.359 14.734 19.141 1 98.75 121 GLU B N 1
ATOM 2969 C CA . GLU B 1 121 ? 7.176 14.969 20.328 1 98.75 121 GLU B CA 1
ATOM 2970 C C . GLU B 1 121 ? 6.504 15.969 21.266 1 98.75 121 GLU B C 1
ATOM 2972 O O . GLU B 1 121 ? 6.551 15.805 22.484 1 98.75 121 GLU B O 1
ATOM 2977 N N . ARG B 1 122 ? 5.93 17 20.703 1 98.81 122 ARG B N 1
ATOM 2978 C CA . ARG B 1 122 ? 5.219 18 21.5 1 98.81 122 ARG B CA 1
ATOM 2979 C C . ARG B 1 122 ? 3.875 17.469 21.969 1 98.81 122 ARG B C 1
ATOM 2981 O O . ARG B 1 122 ? 3.477 17.703 23.109 1 98.81 122 ARG B O 1
ATOM 2988 N N . LEU B 1 123 ? 3.176 16.672 21.172 1 98.81 123 LEU B N 1
ATOM 2989 C CA . LEU B 1 123 ? 1.814 16.219 21.453 1 98.81 123 LEU B CA 1
ATOM 2990 C C . LEU B 1 123 ? 1.805 15.141 22.531 1 98.81 123 LEU B C 1
ATOM 2992 O O . LEU B 1 123 ? 0.763 14.859 23.125 1 98.81 123 LEU B O 1
ATOM 2996 N N . VAL B 1 124 ? 2.947 14.5 22.781 1 98.69 124 VAL B N 1
ATOM 2997 C CA . VAL B 1 124 ? 3.033 13.539 23.875 1 98.69 124 VAL B CA 1
ATOM 2998 C C . VAL B 1 124 ? 2.668 14.211 25.188 1 98.69 124 VAL B C 1
ATOM 3000 O O . VAL B 1 124 ? 2.182 13.562 26.125 1 98.69 124 VAL B O 1
ATOM 3003 N N . GLN B 1 125 ? 2.789 15.555 25.234 1 98.25 125 GLN B N 1
ATOM 3004 C CA . GLN B 1 125 ? 2.51 16.328 26.438 1 98.25 125 GLN B CA 1
ATOM 3005 C C . GLN B 1 125 ? 1.167 17.047 26.344 1 98.25 125 GLN B C 1
ATOM 3007 O O . GLN B 1 125 ? 0.898 17.984 27.094 1 98.25 125 GLN B O 1
ATOM 3012 N N . SER B 1 126 ? 0.337 16.656 25.422 1 98.75 126 SER B N 1
ATOM 3013 C CA . SER B 1 126 ? -0.963 17.281 25.219 1 98.75 126 SER B CA 1
ATOM 3014 C C . SER B 1 126 ? -1.817 17.203 26.484 1 98.75 126 SER B C 1
ATOM 3016 O O . SER B 1 126 ? -1.76 16.219 27.219 1 98.75 126 SER B O 1
ATOM 3018 N N . SER B 1 127 ? -2.674 18.203 26.703 1 98.38 127 SER B N 1
ATOM 3019 C CA . SER B 1 127 ? -3.654 18.203 27.781 1 98.38 127 SER B CA 1
ATOM 3020 C C . SER B 1 127 ? -4.75 17.172 27.531 1 98.38 127 SER B C 1
ATOM 3022 O O . SER B 1 127 ? -5.484 16.797 28.453 1 98.38 127 SER B O 1
ATOM 3024 N N . ASP B 1 128 ? -4.91 16.734 26.297 1 98.44 128 ASP B N 1
ATOM 3025 C CA . ASP B 1 128 ? -5.812 15.656 25.938 1 98.44 128 ASP B CA 1
ATOM 3026 C C . ASP B 1 128 ? -5.121 14.305 26.031 1 98.44 128 ASP B C 1
ATOM 3028 O O . ASP B 1 128 ? -4.285 13.961 25.188 1 98.44 128 ASP B O 1
ATOM 3032 N N . ALA B 1 129 ? -5.543 13.508 27 1 98.31 129 ALA B N 1
ATOM 3033 C CA . ALA B 1 129 ? -4.852 12.258 27.328 1 98.31 129 ALA B CA 1
ATOM 3034 C C . ALA B 1 129 ? -4.906 11.281 26.156 1 98.31 129 ALA B C 1
ATOM 3036 O O . ALA B 1 129 ? -3.953 10.539 25.922 1 98.31 129 ALA B O 1
ATOM 3037 N N . GLU B 1 130 ? -5.992 11.258 25.469 1 98.12 130 GLU B N 1
ATOM 3038 C CA . GLU B 1 130 ? -6.109 10.375 24.328 1 98.12 130 GLU B CA 1
ATOM 3039 C C . GLU B 1 130 ? -5.164 10.797 23.203 1 98.12 130 GLU B C 1
ATOM 3041 O O . GLU B 1 130 ? -4.5 9.961 22.594 1 98.12 130 GLU B O 1
ATOM 3046 N N . LEU B 1 131 ? -5.09 12.078 22.953 1 98.69 131 LEU B N 1
ATOM 3047 C CA . LEU B 1 131 ? -4.172 12.586 21.938 1 98.69 131 LEU B CA 1
ATOM 3048 C C . LEU B 1 131 ? -2.723 12.32 22.328 1 98.69 131 LEU B C 1
ATOM 3050 O O . LEU B 1 131 ? -1.904 11.953 21.484 1 98.69 131 LEU B O 1
ATOM 3054 N N . ALA B 1 132 ? -2.426 12.453 23.578 1 98.81 132 ALA B N 1
ATOM 3055 C CA . ALA B 1 132 ? -1.078 12.18 24.062 1 98.81 132 ALA B CA 1
ATOM 3056 C C . ALA B 1 132 ? -0.7 10.719 23.828 1 98.81 132 ALA B C 1
ATOM 3058 O O . ALA B 1 132 ? 0.438 10.414 23.453 1 98.81 132 ALA B O 1
ATOM 3059 N N . ALA B 1 133 ? -1.636 9.828 24.016 1 98.75 133 ALA B N 1
ATOM 3060 C CA . ALA B 1 133 ? -1.398 8.398 23.797 1 98.75 133 ALA B CA 1
ATOM 3061 C C . ALA B 1 133 ? -1.176 8.102 22.312 1 98.75 133 ALA B C 1
ATOM 3063 O O . ALA B 1 133 ? -0.289 7.324 21.953 1 98.75 133 ALA B O 1
ATOM 3064 N N . ILE B 1 134 ? -1.978 8.719 21.453 1 98.69 134 ILE B N 1
ATOM 3065 C CA . ILE B 1 134 ? -1.794 8.586 20 1 98.69 134 ILE B CA 1
ATOM 3066 C C . ILE B 1 134 ? -0.398 9.07 19.609 1 98.69 134 ILE B C 1
ATOM 3068 O O . ILE B 1 134 ? 0.31 8.391 18.859 1 98.69 134 ILE B O 1
ATOM 3072 N N . ALA B 1 135 ? 0.005 10.172 20.172 1 98.88 135 ALA B N 1
ATOM 3073 C CA . ALA B 1 135 ? 1.294 10.781 19.859 1 98.88 135 ALA B CA 1
ATOM 3074 C C . ALA B 1 135 ? 2.447 9.875 20.281 1 98.88 135 ALA B C 1
ATOM 3076 O O . ALA B 1 135 ? 3.447 9.758 19.578 1 98.88 135 ALA B O 1
ATOM 3077 N N . ALA B 1 136 ? 2.326 9.266 21.438 1 98.75 136 ALA B N 1
ATOM 3078 C CA . ALA B 1 136 ? 3.383 8.398 21.953 1 98.75 136 ALA B CA 1
ATOM 3079 C C . ALA B 1 136 ? 3.646 7.234 21 1 98.75 136 ALA B C 1
ATOM 3081 O O . ALA B 1 136 ? 4.801 6.898 20.719 1 98.75 136 ALA B O 1
ATOM 3082 N N . LYS B 1 137 ? 2.629 6.699 20.484 1 98.38 137 LYS B N 1
ATOM 3083 C CA . LYS B 1 137 ? 2.773 5.609 19.516 1 98.38 137 LYS B CA 1
ATOM 3084 C C . LYS B 1 137 ? 3.309 6.121 18.188 1 98.38 137 LYS B C 1
ATOM 3086 O O . LYS B 1 137 ? 4.207 5.516 17.594 1 98.38 137 LYS B O 1
ATOM 3091 N N . ALA B 1 138 ? 2.816 7.191 17.703 1 98.75 138 ALA B N 1
ATOM 3092 C CA . ALA B 1 138 ? 3.156 7.75 16.391 1 98.75 138 ALA B CA 1
ATOM 3093 C C . ALA B 1 138 ? 4.598 8.25 16.375 1 98.75 138 ALA B C 1
ATOM 3095 O O . ALA B 1 138 ? 5.25 8.234 15.32 1 98.75 138 ALA B O 1
ATOM 3096 N N . LEU B 1 139 ? 5.09 8.672 17.547 1 98.81 139 LEU B N 1
ATOM 3097 C CA . LEU B 1 139 ? 6.426 9.258 17.641 1 98.81 139 LEU B CA 1
ATOM 3098 C C . LEU B 1 139 ? 7.488 8.242 17.219 1 98.81 139 LEU B C 1
ATOM 3100 O O . LEU B 1 139 ? 8.398 8.562 16.453 1 98.81 139 LEU B O 1
ATOM 3104 N N . LYS B 1 140 ? 7.348 7.02 17.656 1 98.19 140 LYS B N 1
ATOM 3105 C CA . LYS B 1 140 ? 8.289 5.969 17.281 1 98.19 140 LYS B CA 1
ATOM 3106 C C . LYS B 1 140 ? 8.273 5.723 15.773 1 98.19 140 LYS B C 1
ATOM 3108 O O . LYS B 1 140 ? 9.328 5.605 15.141 1 98.19 140 LYS B O 1
ATOM 3113 N N . GLU B 1 141 ? 7.125 5.68 15.234 1 98.56 141 GLU B N 1
ATOM 3114 C CA . GLU B 1 141 ? 6.957 5.469 13.797 1 98.56 141 GLU B CA 1
ATOM 3115 C C . GLU B 1 141 ? 7.551 6.625 13 1 98.56 141 GLU B C 1
ATOM 3117 O O . GLU B 1 141 ? 8.25 6.41 12.008 1 98.56 141 GLU B O 1
ATOM 3122 N N . ALA B 1 142 ? 7.312 7.832 13.445 1 98.69 142 ALA B N 1
ATOM 3123 C CA . ALA B 1 142 ? 7.805 9.016 12.742 1 98.69 142 ALA B CA 1
ATOM 3124 C C . ALA B 1 142 ? 9.328 9.078 12.781 1 98.69 142 ALA B C 1
ATOM 3126 O O . ALA B 1 142 ? 9.961 9.539 11.82 1 98.69 142 ALA B O 1
ATOM 3127 N N . ARG B 1 143 ? 9.93 8.617 13.875 1 98.56 143 ARG B N 1
ATOM 3128 C CA . ARG B 1 143 ? 11.391 8.555 13.953 1 98.56 143 ARG B CA 1
ATOM 3129 C C . ARG B 1 143 ? 11.953 7.617 12.898 1 98.56 143 ARG B C 1
ATOM 3131 O O . ARG B 1 143 ? 12.953 7.938 12.25 1 98.56 143 ARG B O 1
ATOM 3138 N N . TYR B 1 144 ? 11.297 6.527 12.789 1 98.44 144 TYR B N 1
ATOM 3139 C CA . TYR B 1 144 ? 11.711 5.578 11.758 1 98.44 144 TYR B CA 1
ATOM 3140 C C . TYR B 1 144 ? 11.562 6.184 10.367 1 98.44 144 TYR B C 1
ATOM 3142 O O . TYR B 1 144 ? 12.453 6.035 9.523 1 98.44 144 TYR B O 1
ATOM 3150 N N . HIS B 1 145 ? 10.438 6.828 10.07 1 98.69 145 HIS B N 1
ATOM 3151 C CA . HIS B 1 145 ? 10.211 7.465 8.773 1 98.69 145 HIS B CA 1
ATOM 3152 C C . HIS B 1 145 ? 11.289 8.5 8.477 1 98.69 145 HIS B C 1
ATOM 3154 O O . HIS B 1 145 ? 11.836 8.531 7.371 1 98.69 145 HIS B O 1
ATOM 3160 N N . GLU B 1 146 ? 11.531 9.328 9.469 1 98.69 146 GLU B N 1
ATOM 3161 C CA . GLU B 1 146 ? 12.523 10.391 9.336 1 98.69 146 GLU B CA 1
ATOM 3162 C C . GLU B 1 146 ? 13.914 9.82 9.039 1 98.69 146 GLU B C 1
ATOM 3164 O O . GLU B 1 146 ? 14.602 10.281 8.125 1 98.69 146 GLU B O 1
ATOM 3169 N N . GLN B 1 147 ? 14.281 8.82 9.75 1 98.56 147 GLN B N 1
ATOM 3170 C CA . GLN B 1 147 ? 15.586 8.195 9.555 1 98.56 147 GLN B CA 1
ATOM 3171 C C . GLN B 1 147 ? 15.695 7.562 8.172 1 98.56 147 GLN B C 1
ATOM 3173 O O . GLN B 1 147 ? 16.688 7.77 7.461 1 98.56 147 GLN B O 1
ATOM 3178 N N . HIS B 1 148 ? 14.719 6.828 7.805 1 98.12 148 HIS B N 1
ATOM 3179 C CA . HIS B 1 148 ? 14.695 6.172 6.504 1 98.12 148 HIS B CA 1
ATOM 3180 C C . HIS B 1 148 ? 14.812 7.184 5.371 1 98.12 148 HIS B C 1
ATOM 3182 O O . HIS B 1 148 ? 15.672 7.051 4.5 1 98.12 148 HIS B O 1
ATOM 3188 N N . ALA B 1 149 ? 13.969 8.156 5.391 1 98.25 149 ALA B N 1
ATOM 3189 C CA . ALA B 1 149 ? 13.953 9.172 4.336 1 98.25 149 ALA B CA 1
ATOM 3190 C C . ALA B 1 149 ? 15.25 9.961 4.312 1 98.25 149 ALA B C 1
ATOM 3192 O O . ALA B 1 149 ? 15.805 10.234 3.242 1 98.25 149 ALA B O 1
ATOM 3193 N N . GLY B 1 150 ? 15.688 10.312 5.496 1 98.19 150 GLY B N 1
ATOM 3194 C CA . GLY B 1 150 ? 16.938 11.039 5.586 1 98.19 150 GLY B CA 1
ATOM 3195 C C . GLY B 1 150 ? 18.109 10.281 4.992 1 98.19 150 GLY B C 1
ATOM 3196 O O . GLY B 1 150 ? 18.922 10.859 4.254 1 98.19 150 GLY B O 1
ATOM 3197 N N . ASP B 1 151 ? 18.234 9.023 5.297 1 96.88 151 ASP B N 1
ATOM 3198 C CA . ASP B 1 151 ? 19.297 8.188 4.754 1 96.88 151 ASP B CA 1
ATOM 3199 C C . ASP B 1 151 ? 19.281 8.203 3.229 1 96.88 151 ASP B C 1
ATOM 3201 O O . ASP B 1 151 ? 20.344 8.273 2.596 1 96.88 151 ASP B O 1
ATOM 3205 N N . TRP B 1 152 ? 18.172 8.164 2.652 1 95.69 152 TRP B N 1
ATOM 3206 C CA . TRP B 1 152 ? 18.062 8.156 1.196 1 95.69 152 TRP B CA 1
ATOM 3207 C C . TRP B 1 152 ? 18.406 9.523 0.619 1 95.69 152 TRP B C 1
ATOM 3209 O O . TRP B 1 152 ? 19.016 9.617 -0.445 1 95.69 152 TRP B O 1
ATOM 3219 N N . VAL B 1 153 ? 17.953 10.586 1.289 1 97.19 153 VAL B N 1
ATOM 3220 C CA . VAL B 1 153 ? 18.312 11.922 0.82 1 97.19 153 VAL B CA 1
ATOM 3221 C C . VAL B 1 153 ? 19.828 12.07 0.756 1 97.19 153 VAL B C 1
ATOM 3223 O O . VAL B 1 153 ? 20.359 12.562 -0.237 1 97.19 153 VAL B O 1
ATOM 3226 N N . VAL B 1 154 ? 20.469 11.602 1.779 1 97.06 154 VAL B N 1
ATOM 3227 C CA . VAL B 1 154 ? 21.922 11.688 1.823 1 97.06 154 VAL B CA 1
ATOM 3228 C C . VAL B 1 154 ? 22.531 10.82 0.72 1 97.06 154 VAL B C 1
ATOM 3230 O O . VAL B 1 154 ? 23.391 11.266 -0.029 1 97.06 154 VAL B O 1
ATOM 3233 N N . ARG B 1 155 ? 22.047 9.609 0.554 1 93.19 155 ARG B N 1
ATOM 3234 C CA . ARG B 1 155 ? 22.562 8.664 -0.438 1 93.19 155 ARG B CA 1
ATOM 3235 C C . ARG B 1 155 ? 22.391 9.211 -1.851 1 93.19 155 ARG B C 1
ATOM 3237 O O . ARG B 1 155 ? 23.297 9.102 -2.676 1 93.19 155 ARG B O 1
ATOM 3244 N N . LEU B 1 156 ? 21.281 9.781 -2.166 1 91.62 156 LEU B N 1
ATOM 3245 C CA . LEU B 1 156 ? 21 10.289 -3.504 1 91.62 156 LEU B CA 1
ATOM 3246 C C . LEU B 1 156 ? 21.688 11.633 -3.729 1 91.62 156 LEU B C 1
ATOM 3248 O O . LEU B 1 156 ? 22.172 11.914 -4.828 1 91.62 156 LEU B O 1
ATOM 3252 N N . GLY B 1 157 ? 21.703 12.43 -2.719 1 92.5 157 GLY B N 1
ATOM 3253 C CA . GLY B 1 157 ? 22.328 13.734 -2.828 1 92.5 157 GLY B CA 1
ATOM 3254 C C . GLY B 1 157 ? 23.844 13.648 -2.977 1 92.5 157 GLY B C 1
ATOM 3255 O O . GLY B 1 157 ? 24.438 14.43 -3.709 1 92.5 157 GLY B O 1
ATOM 3256 N N . ASP B 1 158 ? 24.469 12.719 -2.307 1 88.62 158 ASP B N 1
ATOM 3257 C CA . ASP B 1 158 ? 25.906 12.523 -2.326 1 88.62 158 ASP B CA 1
ATOM 3258 C C . ASP B 1 158 ? 26.297 11.367 -3.246 1 88.62 158 ASP B C 1
ATOM 3260 O O . ASP B 1 158 ? 27.359 10.773 -3.09 1 88.62 158 ASP B O 1
ATOM 3264 N N . GLY B 1 159 ? 25.391 11.016 -4.098 1 86.56 159 GLY B N 1
ATOM 3265 C CA . GLY B 1 159 ? 25.625 9.891 -4.992 1 86.56 159 GLY B CA 1
ATOM 3266 C C . GLY B 1 159 ? 26.156 10.305 -6.348 1 86.56 159 GLY B C 1
ATOM 3267 O O . GLY B 1 159 ? 27.109 11.094 -6.43 1 86.56 159 GLY B O 1
ATOM 3268 N N . THR B 1 160 ? 25.719 9.773 -7.398 1 86.06 160 THR B N 1
ATOM 3269 C CA . THR B 1 160 ? 26.141 10.078 -8.758 1 86.06 160 THR B CA 1
ATOM 3270 C C . THR B 1 160 ? 25.672 11.477 -9.164 1 86.06 160 THR B C 1
ATOM 3272 O O . THR B 1 160 ? 24.828 12.078 -8.484 1 86.06 160 THR B O 1
ATOM 3275 N N . GLU B 1 161 ? 26.188 11.883 -10.25 1 88.69 161 GLU B N 1
ATOM 3276 C CA . GLU B 1 161 ? 25.766 13.18 -10.773 1 88.69 161 GLU B CA 1
ATOM 3277 C C . GLU B 1 161 ? 24.266 13.172 -11.109 1 88.69 161 GLU B C 1
ATOM 3279 O O . GLU B 1 161 ? 23.562 14.141 -10.836 1 88.69 161 GLU B O 1
ATOM 3284 N N . GLU B 1 162 ? 23.812 12.117 -11.641 1 87.44 162 GLU B N 1
ATOM 3285 C CA . GLU B 1 162 ? 22.406 11.992 -12 1 87.44 162 GLU B CA 1
ATOM 3286 C C . GLU B 1 162 ? 21.516 12.023 -10.766 1 87.44 162 GLU B C 1
ATOM 3288 O O . GLU B 1 162 ? 20.516 12.734 -10.734 1 87.44 162 GLU B O 1
ATOM 3293 N N . SER B 1 163 ? 21.859 11.219 -9.758 1 88.69 163 SER B N 1
ATOM 3294 C CA . SER B 1 163 ? 21.062 11.195 -8.539 1 88.69 163 SER B CA 1
ATOM 3295 C C . SER B 1 163 ? 21.062 12.562 -7.859 1 88.69 163 SER B C 1
ATOM 3297 O O . SER B 1 163 ? 20.031 12.992 -7.32 1 88.69 163 SER B O 1
ATOM 3299 N N . ARG B 1 164 ? 22.188 13.242 -7.895 1 91.94 164 ARG B N 1
ATOM 3300 C CA . ARG B 1 164 ? 22.281 14.578 -7.316 1 91.94 164 ARG B CA 1
ATOM 3301 C C . ARG B 1 164 ? 21.359 15.555 -8.055 1 91.94 164 ARG B C 1
ATOM 3303 O O . ARG B 1 164 ? 20.641 16.344 -7.422 1 91.94 164 ARG B O 1
ATOM 3310 N N . GLN B 1 165 ? 21.375 15.508 -9.336 1 93.19 165 GLN B N 1
ATOM 3311 C CA . GLN B 1 165 ? 20.531 16.391 -10.141 1 93.19 165 GLN B CA 1
ATOM 3312 C C . GLN B 1 165 ? 19.047 16.156 -9.844 1 93.19 165 GLN B C 1
ATOM 3314 O O . GLN B 1 165 ? 18.266 17.109 -9.75 1 93.19 165 GLN B O 1
ATOM 3319 N N . ARG B 1 166 ? 18.641 14.914 -9.641 1 92.38 166 ARG B N 1
ATOM 3320 C CA . ARG B 1 166 ? 17.266 14.586 -9.32 1 92.38 166 ARG B CA 1
ATOM 3321 C C . ARG B 1 166 ? 16.875 15.117 -7.945 1 92.38 166 ARG B C 1
ATOM 3323 O O . ARG B 1 166 ? 15.758 15.617 -7.762 1 92.38 166 ARG B O 1
ATOM 3330 N N . MET B 1 167 ? 17.828 15.047 -7.043 1 95.25 167 MET B N 1
ATOM 3331 C CA . MET B 1 167 ? 17.578 15.562 -5.699 1 95.25 167 MET B CA 1
ATOM 3332 C C . MET B 1 167 ? 17.438 17.078 -5.719 1 95.25 167 MET B C 1
ATOM 3334 O O . MET B 1 167 ? 16.562 17.641 -5.059 1 95.25 167 MET B O 1
ATOM 3338 N N . GLU B 1 168 ? 18.297 17.703 -6.484 1 96.5 168 GLU B N 1
ATOM 3339 C CA . GLU B 1 168 ? 18.219 19.156 -6.605 1 96.5 168 GLU B CA 1
ATOM 3340 C C . GLU B 1 168 ? 16.922 19.594 -7.254 1 96.5 168 GLU B C 1
ATOM 3342 O O . GLU B 1 168 ? 16.312 20.594 -6.832 1 96.5 168 GLU B O 1
ATOM 3347 N N . ALA B 1 169 ? 16.516 18.875 -8.234 1 95.5 169 ALA B N 1
ATOM 3348 C CA . ALA B 1 169 ? 15.227 19.156 -8.875 1 95.5 169 ALA B CA 1
ATOM 3349 C C . ALA B 1 169 ? 14.078 19 -7.887 1 95.5 169 ALA B C 1
ATOM 3351 O O . ALA B 1 169 ? 13.172 19.844 -7.836 1 95.5 169 ALA B O 1
ATOM 3352 N N . ALA B 1 170 ? 14.094 17.922 -7.102 1 96.75 170 ALA B N 1
ATOM 3353 C CA . ALA B 1 170 ? 13.078 17.672 -6.082 1 96.75 170 ALA B CA 1
ATOM 3354 C C . ALA B 1 170 ? 13.047 18.812 -5.059 1 96.75 170 ALA B C 1
ATOM 3356 O O . ALA B 1 170 ? 11.977 19.281 -4.668 1 96.75 170 ALA B O 1
ATOM 3357 N N . LEU B 1 171 ? 14.234 19.25 -4.672 1 97 171 LEU B N 1
ATOM 3358 C CA . LEU B 1 171 ? 14.352 20.328 -3.709 1 97 171 LEU B CA 1
ATOM 3359 C C . LEU B 1 171 ? 13.719 21.609 -4.254 1 97 171 LEU B C 1
ATOM 3361 O O . LEU B 1 171 ? 12.969 22.281 -3.545 1 97 171 LEU B O 1
ATOM 3365 N N . GLY B 1 172 ? 14.016 21.875 -5.484 1 95.25 172 GLY B N 1
ATOM 3366 C CA . GLY B 1 172 ? 13.438 23.047 -6.121 1 95.25 172 GLY B CA 1
ATOM 3367 C C . GLY B 1 172 ? 11.922 23.016 -6.191 1 95.25 172 GLY B C 1
ATOM 3368 O O . GLY B 1 172 ? 11.266 24.047 -6.109 1 95.25 172 GLY B O 1
ATOM 3369 N N . GLN B 1 173 ? 11.352 21.844 -6.305 1 95.38 173 GLN B N 1
ATOM 3370 C CA . GLN B 1 173 ? 9.906 21.688 -6.453 1 95.38 173 GLN B CA 1
ATOM 3371 C C . GLN B 1 173 ? 9.211 21.641 -5.098 1 95.38 173 GLN B C 1
ATOM 3373 O O . GLN B 1 173 ? 8.141 22.219 -4.93 1 95.38 173 GLN B O 1
ATOM 3378 N N . LEU B 1 174 ? 9.852 21.062 -4.102 1 97.38 174 LEU B N 1
ATOM 3379 C CA . LEU B 1 174 ? 9.148 20.703 -2.871 1 97.38 174 LEU B CA 1
ATOM 3380 C C . LEU B 1 174 ? 9.32 21.797 -1.819 1 97.38 174 LEU B C 1
ATOM 3382 O O . LEU B 1 174 ? 8.438 22 -0.979 1 97.38 174 LEU B O 1
ATOM 3386 N N . TRP B 1 175 ? 10.43 22.516 -1.87 1 97.19 175 TRP B N 1
ATOM 3387 C CA . TRP B 1 175 ? 10.836 23.344 -0.744 1 97.19 175 TRP B CA 1
ATOM 3388 C C . TRP B 1 175 ? 9.812 24.453 -0.493 1 97.19 175 TRP B C 1
ATOM 3390 O O . TRP B 1 175 ? 9.547 24.812 0.657 1 97.19 175 TRP B O 1
ATOM 3400 N N . ARG B 1 176 ? 9.195 24.953 -1.543 1 95.75 176 ARG B N 1
ATOM 3401 C CA . ARG B 1 176 ? 8.273 26.078 -1.467 1 95.75 176 ARG B CA 1
ATOM 3402 C C . ARG B 1 176 ? 7.027 25.719 -0.67 1 95.75 176 ARG B C 1
ATOM 3404 O O . ARG B 1 176 ? 6.328 26.594 -0.164 1 95.75 176 ARG B O 1
ATOM 3411 N N . TYR B 1 177 ? 6.723 24.469 -0.527 1 97.19 177 TYR B N 1
ATOM 3412 C CA . TYR B 1 177 ? 5.508 24.047 0.155 1 97.19 177 TYR B CA 1
ATOM 3413 C C . TYR B 1 177 ? 5.73 23.953 1.659 1 97.19 177 TYR B C 1
ATOM 3415 O O . TYR B 1 177 ? 4.781 23.766 2.424 1 97.19 177 TYR B O 1
ATOM 3423 N N . ALA B 1 178 ? 6.992 24.062 2.143 1 96.44 178 ALA B N 1
ATOM 3424 C CA . ALA B 1 178 ? 7.301 23.953 3.564 1 96.44 178 ALA B CA 1
ATOM 3425 C C . ALA B 1 178 ? 6.691 25.109 4.355 1 96.44 178 ALA B C 1
ATOM 3427 O O . ALA B 1 178 ? 6.309 24.938 5.516 1 96.44 178 ALA B O 1
ATOM 3428 N N . ALA B 1 179 ? 6.543 26.25 3.734 1 96.06 179 ALA B N 1
ATOM 3429 C CA . ALA B 1 179 ? 6.098 27.453 4.422 1 96.06 179 ALA B CA 1
ATOM 3430 C C . ALA B 1 179 ? 4.727 27.25 5.062 1 96.06 179 ALA B C 1
ATOM 3432 O O . ALA B 1 179 ? 4.453 27.781 6.141 1 96.06 179 ALA B O 1
ATOM 3433 N N . GLU B 1 180 ? 3.885 26.484 4.395 1 97.12 180 GLU B N 1
ATOM 3434 C CA . GLU B 1 180 ? 2.531 26.234 4.883 1 97.12 180 GLU B CA 1
ATOM 3435 C C . GLU B 1 180 ? 2.553 25.578 6.258 1 97.12 180 GLU B C 1
ATOM 3437 O O . GLU B 1 180 ? 1.655 25.797 7.074 1 97.12 180 GLU B O 1
ATOM 3442 N N . LEU B 1 181 ? 3.562 24.797 6.578 1 97.19 181 LEU B N 1
ATOM 3443 C CA . LEU B 1 181 ? 3.67 24.031 7.812 1 97.19 181 LEU B CA 1
ATOM 3444 C C . LEU B 1 181 ? 3.896 24.953 9.008 1 97.19 181 LEU B C 1
ATOM 3446 O O . LEU B 1 181 ? 3.736 24.531 10.156 1 97.19 181 LEU B O 1
ATOM 3450 N N . PHE B 1 182 ? 4.141 26.234 8.742 1 97 182 PHE B N 1
ATOM 3451 C CA . PHE B 1 182 ? 4.559 27.078 9.867 1 97 182 PHE B CA 1
ATOM 3452 C C . PHE B 1 182 ? 3.768 28.375 9.891 1 97 182 PHE B C 1
ATOM 3454 O O . PHE B 1 182 ? 4.219 29.375 10.461 1 97 182 PHE B O 1
ATOM 3461 N N . THR B 1 183 ? 2.67 28.391 9.227 1 93.94 183 THR B N 1
ATOM 3462 C CA . THR B 1 183 ? 1.775 29.531 9.227 1 93.94 183 THR B CA 1
ATOM 3463 C C . THR B 1 183 ? 0.636 29.328 10.219 1 93.94 183 THR B C 1
ATOM 3465 O O . THR B 1 183 ? -0.173 28.422 10.062 1 93.94 183 THR B O 1
ATOM 3468 N N . ASP B 1 184 ? 0.536 30.234 11.164 1 95.88 184 ASP B N 1
ATOM 3469 C CA . ASP B 1 184 ? -0.454 30.062 12.227 1 95.88 184 ASP B CA 1
ATOM 3470 C C . ASP B 1 184 ? -1.764 30.766 11.867 1 95.88 184 ASP B C 1
ATOM 3472 O O . ASP B 1 184 ? -1.784 31.656 11.016 1 95.88 184 ASP B O 1
ATOM 3476 N N . ASP B 1 185 ? -2.785 30.312 12.438 1 96.25 185 ASP B N 1
ATOM 3477 C CA . ASP B 1 185 ? -4.094 30.953 12.414 1 96.25 185 ASP B CA 1
ATOM 3478 C C . ASP B 1 185 ? -4.824 30.766 13.742 1 96.25 185 ASP B C 1
ATOM 3480 O O . ASP B 1 185 ? -4.203 30.5 14.766 1 96.25 185 ASP B O 1
ATOM 3484 N N . ALA B 1 186 ? -6.105 31.047 13.734 1 96.69 186 ALA B N 1
ATOM 3485 C CA . ALA B 1 186 ? -6.891 31.031 14.969 1 96.69 186 ALA B CA 1
ATOM 3486 C C . ALA B 1 186 ? -6.949 29.625 15.547 1 96.69 186 ALA B C 1
ATOM 3488 O O . ALA B 1 186 ? -6.996 29.438 16.766 1 96.69 186 ALA B O 1
ATOM 3489 N N . THR B 1 187 ? -6.918 28.609 14.68 1 97.06 187 THR B N 1
ATOM 3490 C CA . THR B 1 187 ? -6.926 27.234 15.133 1 97.06 187 THR B CA 1
ATOM 3491 C C . THR B 1 187 ? -5.664 26.906 15.93 1 97.06 187 THR B C 1
ATOM 3493 O O . THR B 1 187 ? -5.734 26.281 16.984 1 97.06 187 THR B O 1
ATOM 3496 N N . ASP B 1 188 ? -4.566 27.391 15.477 1 97.56 188 ASP B N 1
ATOM 3497 C CA . ASP B 1 188 ? -3.293 27.172 16.156 1 97.56 188 ASP B CA 1
ATOM 3498 C C . ASP B 1 188 ? -3.268 27.875 17.516 1 97.56 188 ASP B C 1
ATOM 3500 O O . ASP B 1 188 ? -2.834 27.297 18.5 1 97.56 188 ASP B O 1
ATOM 3504 N N . ALA B 1 189 ? -3.74 29.078 17.484 1 97.88 189 ALA B N 1
ATOM 3505 C CA . ALA B 1 189 ? -3.768 29.859 18.719 1 97.88 189 ALA B CA 1
ATOM 3506 C C . ALA B 1 189 ? -4.633 29.172 19.781 1 97.88 189 ALA B C 1
ATOM 3508 O O . ALA B 1 189 ? -4.262 29.125 20.953 1 97.88 189 ALA B O 1
ATOM 3509 N N . ALA B 1 190 ? -5.734 28.672 19.359 1 98 190 ALA B N 1
ATOM 3510 C CA . ALA B 1 190 ? -6.652 28 20.281 1 98 190 ALA B CA 1
ATOM 3511 C C . ALA B 1 190 ? -6.031 26.719 20.844 1 98 190 ALA B C 1
ATOM 3513 O O . ALA B 1 190 ? -6.168 26.438 22.031 1 98 190 ALA B O 1
ATOM 3514 N N . ALA B 1 191 ? -5.391 25.953 19.969 1 97.75 191 ALA B N 1
ATOM 3515 C CA . ALA B 1 191 ? -4.742 24.719 20.406 1 97.75 191 ALA B CA 1
ATOM 3516 C C . ALA B 1 191 ? -3.666 25 21.438 1 97.75 191 ALA B C 1
ATOM 3518 O O . ALA B 1 191 ? -3.586 24.312 22.469 1 97.75 191 ALA B O 1
ATOM 3519 N N . ARG B 1 192 ? -2.889 26.031 21.188 1 97.75 192 ARG B N 1
ATOM 3520 C CA . ARG B 1 192 ? -1.831 26.422 22.109 1 97.75 192 ARG B CA 1
ATOM 3521 C C . ARG B 1 192 ? -2.412 26.875 23.453 1 97.75 192 ARG B C 1
ATOM 3523 O O . ARG B 1 192 ? -1.944 26.438 24.516 1 97.75 192 ARG B O 1
ATOM 3530 N N . ALA B 1 193 ? -3.436 27.656 23.406 1 98.06 193 ALA B N 1
ATOM 3531 C CA . ALA B 1 193 ? -4.047 28.219 24.594 1 98.06 193 ALA B CA 1
ATOM 3532 C C . ALA B 1 193 ? -4.672 27.141 25.469 1 98.06 193 ALA B C 1
ATOM 3534 O O . ALA B 1 193 ? -4.609 27.203 26.703 1 98.06 193 ALA B O 1
ATOM 3535 N N . SER B 1 194 ? -5.254 26.109 24.875 1 97.94 194 SER B N 1
ATOM 3536 C CA . SER B 1 194 ? -5.953 25.062 25.609 1 97.94 194 SER B CA 1
ATOM 3537 C C . SER B 1 194 ? -4.988 23.969 26.062 1 97.94 194 SER B C 1
ATOM 3539 O O . SER B 1 194 ? -5.355 23.109 26.844 1 97.94 194 SER B O 1
ATOM 3541 N N . GLY B 1 195 ? -3.77 23.984 25.453 1 98.38 195 GLY B N 1
ATOM 3542 C CA . GLY B 1 195 ? -2.805 22.938 25.766 1 98.38 195 GLY B CA 1
ATOM 3543 C C . GLY B 1 195 ? -2.977 21.703 24.922 1 98.38 195 GLY B C 1
ATOM 3544 O O . GLY B 1 195 ? -2.361 20.672 25.188 1 98.38 195 GLY B O 1
ATOM 3545 N N . LEU B 1 196 ? -3.848 21.766 23.969 1 98.5 196 LEU B N 1
ATOM 3546 C CA . LEU B 1 196 ? -4.047 20.625 23.078 1 98.5 196 LEU B CA 1
ATOM 3547 C C . LEU B 1 196 ? -2.764 20.297 22.328 1 98.5 196 LEU B C 1
ATOM 3549 O O . LEU B 1 196 ? -2.359 19.125 22.266 1 98.5 196 LEU B O 1
ATOM 3553 N N . GLY B 1 197 ? -2.102 21.234 21.797 1 98.44 197 GLY B N 1
ATOM 3554 C CA . GLY B 1 197 ? -0.865 21.062 21.047 1 98.44 197 GLY B CA 1
ATOM 3555 C C . GLY B 1 197 ? -0.193 22.391 20.703 1 98.44 197 GLY B C 1
ATOM 3556 O O . GLY B 1 197 ? -0.745 23.453 20.969 1 98.44 197 GLY B O 1
ATOM 3557 N N . PRO B 1 198 ? 0.975 22.344 20.172 1 98.69 198 PRO B N 1
ATOM 3558 C CA . PRO B 1 198 ? 1.683 23.578 19.812 1 98.69 198 PRO B CA 1
ATOM 3559 C C . PRO B 1 198 ? 1.057 24.266 18.594 1 98.69 198 PRO B C 1
ATOM 3561 O O . PRO B 1 198 ? 0.355 23.641 17.812 1 98.69 198 PRO B O 1
ATOM 3564 N N . ALA B 1 199 ? 1.292 25.578 18.547 1 98.31 199 ALA B N 1
ATOM 3565 C CA . ALA B 1 199 ? 1.135 26.203 17.234 1 98.31 199 ALA B CA 1
ATOM 3566 C C . ALA B 1 199 ? 2.156 25.672 16.25 1 98.31 199 ALA B C 1
ATOM 3568 O O . ALA B 1 199 ? 3.311 25.422 16.609 1 98.31 199 ALA B O 1
ATOM 3569 N N . TRP B 1 200 ? 1.732 25.484 14.961 1 97.81 200 TRP B N 1
ATOM 3570 C CA . TRP B 1 200 ? 2.598 24.859 13.961 1 97.81 200 TRP B CA 1
ATOM 3571 C C . TRP B 1 200 ? 3.867 25.672 13.758 1 97.81 200 TRP B C 1
ATOM 3573 O O . TRP B 1 200 ? 4.938 25.125 13.508 1 97.81 200 TRP B O 1
ATOM 3583 N N . SER B 1 201 ? 3.793 27.016 13.93 1 97.81 201 SER B N 1
ATOM 3584 C CA . SER B 1 201 ? 4.934 27.906 13.727 1 97.81 201 SER B CA 1
ATOM 3585 C C . SER B 1 201 ? 6.027 27.641 14.758 1 97.81 201 SER B C 1
ATOM 3587 O O . SER B 1 201 ? 7.195 27.969 14.523 1 97.81 201 SER B O 1
ATOM 3589 N N . GLU B 1 202 ? 5.691 27.078 15.891 1 98.31 202 GLU B N 1
ATOM 3590 C CA . GLU B 1 202 ? 6.66 26.781 16.938 1 98.31 202 GLU B CA 1
ATOM 3591 C C . GLU B 1 202 ? 7.641 25.703 16.5 1 98.31 202 GLU B C 1
ATOM 3593 O O . GLU B 1 202 ? 8.695 25.531 17.109 1 98.31 202 GLU B O 1
ATOM 3598 N N . LEU B 1 203 ? 7.305 24.953 15.484 1 98.5 203 LEU B N 1
ATOM 3599 C C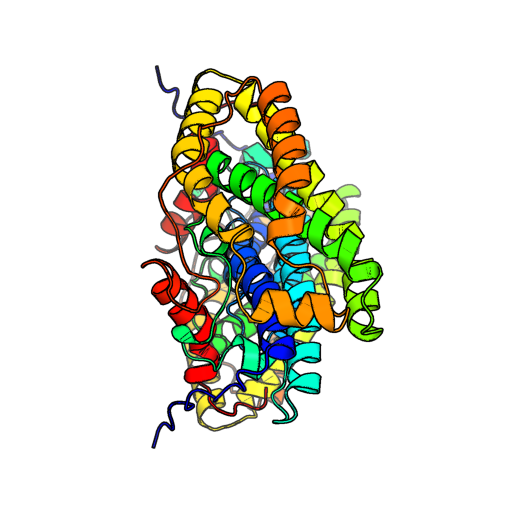A . LEU B 1 203 ? 8.141 23.859 15.016 1 98.5 203 LEU B CA 1
ATOM 3600 C C . LEU B 1 203 ? 9.117 24.328 13.945 1 98.5 203 LEU B C 1
ATOM 3602 O O . LEU B 1 203 ? 9.992 23.578 13.516 1 98.5 203 LEU B O 1
ATOM 3606 N N . ARG B 1 204 ? 9 25.594 13.508 1 97.81 204 ARG B N 1
ATOM 3607 C CA . ARG B 1 204 ? 9.758 26.094 12.359 1 97.81 204 ARG B CA 1
ATOM 3608 C C . ARG B 1 204 ? 11.258 26.031 12.625 1 97.81 204 ARG B C 1
ATOM 3610 O O . ARG B 1 204 ? 12.008 25.438 11.844 1 97.81 204 ARG B O 1
ATOM 3617 N N . GLU B 1 205 ? 11.695 26.578 13.688 1 98 205 GLU B N 1
ATOM 3618 C CA . GLU B 1 205 ? 13.125 26.688 13.953 1 98 205 GLU B CA 1
ATOM 3619 C C . GLU B 1 205 ? 13.773 25.312 14.109 1 98 205 GLU B C 1
ATOM 3621 O O . GLU B 1 205 ? 14.766 25.016 13.445 1 98 205 GLU B O 1
ATOM 3626 N N . PRO B 1 206 ? 13.203 24.406 14.93 1 98.69 206 PRO B N 1
ATOM 3627 C CA . PRO B 1 206 ? 13.828 23.078 15.008 1 98.69 206 PRO B CA 1
ATOM 3628 C C . PRO B 1 206 ? 13.766 22.328 13.688 1 98.69 206 PRO B C 1
ATOM 3630 O O . PRO B 1 206 ? 14.688 21.578 13.352 1 98.69 206 PRO B O 1
ATOM 3633 N N . TRP B 1 207 ? 12.68 22.469 12.953 1 98.44 207 TRP B N 1
ATOM 3634 C CA . TRP B 1 207 ? 12.562 21.812 11.656 1 98.44 207 TRP B CA 1
ATOM 3635 C C . TRP B 1 207 ? 13.641 22.312 10.695 1 98.44 207 TRP B C 1
ATOM 3637 O O . TRP B 1 207 ? 14.32 21.516 10.039 1 98.44 207 TRP B O 1
ATOM 3647 N N . GLN B 1 208 ? 13.836 23.641 10.625 1 97.62 208 GLN B N 1
ATOM 3648 C CA . GLN B 1 208 ? 14.828 24.234 9.75 1 97.62 208 GLN B CA 1
ATOM 3649 C C . GLN B 1 208 ? 16.234 23.781 10.125 1 97.62 208 GLN B C 1
ATOM 3651 O O . GLN B 1 208 ? 17.062 23.516 9.25 1 97.62 208 GLN B O 1
ATOM 3656 N N . ALA B 1 209 ? 16.469 23.688 11.367 1 98.44 209 ALA B N 1
ATOM 3657 C CA . ALA B 1 209 ? 17.781 23.25 11.828 1 98.44 209 ALA B CA 1
ATOM 3658 C C . ALA B 1 209 ? 18.062 21.812 11.406 1 98.44 209 ALA B C 1
ATOM 3660 O O . ALA B 1 209 ? 19.156 21.516 10.914 1 98.44 209 ALA B O 1
ATOM 3661 N N . GLU B 1 210 ? 17.094 20.953 11.562 1 98.44 210 GLU B N 1
ATOM 3662 C CA . GLU B 1 210 ? 17.281 19.547 11.211 1 98.44 210 GLU B CA 1
ATOM 3663 C C . GLU B 1 210 ? 17.375 19.359 9.703 1 98.44 210 GLU B C 1
ATOM 3665 O O . GLU B 1 210 ? 18.172 18.562 9.211 1 98.44 210 GLU B O 1
ATOM 3670 N N . MET B 1 211 ? 16.547 20.094 8.945 1 98.06 211 MET B N 1
ATOM 3671 C CA . MET B 1 211 ? 16.625 20.031 7.492 1 98.06 211 MET B CA 1
ATOM 3672 C C . MET B 1 211 ? 17.969 20.547 6.996 1 98.06 211 MET B C 1
ATOM 3674 O O . MET B 1 211 ? 18.547 19.984 6.062 1 98.06 211 MET B O 1
ATOM 3678 N N . ALA B 1 212 ? 18.422 21.656 7.625 1 97.94 212 ALA B N 1
ATOM 3679 C CA . ALA B 1 212 ? 19.734 22.203 7.254 1 97.94 212 ALA B CA 1
ATOM 3680 C C . ALA B 1 212 ? 20.844 21.172 7.465 1 97.94 212 ALA B C 1
ATOM 3682 O O . ALA B 1 212 ? 21.703 21 6.602 1 97.94 212 ALA B O 1
ATOM 3683 N N . ALA B 1 213 ? 20.828 20.5 8.594 1 98.5 213 ALA B N 1
ATOM 3684 C CA . ALA B 1 213 ? 21.828 19.469 8.891 1 98.5 213 ALA B CA 1
ATOM 3685 C C . ALA B 1 213 ? 21.75 18.328 7.883 1 98.5 213 ALA B C 1
ATOM 3687 O O . ALA B 1 213 ? 22.781 17.844 7.406 1 98.5 213 ALA B O 1
ATOM 3688 N N . LEU B 1 214 ? 20.562 17.875 7.512 1 98.56 214 LEU B N 1
ATOM 3689 C CA . LEU B 1 214 ? 20.344 16.781 6.559 1 98.56 214 LEU B CA 1
ATOM 3690 C C . LEU B 1 214 ? 20.859 17.156 5.176 1 98.56 214 LEU B C 1
ATOM 3692 O O . LEU B 1 214 ? 21.578 16.375 4.547 1 98.56 214 LEU B O 1
ATOM 3696 N N . LEU B 1 215 ? 20.5 18.375 4.719 1 98.31 215 LEU B N 1
ATOM 3697 C CA . LEU B 1 215 ? 20.906 18.812 3.387 1 98.31 215 LEU B CA 1
ATOM 3698 C C . LEU B 1 215 ? 22.422 19.031 3.314 1 98.31 215 LEU B C 1
ATOM 3700 O O . LEU B 1 215 ? 23.047 18.719 2.293 1 98.31 215 LEU B O 1
ATOM 3704 N N . GLN B 1 216 ? 22.953 19.516 4.43 1 97.94 216 GLN B N 1
ATOM 3705 C CA . GLN B 1 216 ? 24.391 19.656 4.488 1 97.94 216 GLN B CA 1
ATOM 3706 C C . GLN B 1 216 ? 25.078 18.297 4.352 1 97.94 216 GLN B C 1
ATOM 3708 O O . GLN B 1 216 ? 26.031 18.156 3.586 1 97.94 216 GLN B O 1
ATOM 3713 N N . GLU B 1 217 ? 24.609 17.344 5.082 1 97.75 217 GLU B N 1
ATOM 3714 C CA . GLU B 1 217 ? 25.156 15.992 4.996 1 97.75 217 GLU B CA 1
ATOM 3715 C C . GLU B 1 217 ? 25.016 15.43 3.584 1 97.75 217 GLU B C 1
ATOM 3717 O O . GLU B 1 217 ? 25.875 14.688 3.115 1 97.75 217 GLU B O 1
ATOM 3722 N N . ALA B 1 218 ? 23.969 15.789 2.875 1 97.31 218 ALA B N 1
ATOM 3723 C CA . ALA B 1 218 ? 23.688 15.32 1.52 1 97.31 218 ALA B CA 1
ATOM 3724 C C . ALA B 1 218 ? 24.438 16.156 0.484 1 97.31 218 ALA B C 1
ATOM 3726 O O . ALA B 1 218 ? 24.297 15.938 -0.721 1 97.31 218 ALA B O 1
ATOM 3727 N N . THR B 1 219 ? 25.203 17.172 0.96 1 96.69 219 THR B N 1
ATOM 3728 C CA . THR B 1 219 ? 25.969 18.078 0.121 1 96.69 219 THR B CA 1
ATOM 3729 C C . THR B 1 219 ? 25.047 18.875 -0.802 1 96.69 219 THR B C 1
ATOM 3731 O O . THR B 1 219 ? 25.391 19.109 -1.967 1 96.69 219 THR B O 1
ATOM 3734 N N . LEU B 1 220 ? 23.906 19.188 -0.313 1 97.19 220 LEU B N 1
ATOM 3735 C CA . LEU B 1 220 ? 22.938 20 -1.037 1 97.19 220 LEU B CA 1
ATOM 3736 C C . LEU B 1 220 ? 22.781 21.359 -0.389 1 97.19 220 LEU B C 1
ATOM 3738 O O . LEU B 1 220 ? 22.875 21.5 0.834 1 97.19 220 LEU B O 1
ATOM 3742 N N . ASP B 1 221 ? 22.484 22.328 -1.165 1 95.62 221 ASP B N 1
ATOM 3743 C CA . ASP B 1 221 ? 22.234 23.672 -0.646 1 95.62 221 ASP B CA 1
ATOM 3744 C C . ASP B 1 221 ? 20.781 23.828 -0.229 1 95.62 221 ASP B C 1
ATOM 3746 O O . ASP B 1 221 ? 19.859 23.453 -0.972 1 95.62 221 ASP B O 1
ATOM 3750 N N . MET B 1 222 ? 20.594 24.312 0.907 1 94.94 222 MET B N 1
ATOM 3751 C CA . MET B 1 222 ? 19.234 24.625 1.34 1 94.94 222 MET B CA 1
ATOM 3752 C C . MET B 1 222 ? 18.672 25.812 0.555 1 94.94 222 MET B C 1
ATOM 3754 O O . MET B 1 222 ? 19.312 26.859 0.465 1 94.94 222 MET B O 1
ATOM 3758 N N . PRO B 1 223 ? 17.531 25.656 -0.023 1 95.06 223 PRO B N 1
ATOM 3759 C CA . PRO B 1 223 ? 16.953 26.766 -0.778 1 95.06 223 PRO B CA 1
ATOM 3760 C C . PRO B 1 223 ? 16.578 27.953 0.112 1 95.06 223 PRO B C 1
ATOM 3762 O O . PRO B 1 223 ? 16.359 27.781 1.316 1 95.06 223 PRO B O 1
ATOM 3765 N N . ALA B 1 224 ? 16.453 29.047 -0.518 1 90.88 224 ALA B N 1
ATOM 3766 C CA . ALA B 1 224 ? 15.93 30.234 0.177 1 90.88 224 ALA B CA 1
ATOM 3767 C C . ALA B 1 224 ? 14.438 30.094 0.462 1 90.88 224 ALA B C 1
ATOM 3769 O O . ALA B 1 224 ? 13.758 29.266 -0.154 1 90.88 224 ALA B O 1
ATOM 3770 N N . GLU B 1 225 ? 14.031 30.891 1.422 1 85.19 225 GLU B N 1
ATOM 3771 C CA . GLU B 1 225 ? 12.609 30.891 1.725 1 85.19 225 GLU B CA 1
ATOM 3772 C C . GLU B 1 225 ? 11.789 31.359 0.522 1 85.19 225 GLU B C 1
ATOM 3774 O O . GLU B 1 225 ? 12.18 32.312 -0.174 1 85.19 225 GLU B O 1
ATOM 3779 N N . SER B 1 226 ? 10.789 30.641 0.257 1 88.19 226 SER B N 1
ATOM 3780 C CA . SER B 1 226 ? 9.914 30.969 -0.86 1 88.19 226 SER B CA 1
ATOM 3781 C C . SER B 1 226 ? 8.805 31.922 -0.426 1 88.19 226 SER B C 1
ATOM 3783 O O . SER B 1 226 ? 8.328 31.859 0.708 1 88.19 226 SER B O 1
ATOM 3785 N N . ALA B 1 227 ? 8.406 32.844 -1.339 1 89.12 227 ALA B N 1
ATOM 3786 C CA . ALA B 1 227 ? 7.266 33.719 -1.113 1 89.12 227 ALA B CA 1
ATOM 3787 C C . ALA B 1 227 ? 5.945 33 -1.353 1 89.12 227 ALA B C 1
ATOM 3789 O O . ALA B 1 227 ? 4.883 33.469 -0.939 1 89.12 227 ALA B O 1
ATOM 3790 N N . PHE B 1 228 ? 6.062 31.906 -2.014 1 91.81 228 PHE B N 1
ATOM 3791 C CA . PHE B 1 228 ? 4.883 31.094 -2.307 1 91.81 228 PHE B CA 1
ATOM 3792 C C . PHE B 1 228 ? 4.254 30.562 -1.024 1 91.81 228 PHE B C 1
ATOM 3794 O O . PHE B 1 228 ? 4.965 30.141 -0.112 1 91.81 228 PHE B O 1
ATOM 3801 N N . ARG B 1 229 ? 2.896 30.703 -0.969 1 92.75 229 ARG B N 1
ATOM 3802 C CA . ARG B 1 229 ? 2.168 30.188 0.184 1 92.75 229 ARG B CA 1
ATOM 3803 C C . ARG B 1 229 ? 1.012 29.297 -0.256 1 92.75 229 ARG B C 1
ATOM 3805 O O . ARG B 1 229 ? 0.009 29.781 -0.78 1 92.75 229 ARG B O 1
ATOM 3812 N N . SER B 1 230 ? 1.226 27.969 -0.09 1 96.31 230 SER B N 1
ATOM 3813 C CA . SER B 1 230 ? 0.105 27.062 -0.281 1 96.31 230 SER B CA 1
ATOM 3814 C C . SER B 1 230 ? -0.832 27.078 0.923 1 96.31 230 SER B C 1
ATOM 3816 O O . SER B 1 230 ? -0.466 27.562 1.995 1 96.31 230 SER B O 1
ATOM 3818 N N . THR B 1 231 ? -2.104 26.562 0.68 1 96.88 231 THR B N 1
ATOM 3819 C CA . THR B 1 231 ? -3.111 26.75 1.72 1 96.88 231 THR B CA 1
ATOM 3820 C C . THR B 1 231 ? -3.936 25.469 1.906 1 96.88 231 THR B C 1
ATOM 3822 O O . THR B 1 231 ? -5.133 25.547 2.188 1 96.88 231 THR B O 1
ATOM 3825 N N . GLY B 1 232 ? -3.348 24.312 1.7 1 97.12 232 GLY B N 1
ATOM 3826 C CA . GLY B 1 232 ? -4.07 23.062 1.86 1 97.12 232 GLY B CA 1
ATOM 3827 C C . GLY B 1 232 ? -4.645 22.875 3.252 1 97.12 232 GLY B C 1
ATOM 3828 O O . GLY B 1 232 ? -5.766 22.391 3.406 1 97.12 232 GLY B O 1
ATOM 3829 N N . ARG B 1 233 ? -3.955 23.297 4.25 1 96.19 233 ARG B N 1
ATOM 3830 C CA . ARG B 1 233 ? -4.379 23.094 5.633 1 96.19 233 ARG B CA 1
ATOM 3831 C C . ARG B 1 233 ? -5.621 23.922 5.949 1 96.19 233 ARG B C 1
ATOM 3833 O O . ARG B 1 233 ? -6.238 23.75 7 1 96.19 233 ARG B O 1
ATOM 3840 N N . ASN B 1 234 ? -6.016 24.859 5.047 1 95.5 234 ASN B N 1
ATOM 3841 C CA . ASN B 1 234 ? -7.211 25.672 5.207 1 95.5 234 ASN B CA 1
ATOM 3842 C C . ASN B 1 234 ? -8.312 25.25 4.238 1 95.5 234 ASN B C 1
ATOM 3844 O O . ASN B 1 234 ? -9.266 26 4.012 1 95.5 234 ASN B O 1
ATOM 3848 N N . GLY B 1 235 ? -8.148 24.156 3.6 1 96.62 235 GLY B N 1
ATOM 3849 C CA . GLY B 1 235 ? -9.18 23.594 2.74 1 96.62 235 GLY B CA 1
ATOM 3850 C C . GLY B 1 235 ? -9.078 24.078 1.303 1 96.62 235 GLY B C 1
ATOM 3851 O O . GLY B 1 235 ? -9.953 23.781 0.483 1 96.62 235 GLY B O 1
ATOM 3852 N N . VAL B 1 236 ? -8.07 24.891 0.967 1 97.38 236 VAL B N 1
ATOM 3853 C CA . VAL B 1 236 ? -7.805 25.328 -0.401 1 97.38 236 VAL B CA 1
ATOM 3854 C C . VAL B 1 236 ? -6.621 24.547 -0.973 1 97.38 236 VAL B C 1
ATOM 3856 O O . VAL B 1 236 ? -5.469 24.844 -0.649 1 97.38 236 VAL B O 1
ATOM 3859 N N . HIS B 1 237 ? -6.949 23.672 -1.889 1 97.88 237 HIS B N 1
ATOM 3860 C CA . HIS B 1 237 ? -5.977 22.656 -2.289 1 97.88 237 HIS B CA 1
ATOM 3861 C C . HIS B 1 237 ? -5.453 22.922 -3.695 1 97.88 237 HIS B C 1
ATOM 3863 O O . HIS B 1 237 ? -5.961 23.797 -4.398 1 97.88 237 HIS B O 1
ATOM 3869 N N . SER B 1 238 ? -4.332 22.328 -3.998 1 96.56 238 SER B N 1
ATOM 3870 C CA . SER B 1 238 ? -3.836 22.312 -5.371 1 96.56 238 SER B CA 1
ATOM 3871 C C . SER B 1 238 ? -4.734 21.5 -6.285 1 96.56 238 SER B C 1
ATOM 3873 O O . SER B 1 238 ? -5.691 20.859 -5.82 1 96.56 238 SER B O 1
ATOM 3875 N N . GLU B 1 239 ? -4.375 21.484 -7.551 1 94.56 239 GLU B N 1
ATOM 3876 C CA . GLU B 1 239 ? -5.145 20.75 -8.555 1 94.56 239 GLU B CA 1
ATOM 3877 C C . GLU B 1 239 ? -5.055 19.234 -8.328 1 94.56 239 GLU B C 1
ATOM 3879 O O . GLU B 1 239 ? -5.863 18.469 -8.859 1 94.56 239 GLU B O 1
ATOM 3884 N N . HIS B 1 240 ? -4.121 18.812 -7.52 1 94.69 240 HIS B N 1
ATOM 3885 C CA . HIS B 1 240 ? -3.865 17.391 -7.344 1 94.69 240 HIS B CA 1
ATOM 3886 C C . HIS B 1 240 ? -4.879 16.75 -6.395 1 94.69 240 HIS B C 1
ATOM 3888 O O . HIS B 1 240 ? -5.102 15.547 -6.426 1 94.69 240 HIS B O 1
ATOM 3894 N N . MET B 1 241 ? -5.512 17.516 -5.52 1 95.5 241 MET B N 1
ATOM 3895 C CA . MET B 1 241 ? -6.391 17 -4.473 1 95.5 241 MET B CA 1
ATOM 3896 C C . MET B 1 241 ? -7.648 16.391 -5.074 1 95.5 241 MET B C 1
ATOM 3898 O O . MET B 1 241 ? -8.117 15.344 -4.613 1 95.5 241 MET B O 1
ATOM 3902 N N . GLY B 1 242 ? -8.172 16.984 -6.082 1 92.19 242 GLY B N 1
ATOM 3903 C CA . GLY B 1 242 ? -9.383 16.484 -6.719 1 92.19 242 GLY B CA 1
ATOM 3904 C C . GLY B 1 242 ? -9.242 15.055 -7.207 1 92.19 242 GLY B C 1
ATOM 3905 O O . GLY B 1 242 ? -10.133 14.234 -7 1 92.19 242 GLY B O 1
ATOM 3906 N N . PHE B 1 243 ? -8.094 14.719 -7.801 1 88.88 243 PHE B N 1
ATOM 3907 C CA . PHE B 1 243 ? -7.836 13.391 -8.328 1 88.88 243 PHE B CA 1
ATOM 3908 C C . PHE B 1 243 ? -7.734 12.367 -7.207 1 88.88 243 PHE B C 1
ATOM 3910 O O . PHE B 1 243 ? -8.297 11.273 -7.301 1 88.88 243 PHE B O 1
ATOM 3917 N N . ILE B 1 244 ? -7.113 12.734 -6.137 1 90.56 244 ILE B N 1
ATOM 3918 C CA . ILE B 1 244 ? -6.93 11.844 -4.996 1 90.56 244 ILE B CA 1
ATOM 3919 C C . ILE B 1 244 ? -8.281 11.539 -4.352 1 90.56 244 ILE B C 1
ATOM 3921 O O . ILE B 1 244 ? -8.594 10.383 -4.078 1 90.56 244 ILE B O 1
ATOM 3925 N N . LEU B 1 245 ? -9.062 12.578 -4.168 1 90.94 245 LEU B N 1
ATOM 3926 C CA . LEU B 1 245 ? -10.328 12.43 -3.451 1 90.94 245 LEU B CA 1
ATOM 3927 C C . LEU B 1 245 ? -11.328 11.617 -4.266 1 90.94 245 LEU B C 1
ATOM 3929 O O . LEU B 1 245 ? -12.094 10.836 -3.709 1 90.94 245 LEU B O 1
ATOM 3933 N N . ALA B 1 246 ? -11.328 11.859 -5.57 1 88.06 246 ALA B N 1
ATOM 3934 C CA . ALA B 1 246 ? -12.219 11.086 -6.438 1 88.06 246 ALA B CA 1
ATOM 3935 C C . ALA B 1 246 ? -11.977 9.594 -6.281 1 88.06 246 ALA B C 1
ATOM 3937 O O . ALA B 1 246 ? -12.93 8.805 -6.195 1 88.06 246 ALA B O 1
ATOM 3938 N N . GLU B 1 247 ? -10.75 9.234 -6.148 1 85.75 247 GLU B N 1
ATOM 3939 C CA . GLU B 1 247 ? -10.391 7.828 -5.984 1 85.75 247 GLU B CA 1
ATOM 3940 C C . GLU B 1 247 ? -10.719 7.336 -4.578 1 85.75 247 GLU B C 1
ATOM 3942 O O . GLU B 1 247 ? -11.289 6.25 -4.41 1 85.75 247 GLU B O 1
ATOM 3947 N N . MET B 1 248 ? -10.422 8.141 -3.652 1 86.38 248 MET B N 1
ATOM 3948 C CA . MET B 1 248 ? -10.578 7.77 -2.248 1 86.38 248 MET B CA 1
ATOM 3949 C C . MET B 1 248 ? -12.055 7.602 -1.895 1 86.38 248 MET B C 1
ATOM 3951 O O . MET B 1 248 ? -12.414 6.707 -1.129 1 86.38 248 MET B O 1
ATOM 3955 N N . GLN B 1 249 ? -12.883 8.406 -2.449 1 86.62 249 GLN B N 1
ATOM 3956 C CA . GLN B 1 249 ? -14.273 8.477 -2.014 1 86.62 249 GLN B CA 1
ATOM 3957 C C . GLN B 1 249 ? -15.18 7.664 -2.934 1 86.62 249 GLN B C 1
ATOM 3959 O O . GLN B 1 249 ? -16.375 7.496 -2.65 1 86.62 249 GLN B O 1
ATOM 3964 N N . HIS B 1 250 ? -14.664 7.164 -3.941 1 81 250 HIS B N 1
ATOM 3965 C CA . HIS B 1 250 ? -15.453 6.508 -4.98 1 81 250 HIS B CA 1
ATOM 3966 C C . HIS B 1 250 ? -16.312 5.395 -4.398 1 81 250 HIS B C 1
ATOM 3968 O O . HIS B 1 250 ? -17.531 5.355 -4.629 1 81 250 HIS B O 1
ATOM 3974 N N . LEU B 1 251 ? -15.742 4.562 -3.637 1 77.06 251 LEU B N 1
ATOM 3975 C CA . LEU B 1 251 ? -16.438 3.377 -3.148 1 77.06 251 LEU B CA 1
ATOM 3976 C C . LEU B 1 251 ? -17.531 3.758 -2.162 1 77.06 251 LEU B C 1
ATOM 3978 O O . LEU B 1 251 ? -18.656 3.236 -2.234 1 77.06 251 LEU B O 1
ATOM 3982 N N . GLN B 1 252 ? -17.219 4.602 -1.263 1 75.31 252 GLN B N 1
ATOM 3983 C CA . GLN B 1 252 ? -18.188 5.012 -0.263 1 75.31 252 GLN B CA 1
ATOM 3984 C C . GLN B 1 252 ? -19.375 5.719 -0.915 1 75.31 252 GLN B C 1
ATOM 3986 O O . GLN B 1 252 ? -20.516 5.551 -0.482 1 75.31 252 GLN B O 1
ATOM 3991 N N . ARG B 1 253 ? -19.062 6.449 -1.903 1 73.94 253 ARG B N 1
ATOM 3992 C CA . ARG B 1 253 ? -20.125 7.191 -2.561 1 73.94 253 ARG B CA 1
ATOM 3993 C C . ARG B 1 253 ? -20.922 6.297 -3.504 1 73.94 253 ARG B C 1
ATOM 3995 O O . ARG B 1 253 ? -22.125 6.5 -3.705 1 73.94 253 ARG B O 1
ATOM 4002 N N . ALA B 1 254 ? -20.25 5.301 -4.016 1 69.56 254 ALA B N 1
ATOM 4003 C CA . ALA B 1 254 ? -20.922 4.336 -4.883 1 69.56 254 ALA B CA 1
ATOM 4004 C C . ALA B 1 254 ? -21.766 3.359 -4.066 1 69.56 254 ALA B C 1
ATOM 4006 O O . ALA B 1 254 ? -22.75 2.803 -4.574 1 69.56 254 ALA B O 1
ATOM 4007 N N . TYR B 1 255 ? -21.344 3.133 -2.865 1 68.31 255 TYR B N 1
ATOM 4008 C CA . TYR B 1 255 ? -22.047 2.203 -1.989 1 68.31 255 TYR B CA 1
ATOM 4009 C C . TYR B 1 255 ? -22.438 2.875 -0.676 1 68.31 255 TYR B C 1
ATOM 4011 O O . TYR B 1 255 ? -21.938 2.496 0.389 1 68.31 255 TYR B O 1
ATOM 4019 N N . PRO B 1 256 ? -23.438 3.836 -0.911 1 59.41 256 PRO B N 1
ATOM 4020 C CA . PRO B 1 256 ? -23.812 4.578 0.295 1 59.41 256 PRO B CA 1
ATOM 4021 C C . PRO B 1 256 ? -24.438 3.686 1.363 1 59.41 256 PRO B C 1
ATOM 4023 O O . PRO B 1 256 ? -25.234 2.797 1.042 1 59.41 256 PRO B O 1
ATOM 4026 N N . GLY B 1 257 ? -24.125 3.947 2.555 1 56.94 257 GLY B N 1
ATOM 4027 C CA . GLY B 1 257 ? -24.766 3.227 3.643 1 56.94 257 GLY B CA 1
ATOM 4028 C C . GLY B 1 257 ? -24.312 1.78 3.744 1 56.94 257 GLY B C 1
ATOM 4029 O O . GLY B 1 257 ? -24.922 0.989 4.469 1 56.94 257 GLY B O 1
ATOM 4030 N N . GLY B 1 258 ? -23.531 1.418 2.816 1 53.31 258 GLY B N 1
ATOM 4031 C CA . GLY B 1 258 ? -23.219 -0.002 2.744 1 53.31 258 GLY B CA 1
ATOM 4032 C C . GLY B 1 258 ? -22.562 -0.534 4 1 53.31 258 GLY B C 1
ATOM 4033 O O . GLY B 1 258 ? -21.656 0.102 4.551 1 53.31 258 GLY B O 1
ATOM 4034 N N . VAL B 1 259 ? -23.484 -1.075 4.898 1 53.75 259 VAL B N 1
ATOM 4035 C CA . VAL B 1 259 ? -23 -1.857 6.027 1 53.75 259 VAL B CA 1
ATOM 4036 C C . VAL B 1 259 ? -22.062 -2.959 5.527 1 53.75 259 VAL B C 1
ATOM 4038 O O . VAL B 1 259 ? -22.484 -3.82 4.746 1 53.75 259 VAL B O 1
ATOM 4041 N N . TRP B 1 260 ? -20.922 -2.531 5.582 1 51.34 260 TRP B N 1
ATOM 4042 C CA . TRP B 1 260 ? -19.922 -3.539 5.227 1 51.34 260 TRP B CA 1
ATOM 4043 C C . TRP B 1 260 ? -19.609 -4.441 6.414 1 51.34 260 TRP B C 1
ATOM 4045 O O . TRP B 1 260 ? -19.641 -3.992 7.562 1 51.34 260 TRP B O 1
#

Radius of gyration: 24.06 Å; Cα contacts (8 Å, |Δi|>4): 910; chains: 2; bounding box: 59×69×51 Å

Organism: Delftia acidovorans (strain DSM 14801 / SPH-1) (NCBI:txid398578)

Nearest PDB structures (foldseek):
  4ii4-assembly1_C  TM=9.846E-01  e=2.343E-23  Escherichia coli str. K-12 substr. MG1655
  4iit-assembly1_C-2  TM=9.845E-01  e=3.141E-23  Klebsiella pneumoniae subsp. pneumoniae MGH 78578
  3pwq-assembly5_K  TM=9.846E-01  e=3.280E-22  Escherichia coli str. K-12 substr. MG1655
  3pwq-assembly1_D  TM=8.901E-01  e=1.387E-08  Escherichia coli str. K-12 substr. MG1655
  3pwq-assembly2_H  TM=8.298E-01  e=8.936E-09  Escherichia coli str. K-12 substr. MG1655

Foldseek 3Di:
DLPQQAFDDFDPDLLLLVLLQQLLQLQLLLVQLLVCQVPDPDVVVNVVSPVLSVLSNVLSQLSLQVSCVVRPPNDHSVSSQARHDLLSHQYQQLSLDHSPDPLLNLVSLLLVLLLLLLFLVFQCQAPDPSSVVSSVVSNVSSVVSNVVSLVVLLCQLQDDPVSVVSNQVSLVVRVQSSVQQQDFDPSQVVCVVNRNGHRSNVCVVVSVVVVCVSCVSSVHDHDDHDPDYDGSNSSRYDPSSVVSSCVRNVVCSSQPPPPD/DLPQQAFDDFDPDLLLLVLLQQLLQLQLLLVQLLVCQVPDPDVVVNVVSPVLSVLSNVLSQLSLQVSCVVRPPNDHSVSSQARHDLLSHQYQQLSLDHSPDPLLNLVSLLLVLLLLLLFLVFQCQAPDPSSVVSSVVSNVSSVVSNVVSLVVLLCQLQDDPVSVVSNQVSLVPRVQSSVQQQDFDPSQVVCVVNRNGHRSNVCVVVSVVVVCVSCVSSVHDHDDHDPDYDGSNSSRYDPSSVVSSCVRNVVCSSQPPPPD

Sequence (520 aa):
MNASASSIAIDARPDVQYLLRLGDTCLILAQRLGQWCGHAPILEEDIAMTNMALDLVGQARALLTRAGQLEGRAHDEDQLAFLRDERDYFNATLAELPRGDFAFTVLRNAMAATWLRLMWERLVQSSDAELAAIAAKALKEARYHEQHAGDWVVRLGDGTEESRQRMEAALGQLWRYAAELFTDDATDAAARASGLGPAWSELREPWQAEMAALLQEATLDMPAESAFRSTGRNGVHSEHMGFILAEMQHLQRAYPGGVWMNASASSIAIDARPDVQYLLRLGDTCLILAQRLGQWCGHAPILEEDIAMTNMALDLVGQARALLTRAGQLEGRAHDEDQLAFLRDERDYFNATLAELPRGDFAFTVLRNAMAATWLRLMWERLVQSSDAELAAIAAKALKEARYHEQHAGDWVVRLGDGTEESRQRMEAALGQLWRYAAELFTDDATDAAARASGLGPAWSELREPWQAEMAALLQEATLDMPAESAFRSTGRNGVHSEHMGFILAEMQHLQRAYPGGVW

pLDDT: mean 93.01, std 10.65, range [26.05, 98.88]

Secondary structure (DSSP, 8-state):
-----PPPPPP--HHHHHHHHHHHHHHHHHHHHHTTTTTSSSHHHHHHHHHHHHHHHHHHHHHHHHHHHHHSS---HHHHHHSS-GGG----HHHHS----HHHHHHHHHHHHHHHHHHHHHHTT-SSHHHHHHHHHHHHHHHHHHHHHHHHHHHHHTS-HHHHHHHHHHHHHHGGGGGGGG---HHHHHHHHHTSS--GGGGHHHHHHHHHHHHHHTT-PPPPPPS---BGGGTB--THHHHHHHHHHHHHHHSTT---/-----PPPPPP--HHHHHHHHHHHHHHHHHHHHHTTTTTSSSHHHHHHHHHHHHHHHHHHHHHHHHHHHHHSS---HHHHHHSS-GGG----HHHHS----HHHHHHHHHHHHHHHHHHHHHHTT-SSHHHHHHHHHHHHHHHHHHHHHHHHHHHHHTS-HHHHHHHHHHHHHHGGGGGGGG---HHHHHHHHHTSS--GGGGHHHHHHHHHHHHHHTT-PPPPPPS---BGGGTB--THHHHHHHHHHHHHHHSTT---

InterPro domains:
  IPR007814 1,2-phenylacetyl-CoA epoxidase, subunit A/C [PF05138] (8-260)
  IPR009078 Ferritin-like superfamily [SSF47240] (16-254)
  IPR011882 1,2-phenylacetyl-CoA epoxidase, subunit C [PIRSF037834] (15-260)
  IPR011882 1,2-phenylacetyl-CoA epoxidase, subunit C [TIGR02158] (22-260)
  IPR012347 Ferritin-like [G3DSA:1.20.1260.10] (7-260)
  IPR052703 Aromatic CoA oxygenase/epoxidase components [PTHR30458] (20-260)

Solvent-accessible surface area (backbone atoms only — not comparable to full-atom values): 25723 Å² total; per-residue (Å²): 131,84,65,62,49,72,63,59,86,80,70,85,46,41,68,32,47,53,32,38,26,54,14,34,25,29,35,42,32,15,29,43,34,14,65,32,27,60,28,35,73,36,64,71,50,16,49,51,39,37,50,51,16,49,52,24,42,52,50,13,47,55,31,31,38,52,25,19,65,67,61,68,79,72,45,48,34,48,50,65,72,43,31,51,48,74,58,74,40,18,21,46,49,66,34,47,50,76,54,76,54,69,51,35,39,32,45,51,40,25,57,50,21,45,50,49,26,58,49,21,63,53,22,45,68,20,68,42,64,68,56,12,53,54,17,55,59,48,29,60,53,24,49,51,44,23,50,55,17,42,53,47,41,27,52,32,32,63,49,51,71,66,41,24,51,44,32,53,52,29,47,70,67,52,55,41,42,54,54,43,62,39,60,70,52,72,42,26,52,48,26,40,73,69,36,50,31,73,35,47,43,74,47,42,64,64,45,51,52,52,51,50,54,49,31,50,71,7,71,43,82,78,77,76,89,55,89,52,73,58,43,10,55,74,20,46,64,62,86,50,43,60,62,53,47,53,54,27,23,41,48,40,40,73,41,45,84,60,83,121,132,86,63,63,50,72,63,58,87,79,70,84,45,40,68,31,46,52,31,39,27,53,15,35,26,28,35,42,32,15,29,42,35,16,66,31,28,59,29,35,73,38,65,70,48,17,48,52,37,37,49,52,16,49,52,24,41,52,50,15,46,55,31,31,37,52,23,19,66,68,59,68,79,72,46,49,35,47,50,66,72,44,31,51,49,75,60,72,40,18,22,45,47,66,32,46,49,75,54,78,54,69,52,35,37,31,46,50,40,25,57,50,20,44,50,48,27,57,49,22,62,54,19,46,68,19,69,41,66,67,56,11,53,54,17,54,59,48,29,60,54,23,48,51,44,23,50,54,19,41,54,48,40,28,52,32,33,63,47,52,72,66,42,25,52,45,33,51,52,30,49,69,66,51,56,40,42,54,54,44,61,38,61,71,53,73,42,26,52,49,24,40,74,69,36,50,31,73,36,47,41,75,47,42,63,64,45,51,53,52,50,48,52,50,30,50,71,6,71,41,82,76,77,74,88,55,89,54,72,57,45,11,55,74,20,47,64,63,84,50,44,61,61,52,48,54,54,27,24,41,48,41,42,73,41,46,85,59,82,121